Protein AF-A0A9E2M495-F1 (afdb_monomer_lite)

pLDDT: mean 71.04, std 21.64, range [24.39, 98.56]

Foldseek 3Di:
DDDDDDDDDDDPDPPDAQKAQPQDDQPFLFLLSLFFLRIAGDDLEAEEEFDQALLLQDDDPVQQSVFWHTADVLRVVLLVVQQVQVCQWFSHHYHYDPDPDSDDPDPQRYEYETEGQDDAQPDQKDWAERVHSNTYIYGHCNNPVCSRPRDDFQFPNSLVSSLSSLRSRRTAASCPRPDPHDNDQCAQLAASSYQHHHPDPDRDPPPADRQAGERHGHQSSSVSSCVPRNTDLPQAFEKEWEKAFPDDPPDPQRGGIFIWIQTPVGDIDTRGDRGGDPHATRYEDEGNHYAYEYADQRYDDDAPDAWWEWEFAQPVCCVRGPVWRFTWIFTQDPPPSDGSTDIYGYTPRDDHQEYEIYLEEYEAYHQNDQDEHEYAANEQYEHERHADAYEYEHHDYLYEYEFEDRNFEYEDEADDQVRYAYEYEQAPAFPDWDDDVQWIWRHRDPGTIYIYHNDDPVSHDCVRYHYHHDDPPVRVVVVVVVVVVPDDDDDDDDDDDDPDDDDDDDDDDDDDDDDDDDDDD

Radius of gyration: 28.53 Å; chains: 1; bounding box: 59×80×94 Å

Sequence (521 aa):
MPGARILFSGFGGVLARPYVNVRESPLTGGGIDQLNQGTFFNSAIIYFQFPDLVEAIPGTNVGARALFAPLSEAQRAAAREVFAELNHLLGVRFVEWSSTAVTPPLDGNIIRIANTSFGSGGDGAQSFSPGNMDGTIWMNGGGIPSMLETPVAGEWLDMVMRHEIGHSLGLSHPHDLYFGGTRYDWGNAWTIMSYSGYGTLLSEPSGVSAGSFPQTFMPLDIQMLQHVYGRNTVSDGNDVYRVFTEGAFADRFGRPPQVRIISEDGDPQLYGVNEGGEHWLNFAAWDSGGSDSLDFSGVLRSAGETGVSVRIDADHLRAWLGPQDPIFVASGDPLALRPPAIQFVLDDLSWIETLVGTASDDHLDAWGADRSVSLNGGGGDTLIGGRAADRLTGDEGGDLFRAGLGGGHDIITDYSPAIDRLEIWGFREAARVYQDGGDVVLALSDQDSVRFTGLQLAHLDLSRVLPRFAMSMETRLNWCRRAHSQVLRTSAFCSERRPGSFRRPSAAYRTMASVGQSEGR

Structure (mmCIF, N/CA/C/O backbone):
data_AF-A0A9E2M495-F1
#
_entry.id   AF-A0A9E2M495-F1
#
loop_
_atom_site.group_PDB
_atom_site.id
_atom_site.type_symbol
_atom_site.label_atom_id
_atom_site.label_alt_id
_atom_site.label_comp_id
_atom_site.label_asym_id
_atom_site.label_entity_id
_atom_site.label_seq_id
_atom_site.pdbx_PDB_ins_code
_atom_site.Cartn_x
_atom_site.Cartn_y
_atom_site.Cartn_z
_atom_site.occupancy
_atom_site.B_iso_or_equiv
_atom_site.auth_seq_id
_atom_site.auth_comp_id
_atom_site.auth_asym_id
_atom_site.auth_atom_id
_atom_site.pdbx_PDB_model_num
ATOM 1 N N . MET A 1 1 ? -21.018 -30.301 -51.974 1.00 31.30 1 MET A N 1
ATOM 2 C CA . MET A 1 1 ? -19.663 -30.299 -52.575 1.00 31.30 1 MET A CA 1
ATOM 3 C C . MET A 1 1 ? -19.791 -30.498 -54.079 1.00 31.30 1 MET A C 1
ATOM 5 O O . MET A 1 1 ? -20.678 -31.262 -54.444 1.00 31.30 1 MET A O 1
ATOM 9 N N . PRO A 1 2 ? -18.888 -29.981 -54.931 1.00 40.44 2 PRO A N 1
ATOM 10 C CA . PRO A 1 2 ? -18.085 -28.745 -54.887 1.00 40.44 2 PRO A CA 1
ATOM 11 C C . PRO A 1 2 ? -18.449 -27.844 -56.106 1.00 40.44 2 PRO A C 1
ATOM 13 O O . PRO A 1 2 ? -19.194 -28.262 -56.978 1.00 40.44 2 PRO A O 1
ATOM 16 N N . GLY A 1 3 ? -18.011 -26.606 -56.301 1.00 27.47 3 GLY A N 1
ATOM 17 C CA . GLY A 1 3 ? -17.161 -25.688 -55.563 1.00 27.47 3 GLY A CA 1
ATOM 18 C C . GLY A 1 3 ? -17.270 -24.332 -56.272 1.00 27.47 3 GLY A C 1
ATOM 19 O O . GLY A 1 3 ? -17.138 -24.256 -57.492 1.00 27.47 3 GLY A O 1
ATOM 20 N N . ALA A 1 4 ? -17.554 -23.271 -55.521 1.00 26.78 4 ALA A N 1
ATOM 21 C CA . ALA A 1 4 ? -17.549 -21.910 -56.038 1.00 26.78 4 ALA A CA 1
ATOM 22 C C . ALA A 1 4 ? -16.258 -21.231 -55.580 1.00 26.78 4 ALA A C 1
ATOM 24 O O . ALA A 1 4 ? -16.006 -21.081 -54.386 1.00 26.78 4 ALA A O 1
ATOM 25 N N . ARG A 1 5 ? -15.427 -20.859 -56.557 1.00 28.19 5 ARG A N 1
ATOM 26 C CA . ARG A 1 5 ? -14.298 -19.946 -56.385 1.00 28.19 5 ARG A CA 1
ATOM 27 C C . ARG A 1 5 ? -14.839 -18.599 -55.904 1.00 28.19 5 ARG A C 1
ATOM 29 O O . ARG A 1 5 ? -15.612 -17.976 -56.625 1.00 28.19 5 ARG A O 1
ATOM 36 N N . ILE A 1 6 ? -14.396 -18.143 -54.737 1.00 28.25 6 ILE A N 1
ATOM 37 C CA . ILE A 1 6 ? -14.504 -16.737 -54.342 1.00 28.25 6 ILE A CA 1
ATOM 38 C C . ILE A 1 6 ? -13.119 -16.121 -54.533 1.00 28.25 6 ILE A C 1
ATOM 40 O O . ILE A 1 6 ? -12.131 -16.566 -53.953 1.00 28.25 6 ILE A O 1
ATOM 44 N N . LEU A 1 7 ? -13.066 -15.146 -55.436 1.00 24.91 7 LEU A N 1
ATOM 45 C CA . LEU A 1 7 ? -11.922 -14.288 -55.708 1.00 24.91 7 LEU A CA 1
ATOM 46 C C . LEU A 1 7 ? -11.664 -13.408 -54.478 1.00 24.91 7 LEU A C 1
ATOM 48 O O . LEU A 1 7 ? -12.526 -12.619 -54.102 1.00 24.91 7 LEU A O 1
ATOM 52 N N . PHE A 1 8 ? -10.479 -13.511 -53.878 1.00 26.03 8 PHE A N 1
ATOM 53 C CA . PHE A 1 8 ? -9.989 -12.494 -52.951 1.00 26.03 8 PHE A CA 1
ATOM 54 C C . PHE A 1 8 ? -9.512 -11.286 -53.767 1.00 26.03 8 PHE A C 1
ATOM 56 O O . PHE A 1 8 ? -8.406 -11.285 -54.303 1.00 26.03 8 PHE A O 1
ATOM 63 N N . SER A 1 9 ? -10.357 -10.263 -53.888 1.00 26.36 9 SER A N 1
ATOM 64 C CA . SER A 1 9 ? -9.909 -8.902 -54.195 1.00 26.36 9 SER A CA 1
ATOM 65 C C . SER A 1 9 ? -9.520 -8.223 -52.885 1.00 26.36 9 SER A C 1
ATOM 67 O O . SER A 1 9 ? -10.295 -8.237 -51.929 1.00 26.36 9 SER A O 1
ATOM 69 N N . GLY A 1 10 ? -8.303 -7.686 -52.846 1.00 35.78 10 GLY A N 1
ATOM 70 C CA . GLY A 1 10 ? -7.634 -7.221 -51.640 1.00 35.78 10 GLY A CA 1
ATOM 71 C C . GLY A 1 10 ? -8.423 -6.229 -50.788 1.00 35.78 10 GLY A C 1
ATOM 72 O O . GLY A 1 10 ? -8.934 -5.225 -51.275 1.00 35.78 10 GLY A O 1
ATOM 73 N N . PHE A 1 11 ? -8.399 -6.491 -49.487 1.00 30.95 11 PHE A N 1
ATOM 74 C CA . PHE A 1 11 ? -8.364 -5.462 -48.462 1.00 30.95 11 PHE A CA 1
ATOM 75 C C . PHE A 1 11 ? -7.013 -5.600 -47.768 1.00 30.95 11 PHE A C 1
ATOM 77 O O . PHE A 1 11 ? -6.705 -6.646 -47.197 1.00 30.95 11 PHE A O 1
ATOM 84 N N . GLY A 1 12 ? -6.176 -4.570 -47.896 1.00 26.52 12 GLY A N 1
ATOM 85 C CA . GLY A 1 12 ? -4.950 -4.453 -47.121 1.00 26.52 12 GLY A CA 1
ATOM 86 C C . GLY A 1 12 ? -5.309 -4.475 -45.641 1.00 26.52 12 GLY A C 1
ATOM 87 O O . GLY A 1 12 ? -6.112 -3.661 -45.187 1.00 26.52 12 GLY A O 1
ATOM 88 N N . GLY A 1 13 ? -4.748 -5.439 -44.915 1.00 26.25 13 GLY A N 1
ATOM 89 C CA . GLY A 1 13 ? -4.854 -5.492 -43.469 1.00 26.25 13 GLY A CA 1
ATOM 90 C C . GLY A 1 13 ? -4.246 -4.225 -42.886 1.00 26.25 13 GLY A C 1
ATOM 91 O O . GLY A 1 13 ? -3.051 -3.977 -43.030 1.00 26.25 13 GLY A O 1
ATOM 92 N N . VAL A 1 14 ? -5.072 -3.417 -42.228 1.00 31.91 14 VAL A N 1
ATOM 93 C CA . VAL A 1 14 ? -4.575 -2.497 -41.212 1.00 31.91 14 VAL A CA 1
ATOM 94 C C . VAL A 1 14 ? -4.069 -3.401 -40.093 1.00 31.91 14 VAL A C 1
ATOM 96 O O . VAL A 1 14 ? -4.865 -3.940 -39.329 1.00 31.91 14 VAL A O 1
ATOM 99 N N . LEU A 1 15 ? -2.758 -3.649 -40.053 1.00 36.91 15 LEU A N 1
ATOM 100 C CA . LEU A 1 15 ? -2.115 -4.186 -38.858 1.00 36.91 15 LEU A CA 1
ATOM 101 C C . LEU A 1 15 ? -2.522 -3.261 -37.708 1.00 36.91 15 LEU A C 1
ATOM 103 O O . LEU A 1 15 ? -2.332 -2.044 -37.803 1.00 36.91 15 LEU A O 1
ATOM 107 N N . ALA A 1 16 ? -3.154 -3.818 -36.673 1.00 43.66 16 ALA A N 1
ATOM 108 C CA . ALA A 1 16 ? -3.438 -3.073 -35.456 1.00 43.66 16 ALA A CA 1
ATOM 109 C C . ALA A 1 16 ? -2.127 -2.423 -34.999 1.00 43.66 16 ALA A C 1
ATOM 111 O O . ALA A 1 16 ? -1.088 -3.083 -34.961 1.00 43.66 16 ALA A O 1
ATOM 112 N N . ARG A 1 17 ? -2.145 -1.111 -34.741 1.00 49.16 17 ARG A N 1
ATOM 113 C CA . ARG A 1 17 ? -0.947 -0.427 -34.252 1.00 49.16 17 ARG A CA 1
ATOM 114 C C . ARG A 1 17 ? -0.535 -1.093 -32.929 1.00 49.16 17 ARG A C 1
ATOM 116 O O . ARG A 1 17 ? -1.428 -1.339 -32.116 1.00 49.16 17 ARG A O 1
ATOM 123 N N . PRO A 1 18 ? 0.766 -1.320 -32.677 1.00 57.72 18 PRO A N 1
ATOM 124 C CA . PRO A 1 18 ? 1.243 -1.872 -31.405 1.00 57.72 18 PRO A CA 1
ATOM 125 C C . PRO A 1 18 ? 1.014 -0.930 -30.209 1.00 57.72 18 PRO A C 1
ATOM 127 O O . PRO A 1 18 ? 1.414 -1.240 -29.096 1.00 57.72 18 PRO A O 1
ATOM 130 N N . TYR A 1 19 ? 0.331 0.201 -30.418 1.00 59.44 19 TYR A N 1
ATOM 131 C CA . TYR A 1 19 ? 0.065 1.211 -29.408 1.00 59.44 19 TYR A CA 1
ATOM 132 C C . TYR A 1 19 ? -1.375 1.701 -29.457 1.00 59.44 19 TYR A C 1
ATOM 134 O O . TYR A 1 19 ? -1.947 1.869 -30.543 1.00 59.44 19 TYR A O 1
ATOM 142 N N . VAL A 1 20 ? -1.918 2.020 -28.284 1.00 58.31 20 VAL A N 1
ATOM 143 C CA . VAL A 1 20 ? -3.174 2.758 -28.144 1.00 58.31 20 VAL A CA 1
ATOM 144 C C . VAL A 1 20 ? -2.854 4.220 -27.850 1.00 58.31 20 VAL A C 1
ATOM 146 O O . VAL A 1 20 ? -2.015 4.530 -27.008 1.00 58.31 20 VAL A O 1
ATOM 149 N N . ASN A 1 21 ? -3.530 5.127 -28.560 1.00 56.12 21 ASN A N 1
ATOM 150 C CA . ASN A 1 21 ? -3.586 6.533 -28.171 1.00 56.12 21 ASN A CA 1
ATOM 151 C C . ASN A 1 21 ? -4.846 6.724 -27.332 1.00 56.12 21 ASN A C 1
ATOM 153 O O . ASN A 1 21 ? -5.948 6.688 -27.884 1.00 56.12 21 ASN A O 1
ATOM 157 N N . VAL A 1 22 ? -4.698 6.936 -26.030 1.00 55.72 22 VAL A N 1
ATOM 158 C CA . VAL A 1 22 ? -5.830 7.273 -25.163 1.00 55.72 22 VAL A CA 1
ATOM 159 C C . VAL A 1 22 ? -5.912 8.798 -25.124 1.00 55.72 22 VAL A C 1
ATOM 161 O O . VAL A 1 22 ? -5.188 9.455 -24.387 1.00 55.72 22 VAL A O 1
ATOM 164 N N . ARG A 1 23 ? -6.727 9.372 -26.020 1.00 49.53 23 ARG A N 1
ATOM 165 C CA . ARG A 1 23 ? -6.906 10.831 -26.188 1.00 49.53 23 ARG A CA 1
ATOM 166 C C . ARG A 1 23 ? -8.272 11.350 -25.728 1.00 49.53 23 ARG A C 1
ATOM 168 O O . ARG A 1 23 ? -8.588 12.509 -25.995 1.00 49.53 23 ARG A O 1
ATOM 175 N N . GLU A 1 24 ? -9.102 10.530 -25.091 1.00 40.84 24 GLU A N 1
ATOM 176 C CA . GLU A 1 24 ? -10.476 10.920 -24.761 1.00 40.84 24 GLU A CA 1
ATOM 177 C C . GLU A 1 24 ? -10.683 11.169 -23.267 1.00 40.84 24 GLU A C 1
ATOM 179 O O . GLU A 1 24 ? -10.555 10.234 -22.491 1.00 40.84 24 GLU A O 1
ATOM 184 N N . SER A 1 25 ? -11.100 12.407 -22.945 1.00 41.81 25 SER A N 1
ATOM 185 C CA . SER A 1 25 ? -11.665 12.906 -21.671 1.00 41.81 25 SER A CA 1
ATOM 186 C C . SER A 1 25 ? -10.818 12.682 -20.399 1.00 41.81 25 SER A C 1
ATOM 188 O O . SER A 1 25 ? -9.973 11.799 -20.374 1.00 41.81 25 SER A O 1
ATOM 190 N N . PRO A 1 26 ? -10.986 13.486 -19.326 1.00 47.53 26 PRO A N 1
ATOM 191 C CA . PRO A 1 26 ? -10.420 13.119 -18.025 1.00 47.53 26 PRO A CA 1
ATOM 192 C C . PRO A 1 26 ? -10.922 11.714 -17.670 1.00 47.53 26 PRO A C 1
ATOM 194 O O . PRO A 1 26 ? -12.138 11.492 -17.677 1.00 47.53 26 PRO A O 1
ATOM 197 N N . LEU A 1 27 ? -10.005 10.769 -17.445 1.00 51.06 27 LEU A N 1
ATOM 198 C CA . LEU A 1 27 ? -10.317 9.348 -17.276 1.00 51.06 27 LEU A CA 1
ATOM 199 C C . LEU A 1 27 ? -11.204 9.152 -16.044 1.00 51.06 27 LEU A C 1
ATOM 201 O O . LEU A 1 27 ? -12.071 8.279 -16.042 1.00 51.06 27 LEU A O 1
ATOM 205 N N . THR A 1 28 ? -11.055 10.024 -15.040 1.00 50.69 28 THR A N 1
ATOM 206 C CA . THR A 1 28 ? -11.910 10.073 -13.842 1.00 50.69 28 THR A CA 1
ATOM 207 C C . THR A 1 28 ? -12.026 11.460 -13.193 1.00 50.69 28 THR A C 1
ATOM 209 O O . THR A 1 28 ? -12.827 11.627 -12.272 1.00 50.69 28 THR A O 1
ATOM 212 N N . GLY A 1 29 ? -11.263 12.471 -13.636 1.00 45.84 29 GLY A N 1
ATOM 213 C CA . GLY A 1 29 ? -11.171 13.760 -12.937 1.00 45.84 29 GLY A CA 1
ATOM 214 C C . GLY A 1 29 ? -10.320 13.706 -11.658 1.00 45.84 29 GLY A C 1
ATOM 215 O O . GLY A 1 29 ? -10.375 14.647 -10.865 1.00 45.84 29 GLY A O 1
ATOM 216 N N . GLY A 1 30 ? -9.564 12.619 -11.461 1.00 55.31 30 GLY A N 1
ATOM 217 C CA . GLY A 1 30 ? -8.687 12.368 -10.315 1.00 55.31 30 GLY A CA 1
ATOM 218 C C . GLY A 1 30 ? -7.191 12.520 -10.627 1.00 55.31 30 GLY A C 1
ATOM 219 O O . GLY A 1 30 ? -6.786 12.796 -11.757 1.00 55.31 30 GLY A O 1
ATOM 220 N N . GLY A 1 31 ? -6.356 12.322 -9.601 1.00 60.66 31 GLY A N 1
ATOM 221 C CA . GLY A 1 31 ? -4.899 12.520 -9.644 1.00 60.66 31 GLY A CA 1
ATOM 222 C C . GLY A 1 31 ? -4.109 11.681 -10.663 1.00 60.66 31 GLY A C 1
ATOM 223 O O . GLY A 1 31 ? -2.967 12.027 -10.928 1.00 60.66 31 GLY A O 1
ATOM 224 N N . ILE A 1 32 ? -4.672 10.631 -11.272 1.00 72.75 32 ILE A N 1
ATOM 225 C CA . ILE A 1 32 ? -3.970 9.795 -12.271 1.00 72.75 32 ILE A CA 1
ATOM 226 C C . ILE A 1 32 ? -3.932 10.415 -13.678 1.00 72.75 32 ILE A C 1
ATOM 228 O O . ILE A 1 32 ? -3.016 10.137 -14.447 1.00 72.75 32 ILE A O 1
ATOM 232 N N . ASP A 1 33 ? -4.860 11.327 -14.004 1.00 74.50 33 ASP A N 1
ATOM 233 C CA . ASP A 1 33 ? -4.925 11.985 -15.323 1.00 74.50 33 ASP A CA 1
ATOM 234 C C . ASP A 1 33 ? -3.659 12.812 -15.627 1.00 74.50 33 ASP A C 1
ATOM 236 O O . ASP A 1 33 ? -3.284 12.997 -16.785 1.00 74.50 33 ASP A O 1
ATOM 240 N N . GLN A 1 34 ? -2.972 13.298 -14.586 1.00 77.25 34 GLN A N 1
ATOM 241 C CA . GLN A 1 34 ? -1.713 14.046 -14.711 1.00 77.25 34 GLN A CA 1
ATOM 242 C C . GLN A 1 34 ? -0.510 13.156 -15.068 1.00 77.25 34 GLN A C 1
ATOM 244 O O . GLN A 1 34 ? 0.507 13.670 -15.524 1.00 77.25 34 GLN A O 1
ATOM 249 N N . LEU A 1 35 ? -0.623 11.841 -14.854 1.00 83.62 35 LEU A N 1
ATOM 250 C CA . LEU A 1 35 ? 0.412 10.857 -15.178 1.00 83.62 35 LEU A CA 1
ATOM 251 C C . LEU A 1 35 ? 0.207 10.242 -16.563 1.00 83.62 35 LEU A C 1
ATOM 253 O O . LEU A 1 35 ? 0.993 9.405 -16.984 1.00 83.62 35 LEU A O 1
ATOM 257 N N . ASN A 1 36 ? -0.841 10.618 -17.288 1.00 84.38 36 ASN A N 1
ATOM 258 C CA . ASN A 1 36 ? -1.111 10.065 -18.602 1.00 84.38 36 ASN A CA 1
ATOM 259 C C . ASN A 1 36 ? -0.237 10.742 -19.671 1.00 84.38 36 ASN A C 1
ATOM 261 O O . ASN A 1 36 ? -0.447 11.904 -20.003 1.00 84.38 36 ASN A O 1
ATOM 265 N N . GLN A 1 37 ? 0.702 10.014 -20.281 1.00 81.06 37 GLN A N 1
ATOM 266 C CA . GLN A 1 37 ? 1.492 10.521 -21.414 1.00 81.06 37 GLN A CA 1
ATOM 267 C C . GLN A 1 37 ? 0.764 10.373 -22.770 1.00 81.06 37 GLN A C 1
ATOM 269 O O . GLN A 1 37 ? 1.212 10.888 -23.798 1.00 81.06 37 GLN A O 1
ATOM 274 N N . GLY A 1 38 ? -0.383 9.689 -22.797 1.00 77.44 38 GLY A N 1
ATOM 275 C CA . GLY A 1 38 ? -1.298 9.581 -23.936 1.00 77.44 38 GLY A CA 1
ATOM 276 C C . GLY A 1 38 ? -0.987 8.464 -24.933 1.00 77.44 38 GLY A C 1
ATOM 277 O O . GLY A 1 38 ? -1.788 8.244 -25.848 1.00 77.44 38 GLY A O 1
ATOM 278 N N . THR A 1 39 ? 0.137 7.756 -24.777 1.00 83.50 39 THR A N 1
ATOM 279 C CA . THR A 1 39 ? 0.527 6.636 -25.651 1.00 83.50 39 THR A CA 1
ATOM 280 C C . THR A 1 39 ? 0.981 5.436 -24.830 1.00 83.50 39 THR A C 1
ATOM 282 O O . THR A 1 39 ? 1.866 5.567 -23.994 1.00 83.50 39 THR A O 1
ATOM 285 N N . PHE A 1 40 ? 0.400 4.269 -25.114 1.00 86.75 40 PHE A N 1
ATOM 286 C CA . PHE A 1 40 ? 0.593 3.033 -24.347 1.00 86.75 40 PHE A CA 1
ATOM 287 C C . PHE A 1 40 ? 0.823 1.841 -25.269 1.00 86.75 40 PHE A C 1
ATOM 289 O O . PHE A 1 40 ? 0.340 1.854 -26.405 1.00 86.75 40 PHE A O 1
ATOM 296 N N . PHE A 1 41 ? 1.520 0.803 -24.798 1.00 87.44 41 PHE A N 1
ATOM 297 C CA . PHE A 1 41 ? 1.598 -0.464 -25.532 1.00 87.44 41 PHE A CA 1
ATOM 298 C C . PHE A 1 41 ? 0.213 -1.108 -25.656 1.00 87.44 41 PHE A C 1
ATOM 300 O O . PHE A 1 41 ? -0.630 -1.000 -24.771 1.00 87.44 41 PHE A O 1
ATO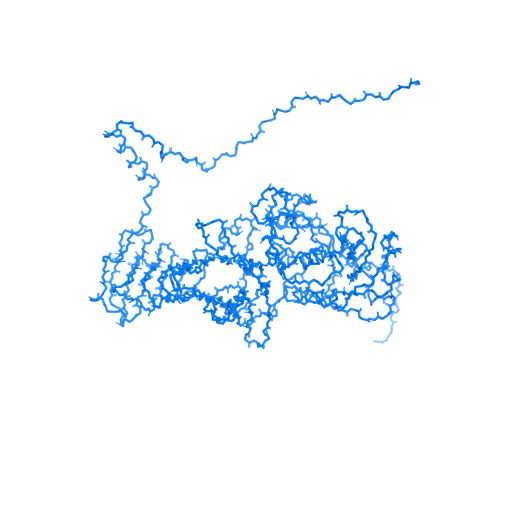M 307 N N . ASN A 1 42 ? -0.023 -1.795 -26.769 1.00 84.69 42 ASN A N 1
ATOM 308 C CA . ASN A 1 42 ? -1.262 -2.512 -27.057 1.00 84.69 42 ASN A CA 1
ATOM 309 C C . ASN A 1 42 ? -0.969 -3.997 -27.289 1.00 84.69 42 ASN A C 1
ATOM 311 O O . ASN A 1 42 ? -1.158 -4.525 -28.388 1.00 84.69 42 ASN A O 1
ATOM 315 N N . SER A 1 43 ? -0.415 -4.656 -26.275 1.00 82.19 43 SER A N 1
ATOM 316 C CA . SER A 1 43 ? 0.002 -6.053 -26.356 1.00 82.19 43 SER A CA 1
ATOM 317 C C . SER A 1 43 ? -0.134 -6.736 -25.006 1.00 82.19 43 SER A C 1
ATOM 319 O O . SER A 1 43 ? 0.173 -6.143 -23.979 1.00 82.19 43 SER A O 1
ATOM 321 N N . ALA A 1 44 ? -0.531 -8.010 -25.019 1.00 85.56 44 ALA A N 1
ATOM 322 C CA . ALA A 1 44 ? -0.540 -8.850 -23.822 1.00 85.56 44 ALA A CA 1
ATOM 323 C C . ALA A 1 44 ? 0.878 -9.214 -23.345 1.00 85.56 44 ALA A C 1
ATOM 325 O O . ALA A 1 44 ? 1.065 -9.594 -22.193 1.00 85.56 44 ALA A O 1
ATOM 326 N N . ILE A 1 45 ? 1.870 -9.127 -24.239 1.00 87.88 45 ILE A N 1
ATOM 327 C CA . ILE A 1 45 ? 3.286 -9.338 -23.927 1.00 87.88 45 ILE A CA 1
ATOM 328 C C . ILE A 1 45 ? 4.067 -8.100 -24.355 1.00 87.88 45 ILE A C 1
ATOM 330 O O . ILE A 1 45 ? 4.030 -7.718 -25.530 1.00 87.88 45 ILE A O 1
ATOM 334 N N . ILE A 1 46 ? 4.793 -7.512 -23.414 1.00 90.44 46 ILE A N 1
ATOM 335 C CA . ILE A 1 46 ? 5.769 -6.454 -23.649 1.00 90.44 46 ILE A CA 1
ATOM 336 C C . ILE A 1 46 ? 7.146 -7.078 -23.442 1.00 90.44 46 ILE A C 1
ATOM 338 O O . ILE A 1 46 ? 7.443 -7.656 -22.397 1.00 90.44 46 ILE A O 1
ATOM 342 N N . TYR A 1 47 ? 7.991 -7.014 -24.460 1.00 90.00 47 TYR A N 1
ATOM 343 C CA . TYR A 1 47 ? 9.357 -7.496 -24.338 1.00 90.00 47 TYR A CA 1
ATOM 344 C C . TYR A 1 47 ? 10.234 -6.425 -23.698 1.00 90.00 47 TYR A C 1
ATOM 346 O O . TYR A 1 47 ? 9.996 -5.230 -23.862 1.00 90.00 47 TYR A O 1
ATOM 354 N N . PHE A 1 48 ? 11.294 -6.847 -23.023 1.00 91.88 48 PHE A N 1
ATOM 355 C CA . PHE A 1 48 ? 12.391 -5.955 -22.673 1.00 91.88 48 PHE A CA 1
ATOM 356 C C . PHE A 1 48 ? 13.724 -6.568 -23.083 1.00 91.88 48 PHE A C 1
ATOM 358 O O . PHE A 1 48 ? 13.864 -7.788 -23.159 1.00 91.88 48 PHE A O 1
ATOM 365 N N . GLN A 1 49 ? 14.703 -5.725 -23.389 1.00 90.44 49 GLN A N 1
ATOM 366 C CA . GLN A 1 49 ? 16.029 -6.158 -23.811 1.00 90.44 49 GLN A CA 1
ATOM 367 C C . GLN A 1 49 ? 17.108 -5.249 -23.230 1.00 90.44 49 GLN A C 1
ATOM 369 O O . GLN A 1 49 ? 16.932 -4.033 -23.127 1.00 90.44 49 GLN A O 1
ATOM 374 N N . PHE A 1 50 ? 18.258 -5.857 -22.940 1.00 92.19 50 PHE A N 1
ATOM 375 C CA . PHE A 1 50 ? 19.508 -5.184 -22.603 1.00 92.19 50 PHE A CA 1
ATOM 376 C C . PHE A 1 50 ? 20.469 -5.320 -23.790 1.00 92.19 50 PHE A C 1
ATOM 378 O O . PHE A 1 50 ? 21.105 -6.364 -23.944 1.00 92.19 50 PHE A O 1
ATOM 385 N N . PRO A 1 51 ? 20.538 -4.329 -24.695 1.00 88.56 51 PRO A N 1
ATOM 386 C CA . PRO A 1 51 ? 21.386 -4.419 -25.872 1.00 88.56 51 PRO A CA 1
ATOM 387 C C . PRO A 1 51 ? 22.866 -4.535 -25.492 1.00 88.56 51 PRO A C 1
ATOM 389 O O . PRO A 1 51 ? 23.382 -3.711 -24.740 1.00 88.56 51 PRO A O 1
ATOM 392 N N . ASP A 1 52 ? 23.564 -5.516 -26.067 1.00 87.56 52 ASP A N 1
ATOM 393 C CA . ASP A 1 52 ? 25.035 -5.598 -26.026 1.00 87.56 52 ASP A CA 1
ATOM 394 C C . ASP A 1 52 ? 25.692 -4.814 -27.176 1.00 87.56 52 ASP A C 1
ATOM 396 O O . ASP A 1 52 ? 26.880 -4.499 -27.136 1.00 87.56 52 ASP A O 1
ATOM 400 N N . LEU A 1 53 ? 24.907 -4.497 -28.211 1.00 85.31 53 LEU A N 1
ATOM 401 C CA . LEU A 1 53 ? 25.330 -3.833 -29.440 1.00 85.31 53 LEU A CA 1
ATOM 402 C C . LEU A 1 53 ? 24.330 -2.732 -29.811 1.00 85.31 53 LEU A C 1
ATOM 404 O O . LEU A 1 53 ? 23.115 -2.917 -29.705 1.00 85.31 53 LEU A O 1
ATOM 408 N N . VAL A 1 54 ? 24.834 -1.596 -30.298 1.00 80.75 54 VAL A N 1
ATOM 409 C CA . VAL A 1 54 ? 24.018 -0.420 -30.649 1.00 80.75 54 VAL A CA 1
ATOM 410 C C . VAL A 1 54 ? 23.050 -0.691 -31.808 1.00 80.75 54 VAL A C 1
ATOM 412 O O . VAL A 1 54 ? 22.022 -0.028 -31.947 1.00 80.75 54 VAL A O 1
ATOM 415 N N . GLU A 1 55 ? 23.354 -1.673 -32.653 1.00 79.19 55 GLU A N 1
ATOM 416 C CA . GLU A 1 55 ? 22.536 -2.109 -33.785 1.00 79.19 55 GLU A CA 1
ATOM 417 C C . GLU A 1 55 ? 21.180 -2.669 -33.346 1.00 79.19 55 GLU A C 1
ATOM 419 O O . GLU A 1 55 ? 20.216 -2.575 -34.102 1.00 79.19 55 GLU A O 1
ATOM 424 N N . ALA A 1 56 ? 21.084 -3.198 -32.123 1.00 73.94 56 ALA A N 1
ATOM 425 C CA . ALA A 1 56 ? 19.833 -3.706 -31.569 1.00 73.94 56 ALA A CA 1
ATOM 426 C C . ALA A 1 56 ? 18.863 -2.591 -31.138 1.00 73.94 56 ALA A C 1
ATOM 428 O O . ALA A 1 56 ? 17.708 -2.881 -30.839 1.00 73.94 56 ALA A O 1
ATOM 429 N N . ILE A 1 57 ? 19.295 -1.324 -31.128 1.00 77.00 57 ILE A N 1
ATOM 430 C CA . ILE A 1 57 ? 18.449 -0.165 -30.825 1.00 77.00 57 ILE A CA 1
ATOM 431 C C . ILE A 1 57 ? 18.063 0.501 -32.153 1.00 77.00 57 ILE A C 1
ATOM 433 O O . ILE A 1 57 ? 18.927 1.092 -32.796 1.00 77.00 57 ILE A O 1
ATOM 437 N N . PRO A 1 58 ? 16.809 0.434 -32.629 1.00 67.94 58 PRO A N 1
ATOM 438 C CA . PRO A 1 58 ? 16.350 1.195 -33.791 1.00 67.94 58 PRO A CA 1
ATOM 439 C C . PRO A 1 58 ? 16.048 2.658 -33.403 1.00 67.94 58 PRO A C 1
ATOM 441 O O . PRO A 1 58 ? 15.688 2.941 -32.268 1.00 67.94 58 PRO A O 1
ATOM 444 N N . GLY A 1 59 ? 16.206 3.618 -34.325 1.00 67.50 59 GLY A N 1
ATOM 445 C CA . GLY A 1 59 ? 15.833 5.029 -34.088 1.00 67.50 59 GLY A CA 1
ATOM 446 C C . GLY A 1 59 ? 16.974 6.055 -34.160 1.00 67.50 59 GLY A C 1
ATOM 447 O O . GLY A 1 59 ? 18.137 5.714 -34.382 1.00 67.50 59 GLY A O 1
ATOM 448 N N . THR A 1 60 ? 16.624 7.340 -34.024 1.00 58.12 60 THR A N 1
ATOM 449 C CA . THR A 1 60 ? 17.433 8.489 -34.484 1.00 58.12 60 THR A CA 1
ATOM 450 C C . THR A 1 60 ? 18.133 9.295 -33.384 1.00 58.12 60 THR A C 1
ATOM 452 O O . THR A 1 60 ? 18.627 10.379 -33.690 1.00 58.12 60 THR A O 1
ATOM 455 N N . ASN A 1 61 ? 18.216 8.830 -32.127 1.00 72.12 61 ASN A N 1
ATOM 456 C CA . ASN A 1 61 ? 19.059 9.500 -31.119 1.00 72.12 61 ASN A CA 1
ATOM 457 C C . ASN A 1 61 ? 20.550 9.221 -31.402 1.00 72.12 61 ASN A C 1
ATOM 459 O O . ASN A 1 61 ? 21.211 8.437 -30.725 1.00 72.12 61 ASN A O 1
ATOM 463 N N . VAL A 1 62 ? 21.054 9.813 -32.491 1.00 75.62 62 VAL A N 1
ATOM 464 C CA . VAL A 1 62 ? 22.374 9.534 -33.077 1.00 75.62 62 VAL A CA 1
ATOM 465 C C . VAL A 1 62 ? 23.491 9.767 -32.065 1.00 75.62 62 VAL A C 1
ATOM 467 O O . VAL A 1 62 ? 24.452 9.006 -32.041 1.00 75.62 62 VAL A O 1
ATOM 470 N N . GLY A 1 63 ? 23.351 10.783 -31.214 1.00 81.31 63 GLY A N 1
ATOM 471 C CA . GLY A 1 63 ? 24.324 11.085 -30.175 1.00 81.31 63 GLY A CA 1
ATOM 472 C C . GLY A 1 63 ? 24.411 9.998 -29.108 1.00 81.31 63 GLY A C 1
ATOM 473 O O . GLY A 1 63 ? 25.500 9.487 -28.856 1.00 81.31 63 GLY A O 1
ATOM 474 N N . ALA A 1 64 ? 23.268 9.588 -28.547 1.00 80.31 64 ALA A N 1
ATOM 475 C CA . ALA A 1 64 ? 23.227 8.533 -27.534 1.00 80.31 64 ALA A CA 1
ATOM 476 C C . ALA A 1 64 ? 23.775 7.207 -28.064 1.00 80.31 64 ALA A C 1
ATOM 478 O O . ALA A 1 64 ? 24.585 6.554 -27.408 1.00 80.31 64 ALA A O 1
ATOM 479 N N . ARG A 1 65 ? 23.421 6.879 -29.310 1.00 84.44 65 ARG A N 1
ATOM 480 C CA . ARG A 1 65 ? 23.941 5.715 -30.033 1.00 84.44 65 ARG A CA 1
ATOM 481 C C . ARG A 1 65 ? 25.447 5.788 -30.284 1.00 84.44 65 ARG A C 1
ATOM 483 O O . ARG A 1 65 ? 26.123 4.773 -30.178 1.00 84.44 65 ARG A O 1
ATOM 490 N N . ALA A 1 66 ? 25.981 6.961 -30.625 1.00 85.00 66 ALA A N 1
ATOM 491 C CA . ALA A 1 66 ? 27.413 7.130 -30.884 1.00 85.00 66 ALA A CA 1
ATOM 492 C C . ALA A 1 66 ? 28.270 6.912 -29.628 1.00 85.00 66 ALA A C 1
ATOM 494 O O . ALA A 1 66 ? 29.433 6.531 -29.739 1.00 85.00 66 ALA A O 1
ATOM 495 N N . LEU A 1 67 ? 27.690 7.146 -28.451 1.00 88.06 67 LEU A N 1
ATOM 496 C CA . LEU A 1 67 ? 28.334 7.015 -27.146 1.00 88.06 67 LEU A CA 1
ATOM 497 C C . LEU A 1 67 ? 27.716 5.889 -26.303 1.00 88.06 67 LEU A C 1
ATOM 499 O O . LEU A 1 67 ? 27.704 5.967 -25.075 1.00 88.06 67 LEU A O 1
ATOM 503 N N . PHE A 1 68 ? 27.188 4.867 -26.977 1.00 90.31 68 PHE A N 1
ATOM 504 C CA . PHE A 1 68 ? 26.552 3.697 -26.380 1.00 90.31 68 PHE A CA 1
ATOM 505 C C . PHE A 1 68 ? 27.522 2.893 -25.503 1.00 90.31 68 PHE A C 1
ATOM 507 O O . PHE A 1 68 ? 28.679 2.670 -25.868 1.00 90.31 68 PHE A O 1
ATOM 514 N N . ALA A 1 69 ? 26.999 2.378 -24.394 1.00 90.75 69 ALA A N 1
ATOM 515 C CA . ALA A 1 69 ? 27.599 1.298 -23.630 1.00 90.75 69 ALA A CA 1
ATOM 516 C C . ALA A 1 69 ? 26.507 0.312 -23.165 1.00 90.75 69 ALA A C 1
ATOM 518 O O . ALA A 1 69 ? 25.380 0.728 -22.882 1.00 90.75 69 ALA A O 1
ATOM 519 N N . PRO A 1 70 ? 26.812 -0.992 -23.059 1.00 91.94 70 PRO A N 1
ATOM 520 C CA . PRO A 1 70 ? 25.878 -1.948 -22.475 1.00 91.94 70 PRO A CA 1
ATOM 521 C C . PRO A 1 70 ? 25.647 -1.652 -20.986 1.00 91.94 70 PRO A C 1
ATOM 523 O O . PRO A 1 70 ? 26.502 -1.063 -20.315 1.00 91.94 70 PRO A O 1
ATOM 526 N N . LEU A 1 71 ? 24.508 -2.103 -20.455 1.00 93.19 71 LEU A N 1
ATOM 527 C CA . LEU A 1 71 ? 24.299 -2.159 -19.006 1.00 93.19 71 LEU A CA 1
ATOM 528 C C . LEU A 1 71 ? 25.259 -3.162 -18.358 1.00 93.19 71 LEU A C 1
ATOM 530 O O . LEU A 1 71 ? 25.516 -4.231 -18.931 1.00 93.19 71 LEU A O 1
ATOM 534 N N . SER A 1 72 ? 25.731 -2.841 -17.151 1.00 93.50 72 SER A N 1
ATOM 535 C CA . SER A 1 72 ? 26.434 -3.789 -16.280 1.00 93.50 72 SER A CA 1
ATOM 536 C C . SER A 1 72 ? 25.490 -4.908 -15.820 1.00 93.50 72 SER A C 1
ATOM 538 O O . SER A 1 72 ? 24.271 -4.748 -15.859 1.00 93.50 72 SER A O 1
ATOM 540 N N . GLU A 1 73 ? 26.021 -6.043 -15.357 1.00 93.19 73 GLU A N 1
ATOM 541 C CA . GLU A 1 73 ? 25.159 -7.130 -14.860 1.00 93.19 73 GLU A CA 1
ATOM 542 C C . GLU A 1 73 ? 24.331 -6.699 -13.642 1.00 93.19 73 GLU A C 1
ATOM 544 O O . GLU A 1 73 ? 23.174 -7.082 -13.526 1.00 93.19 73 GLU A O 1
ATOM 549 N N . ALA A 1 74 ? 24.886 -5.838 -12.784 1.00 90.69 74 ALA A N 1
ATOM 550 C CA . ALA A 1 74 ? 24.166 -5.284 -11.642 1.00 90.69 74 ALA A CA 1
ATOM 551 C C . ALA A 1 74 ? 22.976 -4.412 -12.084 1.00 90.69 74 ALA A C 1
ATOM 553 O O . ALA A 1 74 ? 21.872 -4.572 -11.574 1.00 90.69 74 ALA A O 1
ATOM 554 N N . GLN A 1 75 ? 23.162 -3.557 -13.098 1.00 93.94 75 GLN A N 1
ATOM 555 C CA . GLN A 1 75 ? 22.067 -2.775 -13.684 1.00 93.94 75 GLN A CA 1
ATOM 556 C C . GLN A 1 75 ? 21.012 -3.672 -14.358 1.00 93.94 75 GLN A C 1
ATOM 558 O O . GLN A 1 75 ? 19.820 -3.396 -14.252 1.00 93.94 75 GLN A O 1
ATOM 563 N N . ARG A 1 76 ? 21.424 -4.752 -15.042 1.00 94.62 76 ARG A N 1
ATOM 564 C CA . ARG A 1 76 ? 20.490 -5.721 -15.650 1.00 94.62 76 ARG A CA 1
ATOM 565 C C . ARG A 1 76 ? 19.680 -6.463 -14.592 1.00 94.62 76 ARG A C 1
ATOM 567 O O . ARG A 1 76 ? 18.485 -6.652 -14.783 1.00 94.62 76 ARG A O 1
ATOM 574 N N . ALA A 1 77 ? 20.320 -6.890 -13.504 1.00 92.25 77 ALA A N 1
ATOM 575 C CA . ALA A 1 77 ? 19.656 -7.557 -12.389 1.00 92.25 77 ALA A CA 1
ATOM 576 C C . ALA A 1 77 ? 18.584 -6.653 -11.764 1.00 92.25 77 ALA A C 1
ATOM 578 O O . ALA A 1 77 ? 17.427 -7.059 -11.721 1.00 92.25 77 ALA A O 1
ATOM 579 N N . ALA A 1 78 ? 18.928 -5.406 -11.429 1.00 90.25 78 ALA A N 1
ATOM 580 C CA . ALA A 1 78 ? 17.967 -4.433 -10.907 1.00 90.25 78 ALA A CA 1
ATOM 581 C C . ALA A 1 78 ? 16.799 -4.184 -11.883 1.00 90.25 78 ALA A C 1
ATOM 583 O O . ALA A 1 78 ? 15.636 -4.246 -11.501 1.00 90.25 78 ALA A O 1
ATOM 584 N N . ALA A 1 79 ? 17.074 -4.005 -13.181 1.00 93.88 79 ALA A N 1
ATOM 585 C CA . ALA A 1 79 ? 16.011 -3.817 -14.170 1.00 93.88 79 ALA A CA 1
ATOM 586 C C . ALA A 1 79 ? 15.069 -5.033 -14.266 1.00 93.88 79 ALA A C 1
ATOM 588 O O . ALA A 1 79 ? 13.862 -4.867 -14.444 1.00 93.88 79 ALA A O 1
ATOM 589 N N . ARG A 1 80 ? 15.596 -6.261 -14.143 1.00 94.06 80 ARG A N 1
ATOM 590 C CA . ARG A 1 80 ? 14.773 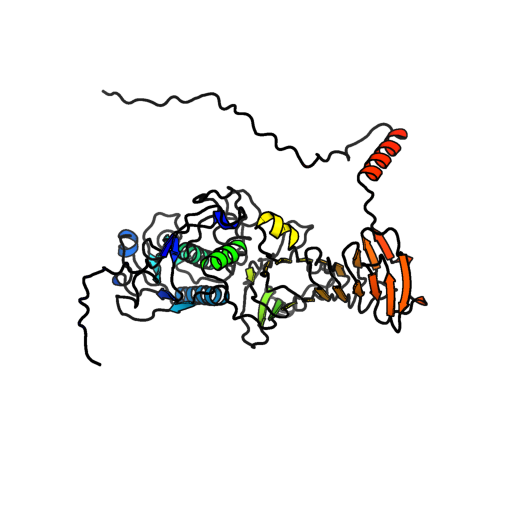-7.482 -14.104 1.00 94.06 80 ARG A CA 1
ATOM 591 C C . ARG A 1 80 ? 13.866 -7.516 -12.877 1.00 94.06 80 ARG A C 1
ATOM 593 O O . ARG A 1 80 ? 12.732 -7.959 -13.020 1.00 94.06 80 ARG A O 1
ATOM 600 N N . GLU A 1 81 ? 14.328 -7.041 -11.723 1.00 89.69 81 GLU A N 1
ATOM 601 C CA . GLU A 1 81 ? 13.504 -6.925 -10.512 1.00 89.69 81 GLU A CA 1
ATOM 602 C C . GLU A 1 81 ? 12.343 -5.945 -10.725 1.00 89.69 81 GLU A C 1
ATOM 604 O O . GLU A 1 81 ? 11.200 -6.289 -10.434 1.00 89.69 81 GLU A O 1
ATOM 609 N N . VAL A 1 82 ? 12.588 -4.792 -11.363 1.00 92.62 82 VAL A N 1
ATOM 610 C CA . VAL A 1 82 ? 11.515 -3.843 -11.721 1.00 92.62 82 VAL A CA 1
ATOM 611 C C . VAL A 1 82 ? 10.482 -4.481 -12.663 1.00 92.62 82 VAL A C 1
ATOM 613 O O . VAL A 1 82 ? 9.277 -4.312 -12.480 1.00 92.62 82 VAL A O 1
ATOM 616 N N . PHE A 1 83 ? 10.913 -5.250 -13.670 1.00 93.75 83 PHE A N 1
ATOM 617 C CA . PHE A 1 83 ? 9.979 -5.962 -14.555 1.00 93.75 83 PHE A CA 1
ATOM 618 C C . PHE A 1 83 ? 9.266 -7.141 -13.877 1.00 93.75 83 PHE A C 1
ATOM 620 O O . PHE A 1 83 ? 8.155 -7.491 -14.281 1.00 93.75 83 PHE A O 1
ATOM 627 N N . ALA A 1 84 ? 9.878 -7.767 -12.871 1.00 89.00 84 ALA A N 1
ATOM 628 C CA . ALA A 1 84 ? 9.231 -8.792 -12.058 1.00 8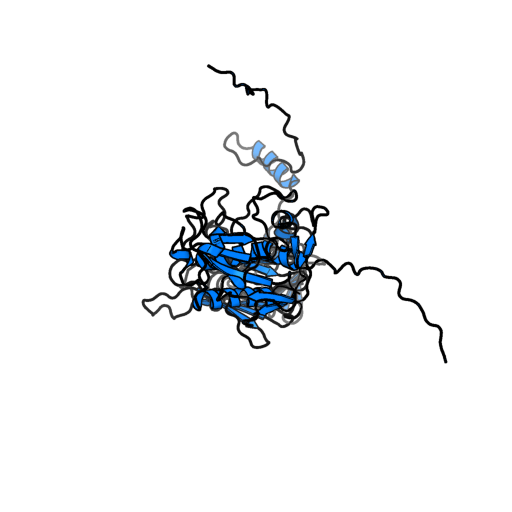9.00 84 ALA A CA 1
ATOM 629 C C . ALA A 1 84 ? 8.109 -8.185 -11.203 1.00 89.00 84 ALA A C 1
ATOM 631 O O . ALA A 1 84 ? 7.002 -8.715 -11.212 1.00 89.00 84 ALA A O 1
ATOM 632 N N . GLU A 1 85 ? 8.347 -7.029 -10.579 1.00 87.25 85 GLU A N 1
ATOM 633 C CA . GLU A 1 85 ? 7.306 -6.260 -9.889 1.00 87.25 85 GLU A CA 1
ATOM 634 C C . GLU A 1 85 ? 6.171 -5.870 -10.845 1.00 87.25 85 GLU A C 1
ATOM 636 O O . GLU A 1 85 ? 5.002 -6.100 -10.557 1.00 87.25 85 GLU A O 1
ATOM 641 N N . LEU A 1 86 ? 6.479 -5.350 -12.035 1.00 91.25 86 LEU A N 1
ATOM 642 C CA . LEU A 1 86 ? 5.440 -4.998 -13.011 1.00 91.25 86 LEU A CA 1
ATOM 643 C C . LEU A 1 86 ? 4.599 -6.204 -13.465 1.00 91.25 86 LEU A C 1
ATOM 645 O O . LEU A 1 86 ? 3.408 -6.046 -13.725 1.00 91.25 86 LEU A O 1
ATOM 649 N N . ASN A 1 87 ? 5.192 -7.402 -13.545 1.00 88.38 87 ASN A N 1
ATOM 650 C CA . ASN A 1 87 ? 4.450 -8.646 -13.779 1.00 88.38 87 ASN A CA 1
ATOM 651 C C . ASN A 1 87 ? 3.515 -9.001 -12.613 1.00 88.38 87 ASN A C 1
ATOM 653 O O . ASN A 1 87 ? 2.490 -9.633 -12.851 1.00 88.38 87 ASN A O 1
ATOM 657 N N . HIS A 1 88 ? 3.863 -8.621 -11.379 1.00 82.19 88 HIS A N 1
ATOM 658 C CA . HIS A 1 88 ? 3.000 -8.789 -10.207 1.00 82.19 88 HIS A CA 1
ATOM 659 C C . HIS A 1 88 ? 1.814 -7.826 -10.244 1.00 82.19 88 HIS A C 1
ATOM 661 O O . HIS A 1 88 ? 0.706 -8.224 -9.918 1.00 82.19 88 HIS A O 1
ATOM 667 N N . LEU A 1 89 ? 2.026 -6.591 -10.704 1.00 84.50 89 LEU A N 1
ATOM 668 C CA . LEU A 1 89 ? 1.023 -5.522 -10.673 1.00 84.50 89 LEU A CA 1
ATOM 669 C C . LEU A 1 89 ? 0.023 -5.553 -11.842 1.00 84.50 89 LEU A C 1
ATOM 671 O O . LEU A 1 89 ? -1.142 -5.173 -11.676 1.00 84.50 89 LEU A O 1
ATOM 675 N N . LEU A 1 90 ? 0.477 -5.920 -13.046 1.00 88.31 90 LEU A N 1
ATOM 676 C CA . LEU A 1 90 ? -0.226 -5.609 -14.297 1.00 88.31 90 LEU A CA 1
ATOM 677 C C . LEU A 1 90 ? -0.748 -6.845 -15.035 1.00 88.31 90 LEU A C 1
ATOM 679 O O . LEU A 1 90 ? -0.125 -7.898 -15.071 1.00 88.31 90 LEU A O 1
ATOM 683 N N . GLY A 1 91 ? -1.872 -6.682 -15.733 1.00 88.38 91 GLY A N 1
ATOM 684 C CA . GLY A 1 91 ? -2.492 -7.724 -16.561 1.00 88.38 91 GLY A CA 1
ATOM 685 C C . GLY A 1 91 ? -1.721 -8.067 -17.847 1.00 88.38 91 GLY A C 1
ATOM 686 O O . GLY A 1 91 ? -2.116 -8.973 -18.584 1.00 88.38 91 GLY A O 1
ATOM 687 N N . VAL A 1 92 ? -0.626 -7.356 -18.133 1.00 90.25 92 VAL A N 1
ATOM 688 C CA . VAL A 1 92 ? 0.309 -7.640 -19.232 1.00 90.25 92 VAL A CA 1
ATOM 689 C C . VAL A 1 92 ? 1.552 -8.350 -18.711 1.00 90.25 92 VAL A C 1
ATOM 691 O O . VAL A 1 92 ? 1.961 -8.161 -17.573 1.00 90.25 92 VAL A O 1
ATOM 694 N N . ARG A 1 93 ? 2.199 -9.141 -19.571 1.00 90.81 93 ARG A N 1
ATOM 695 C CA . ARG A 1 93 ? 3.422 -9.868 -19.218 1.00 90.81 93 ARG A CA 1
ATOM 696 C C . ARG A 1 93 ? 4.675 -9.209 -19.776 1.00 90.81 93 ARG A C 1
ATOM 698 O O . ARG A 1 93 ? 4.775 -8.995 -20.983 1.00 90.81 93 ARG A O 1
ATOM 705 N N . PHE A 1 94 ? 5.672 -9.028 -18.924 1.00 92.25 94 PHE A N 1
ATOM 706 C CA . PHE A 1 94 ? 7.024 -8.616 -19.275 1.00 92.25 94 PHE A CA 1
ATOM 707 C C . PHE A 1 94 ? 7.927 -9.828 -19.472 1.00 92.25 94 PHE A C 1
ATOM 709 O O . PHE A 1 94 ? 8.028 -10.692 -18.598 1.00 92.25 94 PHE A O 1
ATOM 716 N N . VAL A 1 95 ? 8.580 -9.904 -20.632 1.00 91.62 95 VAL A N 1
ATOM 717 C CA . VAL A 1 95 ? 9.442 -11.036 -21.005 1.00 91.62 95 VAL A CA 1
ATOM 718 C C . VAL A 1 95 ? 10.788 -10.532 -21.512 1.00 91.62 95 VAL A C 1
ATOM 720 O O . VAL A 1 95 ? 10.846 -9.783 -22.488 1.00 91.62 95 VAL A O 1
ATOM 723 N N . GLU A 1 96 ? 11.878 -10.989 -20.890 1.00 91.88 96 GLU A N 1
ATOM 724 C CA . GLU A 1 96 ? 13.226 -10.681 -21.369 1.00 91.88 96 GLU A CA 1
ATOM 725 C C . GLU A 1 96 ? 13.459 -11.333 -22.736 1.00 91.88 96 GLU A C 1
ATOM 727 O O . GLU A 1 96 ? 13.330 -12.548 -22.911 1.00 91.88 96 GLU A O 1
ATOM 732 N N . TRP A 1 97 ? 13.840 -10.522 -23.716 1.00 86.19 97 TRP A N 1
ATOM 733 C CA . TRP A 1 97 ? 14.263 -10.974 -25.029 1.00 86.19 97 TRP A CA 1
ATOM 734 C C . TRP A 1 97 ? 15.790 -11.082 -25.075 1.00 86.19 97 TRP A C 1
ATOM 736 O O . TRP A 1 97 ? 16.501 -10.119 -25.359 1.00 86.19 97 TRP A O 1
ATOM 746 N N . SER A 1 98 ? 16.293 -12.288 -24.816 1.00 71.12 98 SER A N 1
ATOM 747 C CA . SER A 1 98 ? 17.730 -12.596 -24.735 1.00 71.12 98 SER A CA 1
ATOM 748 C C . SER A 1 98 ? 18.385 -12.962 -26.075 1.00 71.12 98 SER A C 1
ATOM 750 O O . SER A 1 98 ? 19.563 -13.315 -26.119 1.00 71.12 98 SER A O 1
ATOM 752 N N . SER A 1 99 ? 17.645 -12.914 -27.189 1.00 62.31 99 SER A N 1
ATOM 753 C CA . SER A 1 99 ? 18.197 -13.277 -28.496 1.00 62.31 99 SER A CA 1
ATOM 754 C C . SER A 1 99 ? 19.193 -12.226 -28.989 1.00 62.31 99 SER A C 1
ATOM 756 O O . SER A 1 99 ? 18.899 -11.032 -28.994 1.00 62.31 99 SER A O 1
ATOM 758 N N . THR A 1 100 ? 20.330 -12.678 -29.523 1.00 57.56 100 THR A N 1
ATOM 759 C CA . THR A 1 100 ? 21.271 -11.844 -30.294 1.00 57.56 100 THR A CA 1
ATOM 760 C C . THR A 1 100 ? 20.701 -11.414 -31.653 1.00 57.56 100 THR A C 1
ATOM 762 O O . THR A 1 100 ? 21.386 -10.755 -32.435 1.00 57.56 100 THR A O 1
ATOM 765 N N . ALA A 1 101 ? 19.480 -11.841 -31.993 1.00 55.81 101 ALA A N 1
ATOM 766 C CA . ALA A 1 101 ? 18.793 -11.415 -33.201 1.00 55.81 101 ALA A CA 1
ATOM 767 C C . ALA A 1 101 ? 18.499 -9.910 -33.146 1.00 55.81 101 ALA A C 1
ATOM 769 O O . ALA A 1 101 ? 17.889 -9.410 -32.205 1.00 55.81 101 ALA A O 1
ATOM 770 N N . VAL A 1 102 ? 18.894 -9.209 -34.210 1.00 57.31 102 VAL A N 1
ATOM 771 C CA . VAL A 1 102 ? 18.716 -7.756 -34.385 1.00 57.31 102 VAL A CA 1
ATOM 772 C C . VAL A 1 102 ? 17.234 -7.365 -34.493 1.00 57.31 102 VAL A C 1
ATOM 774 O O . VAL A 1 102 ? 16.877 -6.215 -34.263 1.00 57.31 102 VAL A O 1
ATOM 777 N N . THR A 1 103 ? 16.363 -8.324 -34.819 1.00 58.06 103 THR A N 1
ATOM 778 C CA . THR A 1 103 ? 14.926 -8.103 -35.000 1.00 58.06 103 THR A CA 1
ATOM 779 C C . THR A 1 103 ? 14.138 -8.886 -33.941 1.00 58.06 103 THR A C 1
ATOM 781 O O . THR A 1 103 ? 14.186 -10.122 -33.951 1.00 58.06 103 THR A O 1
ATOM 784 N N . PRO A 1 104 ? 13.444 -8.203 -33.014 1.00 57.66 104 PRO A N 1
ATOM 785 C CA . PRO A 1 104 ? 12.557 -8.833 -32.039 1.00 57.66 104 PRO A CA 1
ATOM 786 C C . PRO A 1 104 ? 11.349 -9.500 -32.723 1.00 57.66 104 PRO A C 1
ATOM 788 O O . PRO A 1 104 ? 11.071 -9.236 -33.894 1.00 57.66 104 PRO A O 1
ATOM 791 N N . PRO A 1 105 ? 10.616 -10.388 -32.025 1.00 55.66 105 PRO A N 1
ATOM 792 C CA . PRO A 1 105 ? 9.598 -11.234 -32.649 1.00 55.66 105 PRO A CA 1
ATOM 793 C C . PRO A 1 105 ? 8.399 -10.425 -33.169 1.00 55.66 105 PRO A C 1
ATOM 795 O O . PRO A 1 105 ? 7.701 -10.896 -34.065 1.00 55.66 105 PRO A O 1
ATOM 798 N N . LEU A 1 106 ? 8.185 -9.210 -32.645 1.00 60.22 106 LEU A N 1
ATOM 799 C CA . LEU A 1 106 ? 7.223 -8.212 -33.114 1.00 60.22 106 LEU A CA 1
ATOM 800 C C . LEU A 1 106 ? 7.816 -6.807 -32.876 1.00 60.22 106 LEU A C 1
ATOM 802 O O . LEU A 1 106 ? 7.909 -6.368 -31.728 1.00 60.22 106 LEU A O 1
ATOM 806 N N . ASP A 1 107 ? 8.237 -6.108 -33.935 1.00 60.22 107 ASP A N 1
ATOM 807 C CA . ASP A 1 107 ? 8.672 -4.703 -33.837 1.00 60.22 107 ASP A CA 1
ATOM 808 C C . ASP A 1 107 ? 7.533 -3.829 -33.272 1.00 60.22 107 ASP A C 1
ATOM 810 O O . ASP A 1 107 ? 6.384 -3.928 -33.715 1.00 60.22 107 ASP A O 1
ATOM 814 N N . GLY A 1 108 ? 7.854 -2.978 -32.287 1.00 65.75 108 GLY A N 1
ATOM 815 C CA . GLY A 1 108 ? 6.917 -2.051 -31.639 1.00 65.75 108 GLY A CA 1
ATOM 816 C C . GLY A 1 108 ? 6.423 -2.435 -30.234 1.00 65.75 108 GLY A C 1
ATOM 817 O O . GLY A 1 108 ? 5.730 -1.645 -29.614 1.00 65.75 108 GLY A O 1
ATOM 818 N N . ASN A 1 109 ? 6.782 -3.592 -29.671 1.00 79.75 109 ASN A N 1
ATOM 819 C CA . ASN A 1 109 ? 6.383 -3.978 -28.300 1.00 79.75 109 ASN A CA 1
ATOM 820 C C . ASN A 1 109 ? 7.593 -4.329 -27.423 1.00 79.75 109 ASN A C 1
ATOM 822 O O . ASN A 1 109 ? 7.589 -5.366 -26.759 1.00 79.75 109 ASN A O 1
ATOM 826 N N . ILE A 1 110 ? 8.665 -3.533 -27.488 1.00 84.31 110 ILE A N 1
ATOM 827 C CA . ILE A 1 110 ? 9.929 -3.856 -26.821 1.00 84.31 110 ILE A CA 1
ATOM 828 C C . ILE A 1 110 ? 10.614 -2.635 -26.204 1.00 84.31 110 ILE A C 1
ATOM 830 O O . ILE A 1 110 ? 11.060 -1.741 -26.914 1.00 84.31 110 ILE A O 1
ATOM 834 N N . ILE A 1 111 ? 10.782 -2.673 -24.886 1.00 89.88 111 ILE A N 1
ATOM 835 C CA . ILE A 1 111 ? 11.548 -1.696 -24.111 1.00 89.88 111 ILE A CA 1
ATOM 836 C C . ILE A 1 111 ? 13.034 -2.056 -24.207 1.00 89.88 111 ILE A C 1
ATOM 838 O O . ILE A 1 111 ? 13.418 -3.220 -24.075 1.00 89.88 111 ILE A O 1
ATOM 842 N N . ARG A 1 112 ? 13.896 -1.068 -24.445 1.00 89.38 112 ARG A N 1
ATOM 843 C CA . ARG A 1 112 ? 15.351 -1.277 -24.535 1.00 89.38 112 ARG A CA 1
ATOM 844 C C . ARG A 1 112 ? 16.058 -0.371 -23.559 1.00 89.38 112 ARG A C 1
ATOM 846 O O . ARG A 1 112 ? 15.810 0.824 -23.593 1.00 89.38 112 ARG A O 1
ATOM 853 N N . ILE A 1 113 ? 16.966 -0.912 -22.756 1.00 92.50 113 ILE A N 1
ATOM 854 C CA . ILE A 1 113 ? 17.683 -0.132 -21.740 1.00 92.50 113 ILE A CA 1
ATOM 855 C C . ILE A 1 113 ? 19.184 -0.229 -21.993 1.00 92.50 113 ILE A C 1
ATOM 857 O O . ILE A 1 113 ? 19.730 -1.331 -22.069 1.00 92.50 113 ILE A O 1
ATOM 861 N N . ALA A 1 114 ? 19.848 0.917 -22.140 1.00 91.56 114 ALA A N 1
ATOM 862 C CA . ALA A 1 114 ? 21.283 0.995 -22.394 1.00 91.56 114 ALA A CA 1
ATOM 863 C C . ALA A 1 114 ? 21.931 2.194 -21.692 1.00 91.56 114 ALA A C 1
ATOM 865 O O . ALA A 1 114 ? 21.273 3.190 -21.392 1.00 91.56 114 ALA A O 1
ATOM 866 N N . ASN A 1 115 ? 23.245 2.122 -21.483 1.00 91.88 115 ASN A N 1
ATOM 867 C CA . ASN A 1 115 ? 24.029 3.263 -21.030 1.00 91.88 115 ASN A CA 1
ATOM 868 C C . ASN A 1 115 ? 24.431 4.140 -22.226 1.00 91.88 115 ASN A C 1
ATOM 870 O O . ASN A 1 115 ? 24.619 3.676 -23.355 1.00 91.88 115 ASN A O 1
ATOM 874 N N . THR A 1 116 ? 24.632 5.424 -21.962 1.00 88.25 116 THR A N 1
ATOM 875 C CA . THR A 1 116 ? 25.296 6.353 -22.870 1.00 88.25 116 THR A CA 1
ATOM 876 C C . THR A 1 116 ? 26.168 7.338 -22.096 1.00 88.25 116 THR A C 1
ATOM 878 O O . THR A 1 116 ? 25.987 7.549 -20.900 1.00 88.25 116 THR A O 1
ATOM 881 N N . SER A 1 117 ? 27.128 7.955 -22.778 1.00 86.12 117 SER A N 1
ATOM 882 C CA . SER A 1 117 ? 27.831 9.150 -22.279 1.00 86.12 117 SER A CA 1
ATOM 883 C C . SER A 1 117 ? 27.438 10.423 -23.037 1.00 86.12 117 SER A C 1
ATOM 885 O O . SER A 1 117 ? 28.108 11.450 -22.940 1.00 86.12 117 SER A O 1
ATOM 887 N N . PHE A 1 118 ? 26.351 10.356 -23.810 1.00 81.06 118 PHE A N 1
ATOM 888 C CA . PHE A 1 118 ? 25.780 11.485 -24.532 1.00 81.06 118 PHE A CA 1
ATOM 889 C C . PHE A 1 118 ? 24.798 12.280 -23.666 1.00 81.06 118 PHE A C 1
ATOM 891 O O . PHE A 1 118 ? 23.826 11.726 -23.164 1.00 81.06 118 PHE A O 1
ATOM 898 N N . GLY A 1 119 ? 25.012 13.592 -23.576 1.00 69.88 119 GLY A N 1
ATOM 899 C CA . GLY A 1 119 ? 24.152 14.533 -22.856 1.00 69.88 119 GLY A CA 1
ATOM 900 C C . GLY A 1 119 ? 24.974 15.649 -22.209 1.00 69.88 119 GLY A C 1
ATOM 901 O O . GLY A 1 119 ? 26.187 15.517 -22.044 1.00 69.88 119 GLY A O 1
ATOM 902 N N . SER A 1 120 ? 24.340 16.775 -21.876 1.00 56.47 120 SER A N 1
ATOM 903 C CA . SER A 1 120 ? 24.960 17.815 -21.042 1.00 56.47 120 SER A CA 1
ATOM 904 C C . SER A 1 120 ? 24.901 17.433 -19.560 1.00 56.47 120 SER A C 1
ATOM 906 O O . SER A 1 120 ? 24.050 16.646 -19.155 1.00 56.47 120 SER A O 1
ATOM 908 N N . GLY A 1 121 ? 25.797 17.989 -18.737 1.00 50.94 121 GLY A N 1
ATOM 909 C CA . GLY A 1 121 ? 25.741 17.799 -17.285 1.00 50.94 121 GLY A CA 1
ATOM 910 C C . GLY A 1 121 ? 24.397 18.281 -16.731 1.00 50.94 121 GLY A C 1
ATOM 911 O O . GLY A 1 121 ? 24.093 19.466 -16.843 1.00 50.94 121 GLY A O 1
ATOM 912 N N . GLY A 1 122 ? 23.599 17.361 -16.186 1.00 57.69 122 GLY A N 1
ATOM 913 C CA . GLY A 1 122 ? 22.276 17.638 -15.615 1.00 57.69 122 GLY A CA 1
ATOM 914 C C . GLY A 1 122 ? 21.219 16.574 -15.926 1.00 57.69 122 GLY A C 1
ATOM 915 O O . GLY A 1 122 ? 20.394 16.295 -15.064 1.00 57.69 122 GLY A O 1
ATOM 916 N N . ASP A 1 123 ? 21.283 15.933 -17.097 1.00 65.38 123 ASP A N 1
ATOM 917 C CA . ASP A 1 123 ? 20.294 14.925 -17.507 1.00 65.38 123 ASP A CA 1
ATOM 918 C C . ASP A 1 123 ? 20.787 13.524 -17.122 1.00 65.38 123 ASP A C 1
ATOM 920 O O . ASP A 1 123 ? 21.710 12.998 -17.752 1.00 65.38 123 ASP A O 1
ATOM 924 N N . GLY A 1 124 ? 20.215 12.939 -16.065 1.00 69.69 124 GLY A N 1
ATOM 925 C CA . GLY A 1 124 ? 20.620 11.623 -15.556 1.00 69.69 124 GLY A CA 1
ATOM 926 C C . GLY A 1 124 ? 20.228 10.473 -16.477 1.00 69.69 124 GLY A C 1
ATOM 927 O O . GLY A 1 124 ? 21.046 9.595 -16.748 1.00 69.69 124 GLY A O 1
ATOM 928 N N . ALA A 1 125 ? 19.006 10.485 -17.001 1.00 83.12 125 ALA A N 1
ATOM 929 C CA . ALA A 1 125 ? 18.536 9.507 -17.969 1.00 83.12 125 ALA A CA 1
ATOM 930 C C . ALA A 1 125 ? 17.503 10.118 -18.924 1.00 83.12 125 ALA A C 1
ATOM 932 O O . ALA A 1 125 ? 17.047 11.247 -18.744 1.00 83.12 125 ALA A O 1
ATOM 933 N N . GLN A 1 126 ? 17.208 9.385 -19.995 1.00 84.44 126 GLN A N 1
ATOM 934 C CA . GLN A 1 126 ? 16.189 9.736 -20.970 1.00 84.44 126 GLN A CA 1
ATOM 935 C C . GLN A 1 126 ? 15.406 8.493 -21.379 1.00 84.44 126 GLN A C 1
ATOM 937 O O . GLN A 1 126 ? 15.970 7.572 -21.973 1.00 84.44 126 GLN A O 1
ATOM 942 N N . SER A 1 127 ? 14.098 8.531 -21.168 1.00 87.06 127 SER A N 1
ATOM 943 C CA . SER A 1 127 ? 13.145 7.551 -21.674 1.00 87.06 127 SER A CA 1
ATOM 944 C C . SER A 1 127 ? 12.258 8.145 -22.764 1.00 87.06 127 SER A C 1
ATOM 946 O O . SER A 1 127 ? 12.018 9.355 -22.836 1.00 87.06 127 SER A O 1
ATOM 948 N N . PHE A 1 128 ? 11.782 7.283 -23.655 1.00 83.00 128 PHE A N 1
ATOM 949 C CA . PHE A 1 128 ? 10.821 7.641 -24.688 1.00 83.00 128 PHE A CA 1
ATOM 950 C C . PHE A 1 128 ? 9.491 6.931 -24.444 1.00 83.00 128 PHE A C 1
ATOM 952 O O . PHE A 1 128 ? 9.449 5.870 -23.841 1.00 83.00 128 PHE A O 1
ATOM 959 N N . SER A 1 129 ? 8.390 7.506 -24.921 1.00 77.69 129 SER A N 1
ATOM 960 C CA . SER A 1 129 ? 7.066 6.897 -24.785 1.00 77.69 129 SER A CA 1
ATOM 961 C C . SER A 1 129 ? 6.904 5.668 -25.694 1.00 77.69 129 SER A C 1
ATOM 963 O O . SER A 1 129 ? 7.568 5.573 -26.736 1.00 77.69 129 SER A O 1
ATOM 965 N N . PRO A 1 130 ? 5.919 4.793 -25.428 1.00 76.06 130 PRO A N 1
ATOM 966 C CA . PRO A 1 130 ? 5.433 3.844 -26.426 1.00 76.06 130 PRO A CA 1
ATOM 967 C C . PRO A 1 130 ? 5.145 4.560 -27.762 1.00 76.06 130 PRO A C 1
ATOM 969 O O . PRO A 1 130 ? 4.651 5.689 -27.784 1.00 76.06 130 PRO A O 1
ATOM 972 N N . GLY A 1 131 ? 5.521 3.962 -28.895 1.00 69.12 131 GLY A N 1
ATOM 973 C CA . GLY A 1 131 ? 5.331 4.535 -30.237 1.00 69.12 131 GLY A CA 1
ATOM 974 C C . GLY A 1 131 ? 6.327 5.614 -30.651 1.00 69.12 131 GLY A C 1
ATOM 975 O O . GLY A 1 131 ? 6.343 6.003 -31.821 1.00 69.12 131 GLY A O 1
ATOM 976 N N . ASN A 1 132 ? 7.190 6.050 -29.735 1.00 70.62 132 ASN A N 1
ATOM 977 C CA . ASN A 1 132 ? 8.330 6.910 -30.001 1.00 70.62 132 ASN A CA 1
ATOM 978 C C . ASN A 1 132 ? 9.604 6.164 -29.582 1.00 70.62 132 ASN A C 1
ATOM 980 O O . ASN A 1 132 ? 9.904 6.061 -28.404 1.00 70.62 132 ASN A O 1
ATOM 984 N N . MET A 1 133 ? 10.342 5.599 -30.540 1.00 71.19 133 MET A N 1
ATOM 985 C CA . MET A 1 133 ? 11.508 4.739 -30.252 1.00 71.19 133 MET A CA 1
ATOM 986 C C . MET A 1 133 ? 11.194 3.551 -29.312 1.00 71.19 133 MET A C 1
ATOM 988 O O . MET A 1 133 ? 12.064 3.107 -28.568 1.00 71.19 133 MET A O 1
ATOM 992 N N . ASP A 1 134 ? 9.958 3.046 -29.354 1.00 72.94 134 ASP A N 1
ATOM 993 C CA . ASP A 1 134 ? 9.469 1.853 -28.650 1.00 72.94 134 ASP A CA 1
ATOM 994 C C . ASP A 1 134 ? 9.704 1.808 -27.126 1.00 72.94 134 ASP A C 1
ATOM 996 O O . ASP A 1 134 ? 9.799 0.722 -26.570 1.00 72.94 134 ASP A O 1
ATOM 1000 N N . GLY A 1 135 ? 9.798 2.938 -26.419 1.00 76.31 135 GLY A N 1
ATOM 1001 C CA . GLY A 1 135 ? 10.143 2.876 -24.990 1.00 76.31 135 GLY A CA 1
ATOM 1002 C C . GLY A 1 135 ? 11.634 2.640 -24.739 1.00 76.31 135 GLY A C 1
ATOM 1003 O O . GLY A 1 135 ? 12.014 1.883 -23.855 1.00 76.31 135 GLY A O 1
ATOM 1004 N N . THR A 1 136 ? 12.515 3.190 -25.578 1.00 86.81 136 THR A N 1
ATOM 1005 C CA . THR A 1 136 ? 13.964 3.096 -25.337 1.00 86.81 136 THR A CA 1
ATOM 1006 C C . THR A 1 136 ? 14.370 3.993 -24.163 1.00 86.81 136 THR A C 1
ATOM 1008 O O . THR A 1 136 ? 13.922 5.132 -24.067 1.00 86.81 136 THR A O 1
ATOM 1011 N N . ILE A 1 137 ? 15.272 3.498 -23.319 1.00 90.44 137 ILE A N 1
ATOM 1012 C CA . ILE A 1 137 ? 15.827 4.165 -22.144 1.00 90.44 137 ILE A CA 1
ATOM 1013 C C . ILE A 1 137 ? 17.344 4.282 -22.297 1.00 90.44 137 ILE A C 1
ATOM 1015 O O . ILE A 1 137 ? 18.039 3.302 -22.590 1.00 90.44 137 ILE A O 1
ATOM 1019 N N . TRP A 1 138 ? 17.852 5.486 -22.054 1.00 89.25 138 TRP A N 1
ATOM 1020 C CA . TRP A 1 138 ? 19.270 5.815 -22.029 1.00 89.25 138 TRP A CA 1
ATOM 1021 C C . TRP A 1 138 ? 19.681 6.320 -20.650 1.00 89.25 138 TRP A C 1
ATOM 1023 O O . TRP A 1 138 ? 19.266 7.398 -20.240 1.00 89.25 138 TRP A O 1
ATOM 1033 N N . MET A 1 139 ? 20.547 5.576 -19.967 1.00 89.25 139 MET A N 1
ATOM 1034 C CA . MET A 1 139 ? 21.162 5.986 -18.701 1.00 89.25 139 MET A CA 1
ATOM 1035 C C . MET A 1 139 ? 22.441 6.782 -19.002 1.00 89.25 139 MET A C 1
ATOM 1037 O O . MET A 1 139 ? 23.365 6.249 -19.621 1.00 89.25 139 MET A O 1
ATOM 1041 N N . ASN A 1 140 ? 22.513 8.059 -18.618 1.00 85.69 140 ASN A N 1
ATOM 1042 C CA . ASN A 1 140 ? 23.608 8.956 -19.003 1.00 85.69 140 ASN A CA 1
ATOM 1043 C C . ASN A 1 140 ? 24.713 9.040 -17.935 1.00 85.69 140 ASN A C 1
ATOM 1045 O O . ASN A 1 140 ? 24.736 9.925 -17.078 1.00 85.69 140 ASN A O 1
ATOM 1049 N N . GLY A 1 141 ? 25.709 8.166 -18.064 1.00 78.75 141 GLY A N 1
ATOM 1050 C CA . GLY A 1 141 ? 26.909 8.169 -17.223 1.00 78.75 141 GLY A CA 1
ATOM 1051 C C . GLY A 1 141 ? 27.925 9.269 -17.545 1.00 78.75 141 GLY A C 1
ATOM 1052 O O . GLY A 1 141 ? 28.846 9.502 -16.765 1.00 78.75 141 GLY A O 1
ATOM 1053 N N . GLY A 1 142 ? 27.791 9.942 -18.694 1.00 75.44 142 GLY A N 1
ATOM 1054 C CA . GLY A 1 142 ? 28.696 11.020 -19.106 1.00 75.44 142 GLY A CA 1
ATOM 1055 C C . GLY A 1 142 ? 28.442 12.327 -18.354 1.00 75.44 142 GLY A C 1
ATOM 1056 O O . GLY A 1 142 ? 29.384 13.062 -18.059 1.00 75.44 142 GLY A O 1
ATOM 1057 N N . GLY A 1 143 ? 27.173 12.598 -18.029 1.00 68.31 143 GLY A N 1
ATOM 1058 C CA . GLY A 1 143 ? 26.751 13.758 -17.242 1.00 68.31 143 GLY A CA 1
ATOM 1059 C C . GLY A 1 143 ? 26.700 13.502 -15.733 1.00 68.31 143 GLY A C 1
ATOM 1060 O O . GLY A 1 143 ? 26.966 14.425 -14.964 1.00 68.31 143 GLY A O 1
ATOM 1061 N N . ILE A 1 144 ? 26.378 12.271 -15.314 1.00 76.38 144 ILE A N 1
ATOM 1062 C CA . ILE A 1 144 ? 26.214 11.877 -13.907 1.00 76.38 144 ILE A CA 1
ATOM 1063 C C . ILE A 1 144 ? 26.861 10.492 -13.690 1.00 76.38 144 ILE A C 1
ATOM 1065 O O . ILE A 1 144 ? 26.235 9.476 -13.983 1.00 76.38 144 ILE A O 1
ATOM 1069 N N . PRO A 1 145 ? 28.106 10.410 -13.176 1.00 81.19 145 PRO A N 1
ATOM 1070 C CA . PRO A 1 145 ? 28.823 9.136 -13.040 1.00 81.19 145 PRO A CA 1
ATOM 1071 C C . PRO A 1 145 ? 28.116 8.078 -12.184 1.00 81.19 145 PRO A C 1
ATOM 1073 O O . PRO A 1 145 ? 28.266 6.891 -12.468 1.00 81.19 145 PRO A O 1
ATOM 1076 N N . SER A 1 146 ? 27.313 8.491 -11.194 1.00 81.06 146 SER A N 1
ATOM 1077 C CA . SER A 1 146 ? 26.527 7.563 -10.372 1.00 81.06 146 SER A CA 1
ATOM 1078 C C . SER A 1 146 ? 25.488 6.783 -11.180 1.00 81.06 146 SER A C 1
ATOM 1080 O O . SER A 1 146 ? 25.076 5.718 -10.751 1.00 81.06 146 SER A O 1
ATOM 1082 N N . MET A 1 147 ? 25.130 7.213 -12.398 1.00 81.88 147 MET A N 1
ATOM 1083 C CA . MET A 1 147 ? 24.247 6.450 -13.297 1.00 81.88 147 MET A CA 1
ATOM 1084 C C . MET A 1 147 ? 24.851 5.127 -13.785 1.00 81.88 147 MET A C 1
ATOM 1086 O O . MET A 1 147 ? 24.140 4.304 -14.359 1.00 81.88 147 MET A O 1
ATOM 1090 N N . LEU A 1 148 ? 26.157 4.925 -13.586 1.00 83.12 148 LEU A N 1
ATOM 1091 C CA . LEU A 1 148 ? 26.876 3.699 -13.944 1.00 83.12 148 LEU A CA 1
ATOM 1092 C C . LEU A 1 148 ? 27.143 2.786 -12.736 1.00 83.12 148 LEU A C 1
ATOM 1094 O O . LEU A 1 148 ? 27.790 1.748 -12.896 1.00 83.12 148 LEU A O 1
ATOM 1098 N N . GLU A 1 149 ? 26.690 3.176 -11.543 1.00 86.69 149 GLU A N 1
ATOM 1099 C CA . GLU A 1 149 ? 26.826 2.386 -10.318 1.00 86.69 149 GLU A CA 1
ATOM 1100 C C . GLU A 1 149 ? 25.786 1.250 -10.266 1.00 86.69 149 GLU A C 1
ATOM 1102 O O . GLU A 1 149 ? 25.014 1.026 -11.204 1.00 86.69 149 GLU A O 1
ATOM 1107 N N . THR A 1 150 ? 25.813 0.473 -9.184 1.00 86.81 150 THR A N 1
ATOM 1108 C CA . THR A 1 150 ? 24.817 -0.570 -8.917 1.00 86.81 150 THR A CA 1
ATOM 1109 C C . THR A 1 150 ? 23.539 0.088 -8.402 1.00 86.81 150 THR A C 1
ATOM 1111 O O . THR A 1 150 ? 23.610 0.757 -7.376 1.00 86.81 150 THR A O 1
ATOM 1114 N N . PRO A 1 151 ? 22.379 -0.087 -9.060 1.00 88.50 151 PRO A N 1
ATOM 1115 C CA . PRO A 1 151 ? 21.111 0.340 -8.482 1.00 88.50 151 PRO A CA 1
ATOM 1116 C C . PRO A 1 151 ? 20.822 -0.482 -7.223 1.00 88.50 151 PRO A C 1
ATOM 1118 O O . PRO A 1 151 ? 20.921 -1.709 -7.252 1.00 88.50 151 PRO A O 1
ATOM 1121 N N . VAL A 1 152 ? 20.492 0.202 -6.130 1.00 82.25 152 VAL A N 1
ATOM 1122 C CA . VAL A 1 152 ? 20.137 -0.393 -4.837 1.00 82.25 152 VAL A CA 1
ATOM 1123 C C . VAL A 1 152 ? 18.772 0.150 -4.429 1.00 82.25 152 VAL A C 1
ATOM 1125 O O . VAL A 1 152 ? 18.541 1.359 -4.509 1.00 82.25 152 VAL A O 1
ATOM 1128 N N . ALA A 1 153 ? 17.863 -0.733 -4.011 1.00 78.06 153 ALA A N 1
ATOM 1129 C CA . ALA A 1 153 ? 16.516 -0.355 -3.593 1.00 78.06 153 ALA A CA 1
ATOM 1130 C C . ALA A 1 153 ? 16.546 0.743 -2.516 1.00 78.06 153 ALA A C 1
ATOM 1132 O O . ALA A 1 153 ? 17.325 0.689 -1.565 1.00 78.06 153 ALA A O 1
ATOM 1133 N N . GLY A 1 154 ? 15.713 1.771 -2.684 1.00 75.06 154 GLY A N 1
ATOM 1134 C CA . GLY A 1 154 ? 15.678 2.924 -1.777 1.00 75.06 154 GLY A CA 1
ATOM 1135 C C . GLY A 1 154 ? 16.774 3.957 -2.004 1.00 75.06 154 GLY A C 1
ATOM 1136 O O . GLY A 1 154 ? 16.744 5.023 -1.381 1.00 75.06 154 GLY A O 1
ATOM 1137 N N . GLU A 1 155 ? 17.703 3.710 -2.923 1.00 79.81 155 GLU A N 1
ATOM 1138 C CA . GLU A 1 155 ? 18.643 4.712 -3.399 1.00 79.81 155 GLU A CA 1
ATOM 1139 C C . GLU A 1 155 ? 18.145 5.422 -4.659 1.00 79.81 155 GLU A C 1
ATOM 1141 O O . GLU A 1 155 ? 17.230 4.994 -5.364 1.00 79.81 155 GLU A O 1
ATOM 1146 N N . TRP A 1 156 ? 18.781 6.554 -4.951 1.00 81.31 156 TRP A N 1
ATOM 1147 C CA . TRP A 1 156 ? 18.384 7.428 -6.047 1.00 81.31 156 TRP A CA 1
ATOM 1148 C C . TRP A 1 156 ? 18.436 6.730 -7.413 1.00 81.31 156 TRP A C 1
ATOM 1150 O O . TRP A 1 156 ? 17.532 6.915 -8.223 1.00 81.31 156 TRP A O 1
ATOM 1160 N N . LEU A 1 157 ? 19.463 5.911 -7.675 1.00 86.00 157 LEU A N 1
ATOM 1161 C CA . LEU A 1 157 ? 19.628 5.261 -8.978 1.00 86.00 157 LEU A CA 1
ATOM 1162 C C . LEU A 1 157 ? 18.537 4.220 -9.268 1.00 86.00 157 LEU A C 1
ATOM 1164 O O . LEU A 1 157 ? 18.076 4.133 -10.405 1.00 86.00 157 LEU A O 1
ATOM 1168 N N . ASP A 1 158 ? 18.113 3.455 -8.259 1.00 86.25 158 ASP A N 1
ATOM 1169 C CA . ASP A 1 158 ? 17.010 2.498 -8.397 1.00 86.25 158 ASP A CA 1
ATOM 1170 C C . ASP A 1 158 ? 15.694 3.223 -8.703 1.00 86.25 158 ASP A C 1
ATOM 1172 O O . ASP A 1 158 ? 15.013 2.901 -9.679 1.00 86.25 158 ASP A O 1
ATOM 1176 N N . MET A 1 159 ? 15.402 4.299 -7.965 1.00 87.19 159 MET A N 1
ATOM 1177 C CA . MET A 1 159 ? 14.247 5.150 -8.251 1.00 87.19 159 MET A CA 1
ATOM 1178 C C . MET A 1 159 ? 14.294 5.719 -9.677 1.00 87.19 159 MET A C 1
ATOM 1180 O O . MET A 1 159 ? 13.277 5.701 -10.366 1.00 87.19 159 MET A O 1
ATOM 1184 N N . VAL A 1 160 ? 15.454 6.193 -10.153 1.00 88.50 160 VAL A N 1
ATOM 1185 C CA . VAL A 1 160 ? 15.592 6.686 -11.535 1.00 88.50 160 VAL A CA 1
ATOM 1186 C C . VAL A 1 160 ? 15.341 5.566 -12.544 1.00 88.50 160 VAL A C 1
ATOM 1188 O O . VAL A 1 160 ? 14.609 5.769 -13.506 1.00 88.50 160 VAL A O 1
ATOM 1191 N N . MET A 1 161 ? 15.880 4.365 -12.332 1.00 91.94 161 MET A N 1
ATOM 1192 C CA . MET A 1 161 ? 15.622 3.236 -13.230 1.00 91.94 161 MET A CA 1
ATOM 1193 C C . MET A 1 161 ? 14.122 2.928 -13.341 1.00 91.94 161 MET A C 1
ATOM 1195 O O . MET A 1 161 ? 13.599 2.779 -14.447 1.00 91.94 161 MET A O 1
ATOM 1199 N N . ARG A 1 162 ? 13.419 2.895 -12.205 1.00 93.44 162 ARG A N 1
ATOM 1200 C CA . ARG A 1 162 ? 11.963 2.701 -12.141 1.00 93.44 162 ARG A CA 1
ATOM 1201 C C . ARG A 1 162 ? 11.210 3.827 -12.843 1.00 93.44 162 ARG A C 1
ATOM 1203 O O . ARG A 1 162 ? 10.300 3.561 -13.624 1.00 93.44 162 ARG A O 1
ATOM 1210 N N . HIS A 1 163 ? 11.627 5.070 -12.614 1.00 92.75 163 HIS A N 1
ATOM 1211 C CA . HIS A 1 163 ? 11.060 6.270 -13.223 1.00 92.75 163 HIS A CA 1
ATOM 1212 C C . HIS A 1 163 ? 11.122 6.215 -14.754 1.00 92.75 163 HIS A C 1
ATOM 1214 O O . HIS A 1 163 ? 10.116 6.403 -15.440 1.00 92.75 163 HIS A O 1
ATOM 1220 N N . GLU A 1 164 ? 12.287 5.880 -15.310 1.00 93.12 164 GLU A N 1
ATOM 1221 C CA . GLU A 1 164 ? 12.459 5.788 -16.760 1.00 93.12 164 GLU A CA 1
ATOM 1222 C C . GLU A 1 164 ? 11.662 4.629 -17.371 1.00 93.12 164 GLU A C 1
ATOM 1224 O O . GLU A 1 164 ? 11.107 4.764 -18.469 1.00 93.12 164 GLU A O 1
ATOM 1229 N N . ILE A 1 165 ? 11.552 3.503 -16.658 1.00 95.19 165 ILE A N 1
ATOM 1230 C CA . ILE A 1 165 ? 10.660 2.403 -17.047 1.00 95.19 165 ILE A CA 1
ATOM 1231 C C . ILE A 1 165 ? 9.199 2.877 -17.027 1.00 95.19 165 ILE A C 1
ATOM 1233 O O . ILE A 1 165 ? 8.463 2.592 -17.972 1.00 95.19 165 ILE A O 1
ATOM 1237 N N . GLY A 1 166 ? 8.793 3.678 -16.038 1.00 94.19 166 GLY A N 1
ATOM 1238 C CA . GLY A 1 166 ? 7.478 4.322 -15.981 1.00 94.19 166 GLY A CA 1
ATOM 1239 C C . GLY A 1 166 ? 7.170 5.159 -17.227 1.00 94.19 166 GLY A C 1
ATOM 1240 O O . GLY A 1 166 ? 6.128 4.973 -17.859 1.00 94.19 166 GLY A O 1
ATOM 1241 N N . HIS A 1 167 ? 8.103 6.011 -17.658 1.00 91.50 167 HIS A N 1
ATOM 1242 C CA . HIS A 1 167 ? 7.988 6.737 -18.930 1.00 91.50 167 HIS A CA 1
ATOM 1243 C C . HIS A 1 167 ? 7.851 5.810 -20.141 1.00 91.50 167 HIS A C 1
ATOM 1245 O O . HIS A 1 167 ? 7.004 6.038 -21.007 1.00 91.50 167 HIS A O 1
ATOM 1251 N N . SER A 1 168 ? 8.635 4.732 -20.188 1.00 91.38 168 SER A N 1
ATOM 1252 C CA . SER A 1 168 ? 8.553 3.746 -21.270 1.00 91.38 168 SER A CA 1
ATOM 1253 C C . SER A 1 168 ? 7.216 3.018 -21.306 1.00 91.38 168 SER A C 1
ATOM 1255 O O . SER A 1 168 ? 6.837 2.511 -22.355 1.00 91.38 168 SER A O 1
ATOM 1257 N N . LEU A 1 169 ? 6.474 3.005 -20.199 1.00 92.50 169 LEU A N 1
ATOM 1258 C CA . LEU A 1 169 ? 5.119 2.474 -20.106 1.00 92.50 169 LEU A CA 1
ATOM 1259 C C . LEU A 1 169 ? 4.032 3.525 -20.347 1.00 92.50 169 LEU A C 1
ATOM 1261 O O . LEU A 1 169 ? 2.860 3.159 -20.362 1.00 92.50 169 LEU A O 1
ATOM 1265 N N . GLY A 1 170 ? 4.386 4.787 -20.590 1.00 89.00 170 GLY A N 1
ATOM 1266 C CA . GLY A 1 170 ? 3.435 5.860 -20.885 1.00 89.00 170 GLY A CA 1
ATOM 1267 C C . GLY A 1 170 ? 3.044 6.720 -19.683 1.00 89.00 170 GLY A C 1
ATOM 1268 O O . GLY A 1 170 ? 2.028 7.416 -19.756 1.00 89.00 170 GLY A O 1
ATOM 1269 N N . LEU A 1 171 ? 3.818 6.695 -18.591 1.00 89.94 171 LEU A N 1
ATOM 1270 C CA . LEU A 1 171 ? 3.648 7.647 -17.494 1.00 89.94 171 LEU A CA 1
ATOM 1271 C C . LEU A 1 171 ? 4.317 8.993 -17.822 1.00 89.94 171 LEU A C 1
ATOM 1273 O O . LEU A 1 171 ? 5.412 9.036 -18.381 1.00 89.94 171 LEU A O 1
ATOM 1277 N N . SER A 1 172 ? 3.679 10.110 -17.484 1.00 88.00 172 SER A N 1
ATOM 1278 C CA . SER A 1 172 ? 4.253 11.461 -17.554 1.00 88.00 172 SER A CA 1
ATOM 1279 C C . SER A 1 172 ? 4.615 11.985 -16.171 1.00 88.00 172 SER A C 1
ATOM 1281 O O . SER A 1 172 ? 4.097 11.512 -15.161 1.00 88.00 172 SER A O 1
ATOM 1283 N N . HIS A 1 173 ? 5.463 13.011 -16.113 1.00 87.19 173 HIS A N 1
ATOM 1284 C CA . HIS A 1 173 ? 5.642 13.740 -14.866 1.00 87.19 173 HIS A CA 1
ATOM 1285 C C . HIS A 1 173 ? 4.338 14.442 -14.448 1.00 87.19 173 HIS A C 1
ATOM 1287 O O . HIS A 1 173 ? 3.638 14.974 -15.314 1.00 87.19 173 HIS A O 1
ATOM 1293 N N . PRO A 1 174 ? 4.061 14.585 -13.138 1.00 79.25 174 PRO A N 1
ATOM 1294 C CA . PRO A 1 174 ? 2.880 15.302 -12.647 1.00 79.25 174 PRO A CA 1
ATOM 1295 C C . PRO A 1 174 ? 2.802 16.772 -13.083 1.00 79.25 174 PRO A C 1
ATOM 1297 O O . PRO A 1 174 ? 1.721 17.353 -13.176 1.00 79.25 174 PRO A O 1
ATOM 1300 N N . HIS A 1 175 ? 3.952 17.402 -13.335 1.00 77.00 175 HIS A N 1
ATOM 1301 C CA . HIS A 1 175 ? 4.034 18.803 -13.748 1.00 77.00 175 HIS A CA 1
ATOM 1302 C C . HIS A 1 175 ? 3.880 19.002 -15.263 1.00 77.00 175 HIS A C 1
ATOM 1304 O O . HIS A 1 175 ? 3.604 20.124 -15.710 1.00 77.00 175 HIS A O 1
ATOM 1310 N N . ASP A 1 176 ? 4.008 17.931 -16.046 1.00 74.06 176 ASP A N 1
ATOM 1311 C CA . ASP A 1 176 ? 3.828 17.956 -17.486 1.00 74.06 176 ASP A CA 1
ATOM 1312 C C . ASP A 1 176 ? 2.339 17.766 -17.803 1.00 74.06 176 ASP A C 1
ATOM 1314 O O . ASP A 1 176 ? 1.842 16.660 -17.981 1.00 74.06 176 ASP A O 1
ATOM 1318 N N . LEU A 1 177 ? 1.587 18.870 -17.824 1.00 65.25 177 LEU A N 1
ATOM 1319 C CA . LEU A 1 177 ? 0.121 18.894 -17.961 1.00 65.25 177 LEU A CA 1
ATOM 1320 C C . LEU A 1 177 ? -0.396 18.478 -19.358 1.00 65.25 177 LEU A C 1
ATOM 1322 O O . LEU A 1 177 ? -1.156 19.225 -19.983 1.00 65.25 177 LEU A O 1
ATOM 1326 N N . TYR A 1 178 ? -0.005 17.315 -19.880 1.00 59.53 178 TYR A N 1
ATOM 1327 C CA . TYR A 1 178 ? -0.350 16.883 -21.236 1.00 59.53 178 TYR A CA 1
ATOM 1328 C C . TYR A 1 178 ? -1.868 16.730 -21.453 1.00 59.53 178 TYR A C 1
ATOM 1330 O O . TYR A 1 178 ? -2.351 17.055 -22.540 1.00 59.53 178 TYR A O 1
ATOM 1338 N N . PHE A 1 179 ? -2.634 16.319 -20.427 1.00 54.91 179 PHE A N 1
ATOM 1339 C CA . PHE A 1 179 ? -4.074 16.015 -20.552 1.00 54.91 179 PHE A CA 1
ATOM 1340 C C . PHE A 1 179 ? -4.964 16.622 -19.453 1.00 54.91 179 PHE A C 1
ATOM 1342 O O . PHE A 1 179 ? -5.886 15.991 -18.952 1.00 54.91 179 PHE A O 1
ATOM 1349 N N . GLY A 1 180 ? -4.750 17.898 -19.118 1.00 51.06 180 GLY A N 1
ATOM 1350 C CA . GLY A 1 180 ? -5.724 18.675 -18.331 1.00 51.06 180 GLY A CA 1
ATOM 1351 C C . GLY A 1 180 ? -5.764 18.382 -16.825 1.00 51.06 180 GLY A C 1
ATOM 1352 O O . GLY A 1 180 ? -6.682 18.856 -16.154 1.00 51.06 180 GLY A O 1
ATOM 1353 N N . GLY A 1 181 ? -4.769 17.661 -16.298 1.00 54.03 181 GLY A N 1
ATOM 1354 C CA . GLY A 1 181 ? -4.569 17.449 -14.862 1.00 54.03 181 GLY A CA 1
ATOM 1355 C C . GLY A 1 181 ? -4.285 18.741 -14.081 1.00 54.03 181 GLY A C 1
ATOM 1356 O O . GLY A 1 181 ? -4.009 19.809 -14.640 1.00 54.03 181 GLY A O 1
ATOM 1357 N N . THR A 1 182 ? -4.369 18.667 -12.753 1.00 56.09 182 THR A N 1
ATOM 1358 C CA . THR A 1 182 ? -3.994 19.778 -11.866 1.00 56.09 182 THR A CA 1
ATOM 1359 C C . THR A 1 182 ? -2.472 19.911 -11.772 1.00 56.09 182 THR A C 1
ATOM 1361 O O . THR A 1 182 ? -1.782 18.908 -11.777 1.00 56.09 182 THR A O 1
ATOM 1364 N N . ARG A 1 183 ? -1.926 21.126 -11.588 1.00 58.97 183 ARG A N 1
ATOM 1365 C CA . ARG A 1 183 ? -0.481 21.362 -11.311 1.00 58.97 183 ARG A CA 1
ATOM 1366 C C . ARG A 1 183 ? 0.002 20.843 -9.947 1.00 58.97 183 ARG A C 1
ATOM 1368 O O . ARG A 1 183 ? 1.042 21.286 -9.466 1.00 58.97 183 ARG A O 1
ATOM 1375 N N . TYR A 1 184 ? -0.792 20.028 -9.268 1.00 65.81 184 TYR A N 1
ATOM 1376 C CA . TYR A 1 184 ? -0.458 19.596 -7.925 1.00 65.81 184 TYR A CA 1
ATOM 1377 C C . TYR A 1 184 ? 0.526 18.435 -8.027 1.00 65.81 184 TYR A C 1
ATOM 1379 O O . TYR A 1 184 ? 0.156 17.354 -8.466 1.00 65.81 184 TYR A O 1
ATOM 1387 N N . ASP A 1 185 ? 1.783 18.685 -7.669 1.00 70.00 185 ASP A N 1
ATOM 1388 C CA . ASP A 1 185 ? 2.781 17.635 -7.515 1.00 70.00 185 ASP A CA 1
ATOM 1389 C C . ASP A 1 185 ? 2.644 17.038 -6.111 1.00 70.00 185 ASP A C 1
ATOM 1391 O O . ASP A 1 185 ? 2.759 17.748 -5.108 1.00 70.00 185 ASP A O 1
ATOM 1395 N N . TRP A 1 186 ? 2.335 15.746 -6.059 1.00 65.94 186 TRP A N 1
ATOM 1396 C CA . TRP A 1 186 ? 2.069 15.018 -4.821 1.00 65.94 186 TRP A CA 1
ATOM 1397 C C . TRP A 1 186 ? 3.368 14.582 -4.132 1.00 65.94 186 TRP A C 1
ATOM 1399 O O . TRP A 1 186 ? 3.349 14.230 -2.953 1.00 65.94 186 TRP A O 1
ATOM 1409 N N . GLY A 1 187 ? 4.503 14.646 -4.831 1.00 74.75 187 GLY A N 1
ATOM 1410 C CA . GLY A 1 187 ? 5.773 14.155 -4.322 1.00 74.75 187 GLY A CA 1
ATOM 1411 C C . GLY A 1 187 ? 5.994 12.670 -4.608 1.00 74.75 187 GLY A C 1
ATOM 1412 O O . GLY A 1 187 ? 5.075 11.914 -4.937 1.00 74.75 187 GLY A O 1
ATOM 1413 N N . ASN A 1 188 ? 7.239 12.240 -4.422 1.00 76.75 188 ASN A N 1
ATOM 1414 C CA . ASN A 1 188 ? 7.688 10.864 -4.635 1.00 76.75 188 ASN A CA 1
ATOM 1415 C C . ASN A 1 188 ? 7.032 9.835 -3.696 1.00 76.75 188 ASN A C 1
ATOM 1417 O O . ASN A 1 188 ? 7.127 8.640 -3.932 1.00 76.75 188 ASN A O 1
ATOM 1421 N N . ALA A 1 189 ? 6.321 10.289 -2.665 1.00 72.75 189 ALA A N 1
ATOM 1422 C CA . ALA A 1 189 ? 5.473 9.451 -1.829 1.00 72.75 189 ALA A CA 1
ATOM 1423 C C . ALA A 1 189 ? 4.237 8.918 -2.568 1.00 72.75 189 ALA A C 1
ATOM 1425 O O . ALA A 1 189 ? 3.619 7.995 -2.079 1.00 72.75 189 ALA A O 1
ATOM 1426 N N . TRP A 1 190 ? 3.833 9.511 -3.691 1.00 74.94 190 TRP A N 1
ATOM 1427 C CA . TRP A 1 190 ? 2.587 9.149 -4.381 1.00 74.94 190 TRP A CA 1
ATOM 1428 C C . TRP A 1 190 ? 2.814 8.668 -5.808 1.00 74.94 190 TRP A C 1
ATOM 1430 O O . TRP A 1 190 ? 2.016 7.895 -6.332 1.00 74.94 190 TRP A O 1
ATOM 1440 N N . THR A 1 191 ? 3.888 9.133 -6.436 1.00 81.62 191 THR A N 1
ATOM 1441 C CA . THR A 1 191 ? 4.287 8.750 -7.788 1.00 81.62 191 THR A CA 1
ATOM 1442 C C . THR A 1 191 ? 5.797 8.852 -7.918 1.00 81.62 191 THR A C 1
ATOM 1444 O O . THR A 1 191 ? 6.375 9.896 -7.605 1.00 81.62 191 THR A O 1
ATOM 1447 N N . ILE A 1 192 ? 6.447 7.808 -8.426 1.00 87.75 192 ILE A N 1
ATOM 1448 C CA . ILE A 1 192 ? 7.879 7.849 -8.746 1.00 87.75 192 ILE A CA 1
ATOM 1449 C C . ILE A 1 192 ? 8.189 8.864 -9.851 1.00 87.75 192 ILE A C 1
ATOM 1451 O O . ILE A 1 192 ? 9.338 9.268 -10.008 1.00 87.75 192 ILE A O 1
ATOM 1455 N N . MET A 1 193 ? 7.172 9.313 -10.596 1.00 87.62 193 MET A N 1
ATOM 1456 C CA . MET A 1 193 ? 7.297 10.312 -11.658 1.00 87.62 193 MET A CA 1
ATOM 1457 C C . MET A 1 193 ? 7.466 11.743 -11.122 1.00 87.62 193 MET A C 1
ATOM 1459 O O . MET A 1 193 ? 7.693 12.676 -11.890 1.00 87.62 193 MET A O 1
ATOM 1463 N N . SER A 1 194 ? 7.339 11.954 -9.813 1.00 83.62 194 SER A N 1
ATOM 1464 C CA . SER A 1 194 ? 7.545 13.256 -9.182 1.00 83.62 194 SER A CA 1
ATOM 1465 C C . SER A 1 194 ? 9.030 13.596 -9.033 1.00 83.62 194 SER A C 1
ATOM 1467 O O . SER A 1 194 ? 9.827 12.780 -8.578 1.00 83.62 194 SER A O 1
ATOM 1469 N N . TYR A 1 195 ? 9.384 14.856 -9.300 1.00 75.75 195 TYR A N 1
ATOM 1470 C CA . TYR A 1 195 ? 10.696 15.411 -8.937 1.00 75.75 195 TYR A CA 1
ATOM 1471 C C . TYR A 1 195 ? 10.720 15.998 -7.522 1.00 75.75 195 TYR A C 1
ATOM 1473 O O . TYR A 1 195 ? 11.789 16.261 -6.974 1.00 75.75 195 TYR A O 1
ATOM 1481 N N . SER A 1 196 ? 9.555 16.218 -6.916 1.00 70.12 196 SER A N 1
ATOM 1482 C CA . SER A 1 196 ? 9.447 16.687 -5.539 1.00 70.12 196 SER A CA 1
ATOM 1483 C C . SER A 1 196 ? 9.621 15.517 -4.565 1.00 70.12 196 SER A C 1
ATOM 1485 O O . SER A 1 196 ? 9.023 14.452 -4.744 1.00 70.12 196 SER A O 1
ATOM 1487 N N . GLY A 1 197 ? 10.422 15.718 -3.515 1.00 62.09 197 GLY A N 1
ATOM 1488 C CA . GLY A 1 197 ? 10.464 14.819 -2.359 1.00 62.09 197 GLY A CA 1
ATOM 1489 C C . GLY A 1 197 ? 9.198 14.921 -1.496 1.00 62.09 197 GLY A C 1
ATOM 1490 O O . GLY A 1 197 ? 8.288 15.702 -1.786 1.00 62.09 197 GLY A O 1
ATOM 1491 N N . TYR A 1 198 ? 9.144 14.151 -0.407 1.00 56.94 198 TYR A N 1
ATOM 1492 C CA . TYR A 1 198 ? 8.039 14.158 0.557 1.00 56.94 198 TYR A CA 1
ATOM 1493 C C . TYR A 1 198 ? 7.609 15.575 0.977 1.00 56.94 198 TYR A C 1
ATOM 1495 O O . TYR A 1 198 ? 8.364 16.314 1.607 1.00 56.94 198 TYR A O 1
ATOM 1503 N N . GLY A 1 199 ? 6.353 15.931 0.692 1.00 47.66 199 GLY A N 1
ATOM 1504 C CA . GLY A 1 199 ? 5.635 17.016 1.368 1.00 47.66 199 GLY A CA 1
ATOM 1505 C C . GLY A 1 199 ? 6.119 18.449 1.116 1.00 47.66 199 GLY A C 1
ATOM 1506 O O . GLY A 1 199 ? 5.557 19.377 1.702 1.00 47.66 199 GLY A O 1
ATOM 1507 N N . THR A 1 200 ? 7.101 18.686 0.246 1.00 36.38 200 THR A N 1
ATOM 1508 C CA . THR A 1 200 ? 7.507 20.050 -0.107 1.00 36.38 200 THR A CA 1
ATOM 1509 C C . THR A 1 200 ? 7.025 20.406 -1.504 1.00 36.38 200 THR A C 1
ATOM 1511 O O . THR A 1 200 ? 7.576 19.947 -2.496 1.00 36.38 200 THR A O 1
ATOM 1514 N N . LEU A 1 201 ? 6.065 21.335 -1.578 1.00 34.91 201 LEU A N 1
ATOM 1515 C CA . LEU A 1 201 ? 5.685 22.103 -2.780 1.00 34.91 201 LEU A CA 1
ATOM 1516 C C . LEU A 1 201 ? 6.839 22.980 -3.336 1.00 34.91 201 LEU A C 1
ATOM 1518 O O . LEU A 1 201 ? 6.598 24.000 -3.979 1.00 34.91 201 LEU A O 1
ATOM 1522 N N . LEU A 1 202 ? 8.094 22.636 -3.043 1.00 32.16 202 LEU A N 1
ATOM 1523 C CA . LEU A 1 202 ? 9.300 23.379 -3.379 1.00 32.16 202 LEU A CA 1
ATOM 1524 C C . LEU A 1 202 ? 10.358 22.394 -3.891 1.00 32.16 202 LEU A C 1
ATOM 1526 O O . LEU A 1 202 ? 11.013 21.713 -3.115 1.00 32.16 202 LEU A O 1
ATOM 1530 N N . SER A 1 203 ? 10.427 22.328 -5.217 1.00 35.22 203 SER A N 1
ATOM 1531 C CA . SER A 1 203 ? 11.538 22.009 -6.126 1.00 35.22 203 SER A CA 1
ATOM 1532 C C . SER A 1 203 ? 12.932 21.653 -5.577 1.00 35.22 203 SER A C 1
ATOM 1534 O O . SER A 1 203 ? 13.899 22.248 -6.037 1.00 35.22 203 SER A O 1
ATOM 1536 N N . GLU A 1 204 ? 13.093 20.686 -4.680 1.00 36.06 204 GLU A N 1
ATOM 1537 C CA . GLU A 1 204 ? 14.411 20.095 -4.420 1.00 36.06 204 GLU A CA 1
ATOM 1538 C C . GLU A 1 204 ? 14.289 18.589 -4.108 1.00 36.06 204 GLU A C 1
ATOM 1540 O O . GLU A 1 204 ? 13.806 18.218 -3.036 1.00 36.06 204 GLU A O 1
ATOM 1545 N N . PRO A 1 205 ? 14.785 17.700 -4.993 1.00 43.56 205 PRO A N 1
ATOM 1546 C CA . PRO A 1 205 ? 15.110 16.314 -4.641 1.00 43.56 205 PRO A CA 1
ATOM 1547 C C . PRO A 1 205 ? 16.216 16.242 -3.569 1.00 43.56 205 PRO A C 1
ATOM 1549 O O . PRO A 1 205 ? 16.395 15.217 -2.909 1.00 43.56 205 PRO A O 1
ATOM 1552 N N . SER A 1 206 ? 16.980 17.330 -3.388 1.00 39.06 206 SER A N 1
ATOM 1553 C CA . SER A 1 206 ? 18.085 17.428 -2.437 1.00 39.06 206 SER A CA 1
ATOM 1554 C C . SER A 1 206 ? 17.570 17.604 -1.005 1.00 39.06 206 SER A C 1
ATOM 1556 O O . SER A 1 206 ? 17.474 18.710 -0.473 1.00 39.06 206 SER A O 1
ATOM 1558 N N . GLY A 1 207 ? 17.223 16.492 -0.374 1.00 46.47 207 GLY A N 1
ATOM 1559 C CA . GLY A 1 207 ? 16.771 16.460 1.017 1.00 46.47 207 GLY A CA 1
ATOM 1560 C C . GLY A 1 207 ? 16.292 15.087 1.472 1.00 46.47 207 GLY A C 1
ATOM 1561 O O . GLY A 1 207 ? 16.222 14.840 2.673 1.00 46.47 207 GLY A O 1
ATOM 1562 N N . VAL A 1 208 ? 16.008 14.188 0.526 1.00 53.84 208 VAL A N 1
ATOM 1563 C CA . VAL A 1 208 ? 15.720 12.779 0.803 1.00 53.84 208 VAL A CA 1
ATOM 1564 C C . VAL A 1 208 ? 17.053 12.059 1.021 1.00 53.84 208 VAL A C 1
ATOM 1566 O O . VAL A 1 208 ? 17.936 12.104 0.163 1.00 53.84 208 VAL A O 1
ATOM 1569 N N . SER A 1 209 ? 17.246 11.460 2.198 1.00 55.28 209 SER A N 1
ATOM 1570 C CA . SER A 1 209 ? 18.448 10.670 2.487 1.00 55.28 209 SER A CA 1
ATOM 1571 C C . SER A 1 209 ? 18.485 9.413 1.606 1.00 55.28 209 SER A C 1
ATOM 1573 O O . SER A 1 209 ? 17.435 8.884 1.240 1.00 55.28 209 SER A O 1
ATOM 1575 N N . ALA A 1 210 ? 19.685 8.920 1.269 1.00 55.41 210 ALA A N 1
ATOM 1576 C CA . ALA A 1 210 ? 19.845 7.590 0.665 1.00 55.41 210 ALA A CA 1
ATOM 1577 C C . ALA A 1 210 ? 19.077 6.544 1.493 1.00 55.41 210 ALA A C 1
ATOM 1579 O O . ALA A 1 210 ? 18.959 6.719 2.699 1.00 55.41 210 ALA A O 1
ATOM 1580 N N . GLY A 1 211 ? 18.486 5.527 0.872 1.00 58.88 211 GLY A N 1
ATOM 1581 C CA . GLY A 1 211 ? 17.612 4.565 1.554 1.00 58.88 211 GLY A CA 1
ATOM 1582 C C . GLY A 1 211 ? 16.168 5.036 1.772 1.00 58.88 211 GLY A C 1
ATOM 1583 O O . GLY A 1 211 ? 15.360 4.234 2.219 1.00 58.88 211 GLY A O 1
ATOM 1584 N N . SER A 1 212 ? 15.832 6.293 1.445 1.00 67.31 212 SER A N 1
ATOM 1585 C CA . SER A 1 212 ? 14.486 6.871 1.616 1.00 67.31 212 SER A CA 1
ATOM 1586 C C . SER A 1 212 ? 13.757 7.178 0.299 1.00 67.31 212 SER A C 1
ATOM 1588 O O . SER A 1 212 ? 12.670 7.768 0.306 1.00 67.31 212 SER A O 1
ATOM 1590 N N . PHE A 1 213 ? 14.353 6.823 -0.843 1.00 77.38 213 PHE A N 1
ATOM 1591 C CA . PHE A 1 213 ? 13.682 6.928 -2.138 1.00 77.38 213 PHE A CA 1
ATOM 1592 C C . PHE A 1 213 ? 12.625 5.823 -2.298 1.00 77.38 213 PHE A C 1
ATOM 1594 O O . PHE A 1 213 ? 12.725 4.791 -1.633 1.00 77.38 213 PHE A O 1
ATOM 1601 N N . PRO A 1 214 ? 11.605 6.030 -3.152 1.00 80.75 214 PRO A N 1
ATOM 1602 C CA . PRO A 1 214 ? 10.657 4.981 -3.510 1.00 80.75 214 PRO A CA 1
ATOM 1603 C C . PRO A 1 214 ? 11.362 3.700 -3.947 1.00 80.75 214 PRO A C 1
ATOM 1605 O O . PRO A 1 214 ? 12.252 3.743 -4.795 1.00 80.75 214 PRO A O 1
ATOM 1608 N N . GLN A 1 215 ? 10.945 2.581 -3.367 1.00 81.56 215 GLN A N 1
ATOM 1609 C CA . GLN A 1 215 ? 11.517 1.256 -3.626 1.00 81.56 215 GLN A CA 1
ATOM 1610 C C . GLN A 1 215 ? 10.633 0.403 -4.542 1.00 81.56 215 GLN A C 1
ATOM 1612 O O . GLN A 1 215 ? 11.014 -0.700 -4.913 1.00 81.56 215 GLN A O 1
ATOM 1617 N N . THR A 1 216 ? 9.453 0.911 -4.894 1.00 84.75 216 THR A N 1
ATOM 1618 C CA . THR A 1 216 ? 8.453 0.298 -5.777 1.00 84.75 216 THR A CA 1
ATOM 1619 C C . THR A 1 216 ? 7.815 1.391 -6.634 1.00 84.75 216 THR A C 1
ATOM 1621 O O . THR A 1 216 ? 8.049 2.586 -6.414 1.00 84.75 216 THR A O 1
ATOM 1624 N N . PHE A 1 217 ? 6.977 1.011 -7.595 1.00 88.19 217 PHE A N 1
ATOM 1625 C CA . PHE A 1 217 ? 5.969 1.932 -8.121 1.00 88.19 217 PHE A CA 1
ATOM 1626 C C . PHE A 1 217 ? 5.037 2.375 -6.985 1.00 88.19 217 PHE A C 1
ATOM 1628 O O . PHE A 1 217 ? 4.720 1.584 -6.101 1.00 88.19 217 PHE A O 1
ATOM 1635 N N . MET A 1 218 ? 4.629 3.646 -6.981 1.00 82.62 218 MET A N 1
ATOM 1636 C CA . MET A 1 218 ? 3.859 4.267 -5.896 1.00 82.62 218 MET A CA 1
ATOM 1637 C C . MET A 1 218 ? 2.357 4.323 -6.252 1.00 82.62 218 MET A C 1
ATOM 1639 O O . MET A 1 218 ? 1.990 4.030 -7.394 1.00 82.62 218 MET A O 1
ATOM 1643 N N . PRO A 1 219 ? 1.446 4.688 -5.323 1.00 78.94 219 PRO A N 1
ATOM 1644 C CA . PRO A 1 219 ? 0.002 4.501 -5.502 1.00 78.94 219 PRO A CA 1
ATOM 1645 C C . PRO A 1 219 ? -0.606 5.034 -6.793 1.00 78.94 219 PRO A C 1
ATOM 1647 O O . PRO A 1 219 ? -1.471 4.378 -7.376 1.00 78.94 219 PRO A O 1
ATOM 1650 N N . LEU A 1 220 ? -0.185 6.215 -7.244 1.00 79.31 220 LEU A N 1
ATOM 1651 C CA . LEU A 1 220 ? -0.714 6.805 -8.472 1.00 79.31 220 LEU A CA 1
ATOM 1652 C C . LEU A 1 220 ? -0.139 6.132 -9.720 1.00 79.31 220 LEU A C 1
ATOM 1654 O O . LEU A 1 220 ? -0.836 6.052 -10.732 1.00 79.31 220 LEU A O 1
ATOM 1658 N N . ASP A 1 221 ? 1.096 5.630 -9.648 1.00 87.38 221 ASP A N 1
ATOM 1659 C CA . ASP A 1 221 ? 1.718 4.894 -10.748 1.00 87.38 221 ASP A CA 1
ATOM 1660 C C . ASP A 1 221 ? 0.999 3.562 -10.959 1.00 87.38 221 ASP A C 1
ATOM 1662 O O . ASP A 1 221 ? 0.578 3.267 -12.076 1.00 87.38 221 ASP A O 1
ATOM 1666 N N . ILE A 1 222 ? 0.796 2.797 -9.877 1.00 85.06 222 ILE A N 1
ATOM 1667 C CA . ILE A 1 222 ? 0.095 1.505 -9.899 1.00 85.06 222 ILE A CA 1
ATOM 1668 C C . ILE A 1 222 ? -1.307 1.687 -10.481 1.00 85.06 222 ILE A C 1
ATOM 1670 O O . ILE A 1 222 ? -1.660 1.017 -11.449 1.00 85.06 222 ILE A O 1
ATOM 1674 N N . GLN A 1 223 ? -2.080 2.649 -9.965 1.00 80.25 223 GLN A N 1
ATOM 1675 C CA . GLN A 1 223 ? -3.438 2.913 -10.448 1.00 80.25 223 GLN A CA 1
ATOM 1676 C C . GLN A 1 223 ? -3.473 3.292 -11.930 1.00 80.25 223 GLN A C 1
ATOM 1678 O O . GLN A 1 223 ? -4.308 2.782 -12.677 1.00 80.25 223 GLN A O 1
ATOM 1683 N N . MET A 1 224 ? -2.576 4.177 -12.378 1.00 83.81 224 MET A N 1
ATOM 1684 C CA . MET A 1 224 ? -2.542 4.592 -13.780 1.00 83.81 224 MET A CA 1
ATOM 1685 C C . MET A 1 224 ? -2.137 3.434 -14.701 1.00 83.81 224 MET A C 1
ATOM 1687 O O . MET A 1 224 ? -2.757 3.218 -15.744 1.00 83.81 224 MET A O 1
ATOM 1691 N N . LEU A 1 225 ? -1.121 2.661 -14.314 1.00 88.88 225 LEU A N 1
ATOM 1692 C CA . LEU A 1 225 ? -0.671 1.509 -15.088 1.00 88.88 225 LEU A CA 1
ATOM 1693 C C . LEU A 1 225 ? -1.746 0.418 -15.141 1.00 88.88 225 LEU A C 1
ATOM 1695 O O . LEU A 1 225 ? -2.013 -0.096 -16.224 1.00 88.88 225 LEU A O 1
ATOM 1699 N N . GLN A 1 226 ? -2.422 0.110 -14.033 1.00 85.62 226 GLN A N 1
ATOM 1700 C CA . GLN A 1 226 ? -3.521 -0.862 -14.003 1.00 85.62 226 GLN A CA 1
ATOM 1701 C C . GLN A 1 226 ? -4.747 -0.391 -14.785 1.00 85.62 226 GLN A C 1
ATOM 1703 O O . GLN A 1 226 ? -5.413 -1.202 -15.427 1.00 85.62 226 GLN A O 1
ATOM 1708 N N . HIS A 1 227 ? -5.031 0.914 -14.792 1.00 82.38 227 HIS A N 1
ATOM 1709 C CA . HIS A 1 227 ? -6.106 1.473 -15.608 1.00 82.38 227 HIS A CA 1
ATOM 1710 C C . HIS A 1 227 ? -5.897 1.181 -17.102 1.00 82.38 227 HIS A C 1
ATOM 1712 O O . HIS A 1 227 ? -6.850 0.875 -17.819 1.00 82.38 227 HIS A O 1
ATOM 1718 N N . VAL A 1 228 ? -4.652 1.262 -17.574 1.00 85.56 228 VAL A N 1
ATOM 1719 C CA . VAL A 1 228 ? -4.315 1.083 -18.991 1.00 85.56 228 VAL A CA 1
ATOM 1720 C C . VAL A 1 228 ? -4.041 -0.376 -19.349 1.00 85.56 228 VAL A C 1
ATOM 1722 O O . VAL A 1 228 ? -4.532 -0.865 -20.366 1.00 85.56 228 VAL A O 1
ATOM 1725 N N . TYR A 1 229 ? -3.224 -1.057 -18.551 1.00 89.38 229 TYR A N 1
ATOM 1726 C CA . TYR A 1 229 ? -2.715 -2.398 -18.839 1.00 89.38 229 TYR A CA 1
ATOM 1727 C C . TYR A 1 229 ? -3.538 -3.510 -18.176 1.00 89.38 229 TYR A C 1
ATOM 1729 O O . TYR A 1 229 ? -3.277 -4.691 -18.406 1.00 89.38 229 TYR A O 1
ATOM 1737 N N . GLY A 1 230 ? -4.553 -3.147 -17.390 1.00 86.19 230 GLY A N 1
ATOM 1738 C CA . GLY A 1 230 ? -5.282 -4.071 -16.531 1.00 86.19 230 GLY A CA 1
ATOM 1739 C C . GLY A 1 230 ? -4.475 -4.454 -15.289 1.00 86.19 230 GLY A C 1
ATOM 1740 O O . GLY A 1 230 ? -3.259 -4.272 -15.232 1.00 86.19 230 GLY A O 1
ATOM 1741 N N . ARG A 1 231 ? -5.164 -5.017 -14.298 1.00 83.31 231 ARG A N 1
ATOM 1742 C CA . ARG A 1 231 ? -4.574 -5.574 -13.071 1.00 83.31 231 ARG A CA 1
ATOM 1743 C C . ARG A 1 231 ? -4.269 -7.064 -13.207 1.00 83.31 231 ARG A C 1
ATOM 1745 O O . ARG A 1 231 ? -4.961 -7.766 -13.950 1.00 83.31 231 ARG A O 1
ATOM 1752 N N . ASN A 1 232 ? -3.269 -7.545 -12.477 1.00 81.38 232 ASN A N 1
ATOM 1753 C CA . ASN A 1 232 ? -2.921 -8.963 -12.428 1.00 81.38 232 ASN A CA 1
ATOM 1754 C C . ASN A 1 232 ? -3.724 -9.730 -11.361 1.00 81.38 232 ASN A C 1
ATOM 1756 O O . ASN A 1 232 ? -3.364 -9.758 -10.198 1.00 81.38 232 ASN A O 1
AT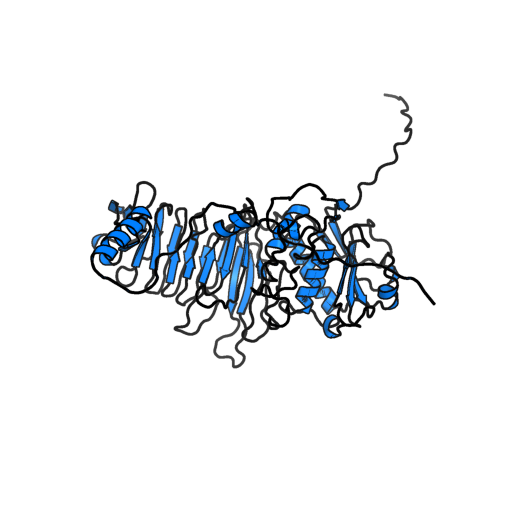OM 1760 N N . THR A 1 233 ? -4.769 -10.445 -11.740 1.00 73.00 233 THR A N 1
ATOM 1761 C CA . THR A 1 233 ? -5.640 -11.183 -10.799 1.00 73.00 233 THR A CA 1
ATOM 1762 C C . THR A 1 233 ? -5.071 -12.514 -10.264 1.00 73.00 233 THR A C 1
ATOM 1764 O O . THR A 1 233 ? -5.849 -13.397 -9.929 1.00 73.00 233 THR A O 1
ATOM 1767 N N . VAL A 1 234 ? -3.753 -12.741 -10.322 1.00 62.12 234 VAL A N 1
ATOM 1768 C CA . VAL A 1 234 ? -3.111 -14.021 -9.930 1.00 62.12 234 VAL A CA 1
ATOM 1769 C C . VAL A 1 234 ? -2.591 -13.999 -8.481 1.00 62.12 234 VAL A C 1
ATOM 1771 O O . VAL A 1 234 ? -2.149 -15.027 -7.991 1.00 62.12 234 VAL A O 1
ATOM 1774 N N . SER A 1 235 ? -2.655 -12.856 -7.792 1.00 59.84 235 SER A N 1
ATOM 1775 C CA . SER A 1 235 ? -2.307 -12.723 -6.369 1.00 59.84 235 SER A CA 1
ATOM 1776 C C . SER A 1 235 ? -3.591 -12.744 -5.534 1.00 59.84 235 SER A C 1
ATOM 1778 O O . SER A 1 235 ? -3.985 -11.700 -5.025 1.00 59.84 235 SER A O 1
ATOM 1780 N N . ASP A 1 236 ? -4.338 -13.854 -5.562 1.00 66.12 236 ASP A N 1
ATOM 1781 C CA . ASP A 1 236 ? -5.636 -14.013 -4.873 1.00 66.12 236 ASP A CA 1
ATOM 1782 C C . ASP A 1 236 ? -5.558 -14.882 -3.596 1.00 66.12 236 ASP A C 1
ATOM 1784 O O . ASP A 1 236 ? -6.586 -15.324 -3.067 1.00 66.12 236 ASP A O 1
ATOM 1788 N N . GLY A 1 237 ? -4.334 -15.178 -3.145 1.00 75.94 237 GLY A N 1
ATOM 1789 C CA . GLY A 1 237 ? -4.043 -15.924 -1.922 1.00 75.94 237 GLY A CA 1
ATOM 1790 C C . GLY A 1 237 ? -4.016 -15.025 -0.686 1.00 75.94 237 GLY A C 1
ATOM 1791 O O . GLY A 1 237 ? -4.028 -13.814 -0.794 1.00 75.94 237 GLY A O 1
ATOM 1792 N N . ASN A 1 238 ? -3.981 -15.614 0.512 1.00 81.62 238 ASN A N 1
ATOM 1793 C CA . ASN A 1 238 ? -3.838 -14.817 1.732 1.00 81.62 238 ASN A CA 1
ATOM 1794 C C . ASN A 1 238 ? -2.379 -14.364 1.891 1.00 81.62 238 ASN A C 1
ATOM 1796 O O . ASN A 1 238 ? -1.473 -15.208 1.956 1.00 81.62 238 ASN A O 1
ATOM 1800 N N . ASP A 1 239 ? -2.160 -13.060 2.037 1.00 79.81 239 ASP A N 1
ATOM 1801 C CA . ASP A 1 239 ? -0.827 -12.480 2.149 1.00 79.81 239 ASP A CA 1
ATOM 1802 C C . ASP A 1 239 ? -0.538 -11.894 3.539 1.00 79.81 239 ASP A C 1
ATOM 1804 O O . ASP A 1 239 ? -1.360 -11.233 4.173 1.00 79.81 239 ASP A O 1
ATOM 1808 N N . VAL A 1 240 ? 0.680 -12.117 4.046 1.00 82.69 240 VAL A N 1
ATOM 1809 C CA . VAL A 1 240 ? 1.178 -11.465 5.265 1.00 82.69 240 VAL A CA 1
ATOM 1810 C C . VAL A 1 240 ? 2.308 -10.509 4.916 1.00 82.69 240 VAL A C 1
ATOM 1812 O O . VAL A 1 240 ? 3.450 -10.904 4.667 1.00 82.69 240 VAL A O 1
ATOM 1815 N N . TYR A 1 241 ? 1.999 -9.223 4.985 1.00 80.06 241 TYR A N 1
ATOM 1816 C CA . TYR A 1 241 ? 2.927 -8.115 4.838 1.00 80.06 241 TYR A CA 1
ATOM 1817 C C . TYR A 1 241 ? 3.618 -7.868 6.176 1.00 80.06 241 TYR A C 1
ATOM 1819 O O . TYR A 1 241 ? 3.147 -7.092 7.006 1.00 80.06 241 TYR A O 1
ATOM 1827 N N . ARG A 1 242 ? 4.735 -8.559 6.422 1.00 80.19 242 ARG A N 1
ATOM 1828 C CA . ARG A 1 242 ? 5.453 -8.459 7.694 1.00 80.19 242 ARG A CA 1
ATOM 1829 C C . ARG A 1 242 ? 6.533 -7.387 7.651 1.00 80.19 242 ARG A C 1
ATOM 1831 O O . ARG A 1 242 ? 7.472 -7.449 6.856 1.00 80.19 242 ARG A O 1
ATOM 1838 N N . VAL A 1 243 ? 6.451 -6.461 8.595 1.00 76.69 243 VAL A N 1
ATOM 1839 C CA . VAL A 1 243 ? 7.464 -5.452 8.893 1.00 76.69 243 VAL A CA 1
ATOM 1840 C C . VAL A 1 243 ? 8.284 -5.928 10.084 1.00 76.69 243 VAL A C 1
ATOM 1842 O O . VAL A 1 243 ? 7.743 -6.285 11.130 1.00 76.69 243 VAL A O 1
ATOM 1845 N N . PHE A 1 244 ? 9.605 -5.962 9.942 1.00 71.12 244 PHE A N 1
ATOM 1846 C CA . PHE A 1 244 ? 10.486 -6.425 11.009 1.00 71.12 244 PHE A CA 1
ATOM 1847 C C . PHE A 1 244 ? 11.814 -5.685 11.015 1.00 71.12 244 PHE A C 1
ATOM 1849 O O . PHE A 1 244 ? 12.278 -5.174 10.004 1.00 71.12 244 PHE A O 1
ATOM 1856 N N . THR A 1 245 ? 12.460 -5.636 12.169 1.00 69.31 245 THR A N 1
ATOM 1857 C CA . THR A 1 245 ? 13.847 -5.170 12.278 1.00 69.31 245 THR A CA 1
ATOM 1858 C C . THR A 1 245 ? 14.773 -6.375 12.313 1.00 69.31 245 THR A C 1
ATOM 1860 O O . THR A 1 245 ? 14.602 -7.265 13.150 1.00 69.31 245 THR A O 1
ATOM 1863 N N . GLU A 1 246 ? 15.763 -6.426 11.425 1.00 63.06 246 GLU A N 1
ATOM 1864 C CA . GLU A 1 246 ? 16.775 -7.477 11.499 1.00 63.06 246 GLU A CA 1
ATOM 1865 C C . GLU A 1 246 ? 17.800 -7.194 12.598 1.00 63.06 246 GLU A C 1
ATOM 1867 O O . GLU A 1 246 ? 18.294 -6.084 12.731 1.00 63.06 246 GLU A O 1
ATOM 1872 N N . GLY A 1 247 ? 18.206 -8.237 13.327 1.00 52.62 247 GLY A N 1
ATOM 1873 C CA . GLY A 1 247 ? 19.253 -8.149 14.348 1.00 52.62 247 GLY A CA 1
ATOM 1874 C C . GLY A 1 247 ? 18.720 -7.807 15.738 1.00 52.62 247 GLY A C 1
ATOM 1875 O O . GLY A 1 247 ? 17.851 -6.965 15.918 1.00 52.62 247 GLY A O 1
ATOM 1876 N N . ALA A 1 248 ? 19.239 -8.496 16.754 1.00 45.12 248 ALA A N 1
ATOM 1877 C CA . ALA A 1 248 ? 18.950 -8.150 18.139 1.00 45.12 248 ALA A CA 1
ATOM 1878 C C . ALA A 1 248 ? 19.620 -6.807 18.468 1.00 45.12 248 ALA A C 1
ATOM 1880 O O . ALA A 1 248 ? 20.766 -6.603 18.069 1.00 45.12 248 ALA A O 1
ATOM 1881 N N . PHE A 1 249 ? 18.981 -5.969 19.293 1.00 46.94 249 PHE A N 1
ATOM 1882 C CA . PHE A 1 249 ? 19.515 -4.721 19.881 1.00 46.94 249 PHE A CA 1
ATOM 1883 C C . PHE A 1 249 ? 20.937 -4.808 20.501 1.00 46.94 249 PHE A C 1
ATOM 1885 O O . PHE A 1 249 ? 21.471 -3.813 20.986 1.00 46.94 249 PHE A O 1
ATOM 1892 N N . ALA A 1 250 ? 21.549 -5.995 20.537 1.00 37.84 250 ALA A N 1
ATOM 1893 C CA . ALA A 1 250 ? 22.858 -6.280 21.102 1.00 37.84 250 ALA A CA 1
ATOM 1894 C C . ALA A 1 250 ? 24.018 -6.298 20.086 1.00 37.84 250 ALA A C 1
ATOM 1896 O O . ALA A 1 250 ? 25.171 -6.339 20.527 1.00 37.84 250 ALA A O 1
ATOM 1897 N N . ASP A 1 251 ? 23.781 -6.276 18.766 1.00 38.41 251 ASP A N 1
ATOM 1898 C CA . ASP A 1 251 ? 24.883 -6.033 17.829 1.00 38.41 251 ASP A CA 1
ATOM 1899 C C . ASP A 1 251 ? 25.164 -4.524 17.723 1.00 38.41 251 ASP A C 1
ATOM 1901 O O . ASP A 1 251 ? 24.274 -3.679 17.683 1.00 38.41 251 ASP A O 1
ATOM 1905 N N . ARG A 1 252 ? 26.447 -4.151 17.742 1.00 38.88 252 ARG A N 1
ATOM 1906 C CA . ARG A 1 252 ? 26.918 -2.755 17.671 1.00 38.88 252 ARG A CA 1
ATOM 1907 C C . ARG A 1 252 ? 26.652 -2.118 16.292 1.00 38.88 252 ARG A C 1
ATOM 1909 O O . ARG A 1 252 ? 27.251 -1.090 15.984 1.00 38.88 252 ARG A O 1
ATOM 1916 N N . PHE A 1 253 ? 25.835 -2.759 15.455 1.00 47.12 253 PHE A N 1
ATOM 1917 C CA . PHE A 1 253 ? 25.612 -2.404 14.062 1.00 47.12 253 PHE A CA 1
ATOM 1918 C C . PHE A 1 253 ? 24.183 -1.940 13.779 1.00 47.12 253 PHE A C 1
ATOM 1920 O O . PHE A 1 253 ? 23.994 -1.378 12.708 1.00 47.12 253 PHE A O 1
ATOM 1927 N N . GLY A 1 254 ? 23.235 -2.079 14.724 1.00 52.66 254 GLY A N 1
ATOM 1928 C CA . GLY A 1 254 ? 21.942 -1.378 14.691 1.00 52.66 254 GLY A CA 1
ATOM 1929 C C . GLY A 1 254 ? 21.252 -1.514 13.340 1.00 52.66 254 GLY A C 1
ATOM 1930 O O . GLY A 1 254 ? 21.033 -0.517 12.651 1.00 52.66 254 GLY A O 1
ATOM 1931 N N . ARG A 1 255 ? 21.034 -2.763 12.918 1.00 55.47 255 ARG A N 1
ATOM 1932 C CA . ARG A 1 255 ? 20.559 -3.046 11.569 1.00 55.47 255 ARG A CA 1
ATOM 1933 C C . ARG A 1 255 ? 19.157 -2.443 11.330 1.00 55.47 255 ARG A C 1
ATOM 1935 O O . ARG A 1 255 ? 18.337 -2.383 12.244 1.00 55.47 255 ARG A O 1
ATOM 1942 N N . PRO A 1 256 ? 18.912 -1.952 10.110 1.00 56.28 256 PRO A N 1
ATOM 1943 C CA . PRO A 1 256 ? 17.715 -1.194 9.736 1.00 56.28 256 PRO A CA 1
ATOM 1944 C C . PRO A 1 256 ? 16.446 -2.071 9.607 1.00 56.28 256 PRO A C 1
ATOM 1946 O O . PRO A 1 256 ? 16.555 -3.292 9.451 1.00 56.28 256 PRO A O 1
ATOM 1949 N N . PRO A 1 257 ? 15.236 -1.470 9.658 1.00 59.47 257 PRO A N 1
ATOM 1950 C CA . PRO A 1 257 ? 13.980 -2.180 9.413 1.00 59.47 257 PRO A CA 1
ATOM 1951 C C . PRO A 1 257 ? 13.874 -2.685 7.966 1.00 59.47 257 PRO A C 1
ATOM 1953 O O . PRO A 1 257 ? 14.333 -2.032 7.034 1.00 59.47 257 PRO A O 1
ATOM 1956 N N . GLN A 1 258 ? 13.225 -3.829 7.778 1.00 62.12 258 GLN A N 1
ATOM 1957 C CA . GLN A 1 258 ? 12.943 -4.461 6.490 1.00 62.12 258 GLN A CA 1
ATOM 1958 C C . GLN A 1 258 ? 11.460 -4.829 6.392 1.00 62.12 258 GLN A C 1
ATOM 1960 O O . GLN A 1 258 ? 10.793 -5.049 7.409 1.00 62.12 258 GLN A O 1
ATOM 1965 N N . VAL A 1 259 ? 10.956 -4.942 5.162 1.00 63.91 259 VAL A N 1
ATOM 1966 C CA . VAL A 1 259 ? 9.641 -5.532 4.894 1.00 63.91 259 VAL A CA 1
ATOM 1967 C C . VAL A 1 259 ? 9.779 -6.784 4.049 1.00 63.91 259 VAL A C 1
ATOM 1969 O O . VAL A 1 259 ? 10.562 -6.865 3.106 1.00 63.91 259 VAL A O 1
ATOM 1972 N N . ARG A 1 260 ? 9.009 -7.800 4.427 1.00 69.81 260 ARG A N 1
ATOM 1973 C CA . ARG A 1 260 ? 8.899 -9.064 3.710 1.00 69.81 260 ARG A CA 1
ATOM 1974 C C . ARG A 1 260 ? 7.431 -9.391 3.540 1.00 69.81 260 ARG A C 1
ATOM 1976 O O . ARG A 1 260 ? 6.697 -9.442 4.523 1.00 69.81 260 ARG A O 1
ATOM 1983 N N . ILE A 1 261 ? 7.047 -9.682 2.309 1.00 65.62 261 ILE A N 1
ATOM 1984 C CA . ILE A 1 261 ? 5.762 -10.299 2.016 1.00 65.62 261 ILE A CA 1
ATOM 1985 C C . ILE A 1 261 ? 5.941 -11.805 2.136 1.00 65.62 261 ILE A C 1
ATOM 1987 O O . ILE A 1 261 ? 6.915 -12.378 1.640 1.00 65.62 261 ILE A O 1
ATOM 1991 N N . ILE A 1 262 ? 5.030 -12.436 2.859 1.00 67.69 262 ILE A N 1
ATOM 1992 C CA . ILE A 1 262 ? 4.937 -13.882 2.983 1.00 67.69 262 ILE A CA 1
ATOM 1993 C C . ILE A 1 262 ? 3.545 -14.253 2.490 1.00 67.69 262 ILE A C 1
ATOM 1995 O O . ILE A 1 262 ? 2.584 -14.117 3.244 1.00 67.69 262 ILE A O 1
ATOM 1999 N N . SER A 1 263 ? 3.458 -14.718 1.247 1.00 63.06 263 SER A N 1
ATOM 2000 C CA . SER A 1 263 ? 2.217 -15.257 0.697 1.00 63.06 263 SER A CA 1
ATOM 2001 C C . SER A 1 263 ? 1.969 -16.681 1.193 1.00 63.06 263 SER A C 1
ATOM 2003 O O . SER A 1 263 ? 2.917 -17.430 1.470 1.00 63.06 263 SER A O 1
ATOM 2005 N N . GLU A 1 264 ? 0.701 -17.092 1.289 1.00 56.34 264 GLU A N 1
ATOM 2006 C CA . GLU A 1 264 ? 0.332 -18.495 1.542 1.00 56.34 264 GLU A CA 1
ATOM 2007 C C . GLU A 1 264 ? 0.877 -19.458 0.470 1.00 56.34 264 GLU A C 1
ATOM 2009 O O . GLU A 1 264 ? 1.160 -20.620 0.778 1.00 56.34 264 GLU A O 1
ATOM 2014 N N . ASP A 1 265 ? 1.125 -18.967 -0.748 1.00 53.69 265 ASP A N 1
ATOM 2015 C CA . ASP A 1 265 ? 1.763 -19.725 -1.833 1.00 53.69 265 ASP A CA 1
ATOM 2016 C C . ASP A 1 265 ? 3.255 -20.011 -1.580 1.00 53.69 265 ASP A C 1
ATOM 2018 O O . ASP A 1 265 ? 3.882 -20.803 -2.292 1.00 53.69 265 ASP A O 1
ATOM 2022 N N . GLY A 1 266 ? 3.828 -19.421 -0.527 1.00 48.00 266 GLY A N 1
ATOM 2023 C CA . GLY A 1 266 ? 5.160 -19.742 -0.033 1.00 48.00 266 GLY A CA 1
ATOM 2024 C C . GLY A 1 266 ? 6.302 -19.144 -0.851 1.00 48.00 266 GLY A C 1
ATOM 2025 O O . GLY A 1 266 ? 7.435 -19.607 -0.688 1.00 48.00 266 GLY A O 1
ATOM 2026 N N . ASP A 1 267 ? 6.037 -18.135 -1.690 1.00 45.72 267 ASP A N 1
ATOM 2027 C CA . ASP A 1 267 ? 7.077 -17.368 -2.386 1.00 45.72 267 ASP A CA 1
ATOM 2028 C C . ASP A 1 267 ? 7.317 -16.032 -1.660 1.00 45.72 267 ASP A C 1
ATOM 2030 O O . ASP A 1 267 ? 6.604 -15.054 -1.892 1.00 45.72 267 ASP A O 1
ATOM 2034 N N . PRO A 1 268 ? 8.267 -15.969 -0.707 1.00 51.47 268 PRO A N 1
ATOM 2035 C CA . PRO A 1 268 ? 8.531 -14.743 0.022 1.00 51.47 268 PRO A CA 1
ATOM 2036 C C . PRO A 1 268 ? 9.181 -13.715 -0.906 1.00 51.47 268 PRO A C 1
ATOM 2038 O O . PRO A 1 268 ? 10.365 -13.824 -1.233 1.00 51.47 268 PRO A O 1
ATOM 2041 N N . GLN A 1 269 ? 8.434 -12.679 -1.274 1.00 57.38 269 GLN A N 1
ATOM 2042 C CA . GLN A 1 269 ? 8.991 -11.526 -1.968 1.00 57.38 269 GLN A CA 1
ATOM 2043 C C . GLN A 1 269 ? 9.425 -10.467 -0.949 1.00 57.38 269 GLN A C 1
ATOM 2045 O O . GLN A 1 269 ? 8.672 -10.047 -0.066 1.00 57.38 269 GLN A O 1
ATOM 2050 N N . LEU A 1 270 ? 10.687 -10.051 -1.037 1.00 52.59 270 LEU A N 1
ATOM 2051 C CA . LEU A 1 270 ? 11.205 -8.931 -0.259 1.00 52.59 270 LEU A CA 1
ATOM 2052 C C . LEU A 1 270 ? 10.843 -7.643 -0.991 1.00 52.59 270 LEU A C 1
ATOM 2054 O O . LEU A 1 270 ? 11.447 -7.318 -2.009 1.00 52.59 270 LEU A O 1
ATOM 2058 N N . TYR A 1 271 ? 9.870 -6.918 -0.451 1.00 61.41 271 TYR A N 1
ATOM 2059 C CA . TYR A 1 271 ? 9.578 -5.558 -0.873 1.00 61.41 271 TYR A CA 1
ATOM 2060 C C . TYR A 1 271 ? 10.168 -4.614 0.158 1.00 61.41 271 TYR A C 1
ATOM 2062 O O . TYR A 1 271 ? 9.633 -4.441 1.247 1.00 61.41 271 TYR A O 1
ATOM 2070 N N . GLY A 1 272 ? 11.290 -4.011 -0.205 1.00 59.75 272 GLY A N 1
ATOM 2071 C CA . GLY A 1 272 ? 11.856 -2.897 0.524 1.00 59.75 272 GLY A CA 1
ATOM 2072 C C . GLY A 1 272 ? 12.958 -3.268 1.519 1.00 59.75 272 GLY A C 1
ATOM 2073 O O . GLY A 1 272 ? 12.735 -3.937 2.532 1.00 59.75 272 GLY A O 1
ATOM 2074 N N . VAL A 1 273 ? 14.162 -2.767 1.247 1.00 60.34 273 VAL A N 1
ATOM 2075 C CA . VAL A 1 273 ? 15.330 -2.851 2.123 1.00 60.34 273 VAL A CA 1
ATOM 2076 C C . VAL A 1 273 ? 15.731 -1.430 2.489 1.00 60.34 273 VAL A C 1
ATOM 2078 O O . VAL A 1 273 ? 15.887 -0.556 1.643 1.00 60.34 273 VAL A O 1
ATOM 2081 N N . ASN A 1 274 ? 15.893 -1.175 3.776 1.00 57.94 274 ASN A N 1
ATOM 2082 C CA . ASN A 1 274 ? 16.582 0.015 4.240 1.00 57.94 274 ASN A CA 1
ATOM 2083 C C . ASN A 1 274 ? 18.034 -0.411 4.480 1.00 57.94 274 ASN A C 1
ATOM 2085 O O . ASN A 1 274 ? 18.243 -1.340 5.246 1.00 57.94 274 ASN A O 1
ATOM 2089 N N . GLU A 1 275 ? 19.031 0.172 3.811 1.00 53.91 275 GLU A N 1
ATOM 2090 C CA . GLU A 1 275 ? 20.452 -0.153 4.028 1.00 53.91 275 GLU A CA 1
ATOM 2091 C C . GLU A 1 275 ? 21.148 0.893 4.926 1.00 53.91 275 GLU A C 1
ATOM 2093 O O . GLU A 1 275 ? 22.038 1.621 4.509 1.00 53.91 275 GLU A O 1
ATOM 2098 N N . GLY A 1 276 ? 20.767 0.928 6.208 1.00 42.81 276 GLY A N 1
ATOM 2099 C CA . GLY A 1 276 ? 21.619 1.352 7.329 1.00 42.81 276 GLY A CA 1
ATOM 2100 C C . GLY A 1 276 ? 21.594 2.840 7.689 1.00 42.81 276 GLY A C 1
ATOM 2101 O O . GLY A 1 276 ? 22.185 3.648 6.996 1.00 42.81 276 GLY A O 1
ATOM 2102 N N . GLY A 1 277 ? 21.004 3.189 8.844 1.00 47.53 277 GLY A N 1
ATOM 2103 C CA . GLY A 1 277 ? 20.859 4.560 9.376 1.00 47.53 277 GLY A CA 1
ATOM 2104 C C . GLY A 1 277 ? 19.392 4.915 9.687 1.00 47.53 277 GLY A C 1
ATOM 2105 O O . GLY A 1 277 ? 18.526 4.049 9.603 1.00 47.53 277 GLY A O 1
ATOM 2106 N N . GLU A 1 278 ? 19.083 6.171 10.048 1.00 48.84 278 GLU A N 1
ATOM 2107 C CA . GLU A 1 278 ? 17.699 6.673 10.255 1.00 48.84 278 GLU A CA 1
ATOM 2108 C C . GLU A 1 278 ? 16.942 6.873 8.915 1.00 48.84 278 GLU A C 1
ATOM 2110 O O . GLU A 1 278 ? 16.380 7.938 8.654 1.00 48.84 278 GLU A O 1
ATOM 2115 N N . HIS A 1 279 ? 16.980 5.893 8.012 1.00 55.81 279 HIS A N 1
ATOM 2116 C CA . HIS A 1 279 ? 16.383 6.015 6.674 1.00 55.81 279 HIS A CA 1
ATOM 2117 C C . HIS A 1 279 ? 14.942 5.504 6.640 1.00 55.81 279 HIS A C 1
ATOM 2119 O O . HIS A 1 279 ? 14.499 4.792 7.545 1.00 55.81 279 HIS A O 1
ATOM 2125 N N . TRP A 1 280 ? 14.180 5.913 5.627 1.00 64.06 280 TRP A N 1
ATOM 2126 C CA . TRP A 1 280 ? 12.740 5.677 5.559 1.00 64.06 280 TRP A CA 1
ATOM 2127 C C . TRP A 1 280 ? 12.414 4.524 4.631 1.00 64.06 280 TRP A C 1
ATOM 2129 O O . TRP A 1 280 ? 12.853 4.484 3.491 1.00 64.06 280 TRP A O 1
ATOM 2139 N N . LEU A 1 281 ? 11.558 3.623 5.088 1.00 65.88 281 LEU A N 1
ATOM 2140 C CA . LEU A 1 281 ? 10.988 2.638 4.193 1.00 65.88 281 LEU A CA 1
ATOM 2141 C C . LEU A 1 281 ? 9.856 3.299 3.393 1.00 65.88 281 LEU A C 1
ATOM 2143 O O . LEU A 1 281 ? 8.867 3.718 3.989 1.00 65.88 281 LEU A O 1
ATOM 2147 N N . ASN A 1 282 ? 10.039 3.434 2.078 1.00 71.69 282 ASN A N 1
ATOM 2148 C CA . ASN A 1 282 ? 9.092 4.071 1.162 1.00 71.69 282 ASN A CA 1
ATOM 2149 C C . ASN A 1 282 ? 8.729 3.112 0.028 1.00 71.69 282 ASN A C 1
ATOM 2151 O O . ASN A 1 282 ? 9.470 2.979 -0.944 1.00 71.69 282 ASN A O 1
ATOM 2155 N N . PHE A 1 283 ? 7.600 2.433 0.158 1.00 74.56 283 PHE A N 1
ATOM 2156 C CA . PHE A 1 283 ? 7.092 1.536 -0.870 1.00 74.56 283 PHE A CA 1
ATOM 2157 C C . PHE A 1 283 ? 5.571 1.551 -0.867 1.00 74.56 283 PHE A C 1
ATOM 2159 O O . PHE A 1 283 ? 4.949 1.968 0.112 1.00 74.56 283 PHE A O 1
ATOM 2166 N N . ALA A 1 284 ? 5.015 1.058 -1.963 1.00 77.12 284 ALA A N 1
ATOM 2167 C CA . ALA A 1 284 ? 3.634 0.670 -2.114 1.00 77.12 284 ALA A CA 1
ATOM 2168 C C . ALA A 1 284 ? 3.575 -0.806 -2.501 1.00 77.12 284 ALA A C 1
ATOM 2170 O O . ALA A 1 284 ? 4.151 -1.222 -3.504 1.00 77.12 284 ALA A O 1
ATOM 2171 N N . ALA A 1 285 ? 2.875 -1.589 -1.694 1.00 74.19 285 ALA A N 1
ATOM 2172 C CA . ALA A 1 285 ? 2.484 -2.940 -2.066 1.00 74.19 285 ALA A CA 1
ATOM 2173 C C . ALA A 1 285 ? 1.093 -2.938 -2.706 1.00 74.19 285 ALA A C 1
ATOM 2175 O O . ALA A 1 285 ? 0.285 -2.049 -2.428 1.00 74.19 285 ALA A O 1
ATOM 2176 N N . TRP A 1 286 ? 0.833 -3.946 -3.535 1.00 77.88 286 TRP A N 1
ATOM 2177 C CA . TRP A 1 286 ? -0.466 -4.203 -4.141 1.00 77.88 286 TRP A CA 1
ATOM 2178 C C . TRP A 1 286 ? -0.821 -5.677 -4.029 1.00 77.88 286 TRP A C 1
ATOM 2180 O O . TRP A 1 286 ? 0.034 -6.545 -4.223 1.00 77.88 286 TRP A O 1
ATOM 2190 N N . ASP A 1 287 ? -2.101 -5.901 -3.780 1.00 75.12 287 ASP A N 1
ATOM 2191 C CA . ASP A 1 287 ? -2.725 -7.202 -3.620 1.00 75.12 287 ASP A CA 1
ATOM 2192 C C . ASP A 1 287 ? -3.978 -7.279 -4.506 1.00 75.12 287 ASP A C 1
ATOM 2194 O O . ASP A 1 287 ? -4.578 -6.237 -4.792 1.00 75.12 287 ASP A O 1
ATOM 2198 N N . SER A 1 288 ? -4.381 -8.468 -4.956 1.00 71.62 288 SER A N 1
ATOM 2199 C CA . SER A 1 288 ? -5.537 -8.659 -5.846 1.00 71.62 288 SER A CA 1
ATOM 2200 C C . SER A 1 288 ? -6.710 -9.413 -5.208 1.00 71.62 288 SER A C 1
ATOM 2202 O O . SER A 1 288 ? -7.763 -9.544 -5.843 1.00 71.62 288 SER A O 1
ATOM 2204 N N . GLY A 1 289 ? -6.555 -9.862 -3.960 1.00 74.25 289 GLY A N 1
ATOM 2205 C CA . GLY A 1 289 ? -7.586 -10.494 -3.150 1.00 74.25 289 GLY A CA 1
ATOM 2206 C C . GLY A 1 289 ? -6.995 -11.551 -2.223 1.00 74.25 289 GLY A C 1
ATOM 2207 O O . GLY A 1 289 ? -5.893 -12.019 -2.435 1.00 74.25 289 GLY A O 1
ATOM 2208 N N . GLY A 1 290 ? -7.775 -11.985 -1.242 1.00 79.38 290 GLY A N 1
ATOM 2209 C CA . GLY A 1 290 ? -7.268 -12.852 -0.187 1.00 79.38 290 GLY A CA 1
ATOM 2210 C C . GLY A 1 290 ? -7.796 -12.386 1.157 1.00 79.38 290 GLY A C 1
ATOM 2211 O O . GLY A 1 290 ? -8.679 -11.532 1.215 1.00 79.38 290 GLY A O 1
ATOM 2212 N N . SER A 1 291 ? -7.310 -13.009 2.225 1.00 82.44 291 SER A N 1
ATOM 2213 C CA . SER A 1 291 ? -7.416 -12.501 3.588 1.00 82.44 291 SER A CA 1
ATOM 2214 C C . SER A 1 291 ? -6.030 -12.072 4.049 1.00 82.44 291 SER A C 1
ATOM 2216 O O . SER A 1 291 ? -5.242 -12.893 4.521 1.00 82.44 291 SER A O 1
ATOM 2218 N N . ASP A 1 292 ? -5.769 -10.781 3.989 1.00 83.00 292 ASP A N 1
ATOM 2219 C CA . ASP A 1 292 ? -4.449 -10.202 4.105 1.00 83.00 292 ASP A CA 1
ATOM 2220 C C . ASP A 1 292 ? -4.199 -9.620 5.494 1.00 83.00 292 ASP A C 1
ATOM 2222 O O . ASP A 1 292 ? -5.083 -9.127 6.205 1.00 83.00 292 ASP A O 1
ATOM 2226 N N . SER A 1 293 ? -2.941 -9.693 5.912 1.00 85.62 293 SER A N 1
ATOM 2227 C CA . SER A 1 293 ? -2.487 -9.194 7.203 1.00 85.62 293 SER A CA 1
ATOM 2228 C C . SER A 1 293 ? -1.307 -8.258 7.034 1.00 85.62 293 SER A C 1
ATOM 2230 O O . SER A 1 293 ? -0.298 -8.616 6.431 1.00 85.62 293 SER A O 1
ATOM 2232 N N . LEU A 1 294 ? -1.390 -7.085 7.648 1.00 84.00 294 LEU A N 1
ATOM 2233 C CA . LEU A 1 294 ? -0.245 -6.212 7.847 1.00 84.00 294 LEU A CA 1
ATOM 2234 C C . LEU A 1 294 ? 0.280 -6.396 9.269 1.00 84.00 294 LEU A C 1
ATOM 2236 O O . LEU A 1 294 ? -0.405 -6.083 10.242 1.00 84.00 294 LEU A O 1
ATOM 2240 N N . ASP A 1 295 ? 1.501 -6.914 9.369 1.00 85.56 295 ASP A N 1
ATOM 2241 C CA . ASP A 1 295 ? 2.071 -7.417 10.612 1.00 85.56 295 ASP A CA 1
ATOM 2242 C C . ASP A 1 295 ? 3.327 -6.638 11.022 1.00 85.56 295 ASP A C 1
ATOM 2244 O O . ASP A 1 295 ? 4.398 -6.813 10.439 1.00 85.56 295 ASP A O 1
ATOM 2248 N N . PHE A 1 296 ? 3.205 -5.793 12.048 1.00 81.94 296 PHE A N 1
ATOM 2249 C CA . PHE A 1 296 ? 4.316 -5.041 12.635 1.00 81.94 296 PHE A CA 1
ATOM 2250 C C . PHE A 1 296 ? 4.938 -5.726 13.858 1.00 81.94 296 PHE A C 1
ATOM 2252 O O . PHE A 1 296 ? 5.853 -5.164 14.466 1.00 81.94 296 PHE A O 1
ATOM 2259 N N . SER A 1 297 ? 4.529 -6.947 14.208 1.00 84.56 297 SER A N 1
ATOM 2260 C CA . SER A 1 297 ? 4.966 -7.608 15.444 1.00 84.56 297 SER A CA 1
ATOM 2261 C C . SER A 1 297 ? 6.474 -7.895 15.465 1.00 84.56 297 SER A C 1
ATOM 2263 O O . SER A 1 297 ? 7.065 -8.125 16.521 1.00 84.56 297 SER A O 1
ATOM 2265 N N . GLY A 1 298 ? 7.117 -7.902 14.291 1.00 77.31 298 GLY A N 1
ATOM 2266 C CA . GLY A 1 298 ? 8.558 -8.075 14.132 1.00 77.31 298 GLY A CA 1
ATOM 2267 C C . GLY A 1 298 ? 9.378 -6.792 14.302 1.00 77.31 298 GLY A C 1
ATOM 2268 O O . GLY A 1 298 ? 10.611 -6.856 14.260 1.00 77.31 298 GLY A O 1
ATOM 2269 N N . VAL A 1 299 ? 8.742 -5.625 14.438 1.00 75.88 299 VAL A N 1
ATOM 2270 C CA . VAL A 1 299 ? 9.436 -4.348 14.631 1.00 75.88 299 VAL A CA 1
ATOM 2271 C C . VAL A 1 299 ? 9.912 -4.258 16.076 1.00 75.88 299 VAL A C 1
ATOM 2273 O O . VAL A 1 299 ? 9.125 -4.079 17.004 1.00 75.88 299 VAL A O 1
ATOM 2276 N N . LEU A 1 300 ? 11.224 -4.366 16.276 1.00 70.88 300 LEU A N 1
ATOM 2277 C CA . LEU A 1 300 ? 11.830 -4.223 17.591 1.00 70.88 300 LEU A CA 1
ATOM 2278 C C . LEU A 1 300 ? 11.908 -2.732 17.955 1.00 70.88 300 LEU A C 1
ATOM 2280 O O . LEU A 1 300 ? 12.510 -1.935 17.233 1.00 70.88 300 LEU A O 1
ATOM 2284 N N . ARG A 1 301 ? 11.329 -2.362 19.100 1.00 65.81 301 ARG A N 1
ATOM 2285 C CA . ARG A 1 301 ? 11.417 -1.019 19.698 1.00 65.81 301 ARG A CA 1
ATOM 2286 C C . ARG A 1 301 ? 11.944 -1.093 21.126 1.00 65.81 301 ARG A C 1
ATOM 2288 O O . ARG A 1 301 ? 11.830 -2.130 21.784 1.00 65.81 301 ARG A O 1
ATOM 2295 N N . SER A 1 302 ? 12.571 -0.017 21.599 1.00 54.66 302 SER A N 1
ATOM 2296 C CA . SER A 1 302 ? 12.994 0.055 23.002 1.00 54.66 302 SER A CA 1
ATOM 2297 C C . SER A 1 302 ? 11.766 0.217 23.901 1.00 54.66 302 SER A C 1
ATOM 2299 O O . SER A 1 302 ? 10.816 0.907 23.543 1.00 54.66 302 SER A O 1
ATOM 2301 N N . ALA A 1 303 ? 11.796 -0.354 25.108 1.00 47.03 303 ALA A N 1
ATOM 2302 C CA . ALA A 1 303 ? 10.705 -0.198 26.069 1.00 47.03 303 ALA A CA 1
ATOM 2303 C C . ALA A 1 303 ? 10.419 1.292 26.369 1.00 47.03 303 ALA A C 1
ATOM 2305 O O . ALA A 1 303 ? 11.308 2.013 26.831 1.00 47.03 303 ALA A O 1
ATOM 2306 N N . GLY A 1 304 ? 9.178 1.731 26.135 1.00 48.72 304 GLY A N 1
ATOM 2307 C CA . GLY A 1 304 ? 8.724 3.112 26.346 1.00 48.72 304 GLY A CA 1
ATOM 2308 C C . GLY A 1 304 ? 8.869 4.046 25.137 1.00 48.72 304 GLY A C 1
ATOM 2309 O O . GLY A 1 304 ? 8.571 5.235 25.263 1.00 48.72 304 GLY A O 1
ATOM 2310 N N . GLU A 1 305 ? 9.323 3.547 23.984 1.00 57.22 305 GLU A N 1
ATOM 2311 C CA . GLU A 1 305 ? 9.138 4.238 22.704 1.00 57.22 305 GLU A CA 1
ATOM 2312 C C . GLU A 1 305 ? 7.670 4.135 22.269 1.00 57.22 305 GLU A C 1
ATOM 2314 O O . GLU A 1 305 ? 7.022 3.115 22.495 1.00 57.22 305 GLU A O 1
ATOM 2319 N N . THR A 1 306 ? 7.140 5.188 21.641 1.00 63.00 306 THR A N 1
ATOM 2320 C CA . THR A 1 306 ? 5.830 5.112 20.984 1.00 63.00 306 THR A CA 1
ATOM 2321 C C . THR A 1 306 ? 5.883 4.045 19.893 1.00 63.00 306 THR A C 1
ATOM 2323 O O . THR A 1 306 ? 6.847 4.007 19.116 1.00 63.00 306 THR A O 1
ATOM 2326 N N . GLY A 1 307 ? 4.858 3.203 19.843 1.00 67.38 307 GLY A N 1
ATOM 2327 C CA . GLY A 1 307 ? 4.661 2.181 18.831 1.00 67.38 307 GLY A CA 1
ATOM 2328 C C . GLY A 1 307 ? 4.398 2.754 17.436 1.00 67.38 307 GLY A C 1
ATOM 2329 O O . GLY A 1 307 ? 4.708 3.909 17.119 1.00 67.38 307 GLY A O 1
ATOM 2330 N N . VAL A 1 308 ? 3.871 1.923 16.547 1.00 71.50 308 VAL A N 1
ATOM 2331 C CA . VAL A 1 308 ? 3.471 2.330 15.201 1.00 71.50 308 VAL A CA 1
ATOM 2332 C C . VAL A 1 308 ? 2.126 3.044 15.232 1.00 71.50 308 VAL A C 1
ATOM 2334 O O . VAL A 1 308 ? 1.216 2.691 15.971 1.00 71.50 308 VAL A O 1
ATOM 2337 N N . SER A 1 309 ? 1.977 4.047 14.374 1.00 75.00 309 SER A N 1
ATOM 2338 C CA . SER A 1 309 ? 0.664 4.585 14.032 1.00 75.00 309 SER A CA 1
ATOM 2339 C C . SER A 1 309 ? 0.317 4.090 12.643 1.00 75.00 309 SER A C 1
ATOM 2341 O O . SER A 1 309 ? 0.975 4.493 11.688 1.00 75.00 309 SER A O 1
ATOM 2343 N N . VAL A 1 310 ? -0.680 3.219 12.546 1.00 76.50 310 VAL A N 1
ATOM 2344 C CA . VAL A 1 310 ? -1.143 2.582 11.314 1.00 76.50 310 VAL A CA 1
ATOM 2345 C C . VAL A 1 310 ? -2.553 3.070 11.048 1.00 76.50 310 VAL A C 1
ATOM 2347 O O . VAL A 1 310 ? -3.415 2.963 11.916 1.00 76.50 310 VAL A O 1
ATOM 2350 N N . ARG A 1 311 ? -2.796 3.623 9.861 1.00 75.06 311 ARG A N 1
ATOM 2351 C CA . ARG A 1 311 ? -4.109 4.167 9.508 1.00 75.06 311 ARG A CA 1
ATOM 2352 C C . ARG A 1 311 ? -4.593 3.652 8.166 1.00 75.06 311 ARG A C 1
ATOM 2354 O O . ARG A 1 311 ? -3.905 3.889 7.183 1.00 75.06 311 ARG A O 1
ATOM 2361 N N . ILE A 1 312 ? -5.787 3.065 8.136 1.00 74.75 312 ILE A N 1
ATOM 2362 C CA . ILE A 1 312 ? -6.558 2.715 6.940 1.00 74.75 312 ILE A CA 1
ATOM 2363 C C . ILE A 1 312 ? -7.446 3.909 6.563 1.00 74.75 312 ILE A C 1
ATOM 2365 O O . ILE A 1 312 ? -8.359 4.280 7.306 1.00 74.75 312 ILE A O 1
ATOM 2369 N N . ASP A 1 313 ? -7.187 4.529 5.409 1.00 66.62 313 ASP A N 1
ATOM 2370 C CA . ASP A 1 313 ? -7.903 5.736 4.971 1.00 66.62 313 ASP A CA 1
ATOM 2371 C C . ASP A 1 313 ? -8.459 5.634 3.540 1.00 66.62 313 ASP A C 1
ATOM 2373 O O . ASP A 1 313 ? -7.912 6.213 2.600 1.00 66.62 313 ASP A O 1
ATOM 2377 N N . ALA A 1 314 ? -9.566 4.902 3.363 1.00 62.41 314 ALA A N 1
ATOM 2378 C CA . ALA A 1 314 ? -10.233 4.793 2.058 1.00 62.41 314 ALA A CA 1
ATOM 2379 C C . ALA A 1 314 ? -10.986 6.083 1.672 1.00 62.41 314 ALA A C 1
ATOM 2381 O O . ALA A 1 314 ? -11.006 6.497 0.511 1.00 62.41 314 ALA A O 1
ATOM 2382 N N . ASP A 1 315 ? -11.599 6.755 2.652 1.00 57.22 315 ASP A N 1
ATOM 2383 C CA . ASP A 1 315 ? -12.455 7.926 2.429 1.00 57.22 315 ASP A CA 1
ATOM 2384 C C . ASP A 1 315 ? -11.683 9.150 1.918 1.00 57.22 315 ASP A C 1
ATOM 2386 O O . ASP A 1 315 ? -12.146 9.822 0.986 1.00 57.22 315 ASP A O 1
ATOM 2390 N N . HIS A 1 316 ? -10.511 9.463 2.494 1.00 53.41 316 HIS A N 1
ATOM 2391 C CA . HIS A 1 316 ? -9.713 10.578 1.982 1.00 53.41 316 HIS A CA 1
ATOM 2392 C C . HIS A 1 316 ? -9.226 10.306 0.565 1.00 53.41 316 HIS A C 1
ATOM 2394 O O . HIS A 1 316 ? -9.098 11.253 -0.202 1.00 53.41 316 HIS A O 1
ATOM 2400 N N . LEU A 1 317 ? -9.003 9.056 0.166 1.00 55.31 317 LEU A N 1
ATOM 2401 C CA . LEU A 1 317 ? -8.498 8.782 -1.174 1.00 55.31 317 LEU A CA 1
ATOM 2402 C C . LEU A 1 317 ? -9.578 8.720 -2.232 1.00 55.31 317 LEU A C 1
ATOM 2404 O O . LEU A 1 317 ? -9.389 9.321 -3.286 1.00 55.31 317 LEU A O 1
ATOM 2408 N N . ARG A 1 318 ? -10.741 8.135 -1.942 1.00 58.31 318 ARG A N 1
ATOM 2409 C CA . ARG A 1 318 ? -11.908 8.203 -2.840 1.00 58.31 318 ARG A CA 1
ATOM 2410 C C . ARG A 1 318 ? -12.256 9.642 -3.218 1.00 58.31 318 ARG A C 1
ATOM 2412 O O . ARG A 1 318 ? -12.576 9.945 -4.368 1.00 58.31 318 ARG A O 1
ATOM 2419 N N . ALA A 1 319 ? -12.155 10.560 -2.255 1.00 54.28 319 ALA A N 1
ATOM 2420 C CA . ALA A 1 319 ? -12.426 11.976 -2.479 1.00 54.28 319 ALA A CA 1
ATOM 2421 C C . ALA A 1 319 ? -11.417 12.658 -3.425 1.00 54.28 319 ALA A C 1
ATOM 2423 O O . ALA A 1 319 ? -11.769 13.658 -4.055 1.00 54.28 319 ALA A O 1
ATOM 2424 N N . TRP A 1 320 ? -10.188 12.145 -3.530 1.00 50.88 320 TRP A N 1
ATOM 2425 C CA . TRP A 1 320 ? -9.108 12.762 -4.307 1.00 50.88 320 TRP A CA 1
ATOM 2426 C C . TRP A 1 320 ? -8.743 12.012 -5.600 1.00 50.88 320 TRP A C 1
ATOM 2428 O O . TRP A 1 320 ? -8.323 12.638 -6.575 1.00 50.88 320 TRP A O 1
ATOM 2438 N N . LEU A 1 321 ? -8.896 10.689 -5.626 1.00 52.06 321 LEU A N 1
ATOM 2439 C CA . LEU A 1 321 ? -8.497 9.806 -6.728 1.00 52.06 321 LEU A CA 1
ATOM 2440 C C . LEU A 1 321 ? -9.679 9.358 -7.598 1.00 52.06 321 LEU A C 1
ATOM 2442 O O . LEU A 1 321 ? -9.480 8.881 -8.715 1.00 52.06 321 LEU A O 1
ATOM 2446 N N . GLY A 1 322 ? -10.909 9.610 -7.145 1.00 51.19 322 GLY A N 1
ATOM 2447 C CA . GLY A 1 322 ? -12.133 9.188 -7.816 1.00 51.19 322 GLY A CA 1
ATOM 2448 C C . GLY A 1 322 ? -12.701 7.895 -7.217 1.00 51.19 322 GLY A C 1
ATOM 2449 O O . GLY A 1 322 ? -12.174 7.394 -6.233 1.00 51.19 322 GLY A O 1
ATOM 2450 N N . PRO A 1 323 ? -13.791 7.353 -7.787 1.00 46.75 323 PRO A N 1
ATOM 2451 C CA . PRO A 1 323 ? -14.573 6.252 -7.209 1.00 46.75 323 PRO A CA 1
ATOM 2452 C C . PRO A 1 323 ? -13.911 4.865 -7.295 1.00 46.75 323 PRO A C 1
ATOM 2454 O O . PRO A 1 323 ? -14.599 3.865 -7.127 1.00 46.75 323 PRO A O 1
ATOM 2457 N N . GLN A 1 324 ? -12.616 4.790 -7.612 1.00 46.69 324 GLN A N 1
ATOM 2458 C CA . GLN A 1 324 ? -11.841 3.579 -7.341 1.00 46.69 324 GLN A CA 1
ATOM 2459 C C . GLN A 1 324 ? -11.651 3.513 -5.816 1.00 46.69 324 GLN A C 1
ATOM 2461 O O . GLN A 1 324 ? -11.629 4.564 -5.175 1.00 46.69 324 GLN A O 1
ATOM 2466 N N . ASP A 1 325 ? -11.526 2.323 -5.233 1.00 42.72 325 ASP A N 1
ATOM 2467 C CA . ASP A 1 325 ? -11.431 2.133 -3.779 1.00 42.72 325 ASP A CA 1
ATOM 2468 C C . ASP A 1 325 ? -9.979 1.881 -3.321 1.00 42.72 325 ASP A C 1
ATOM 2470 O O . ASP A 1 325 ? -9.704 0.807 -2.796 1.00 42.72 325 ASP A O 1
ATOM 2474 N N . PRO A 1 326 ? -9.013 2.811 -3.493 1.00 46.03 326 PRO A N 1
ATOM 2475 C CA . PRO A 1 326 ? -7.689 2.600 -2.946 1.00 46.03 326 PRO A CA 1
ATOM 2476 C C . PRO A 1 326 ? -7.745 2.747 -1.429 1.00 46.03 326 PRO A C 1
ATOM 2478 O O . PRO A 1 326 ? -7.992 3.832 -0.892 1.00 46.03 326 PRO A O 1
ATOM 2481 N N . ILE A 1 327 ? -7.504 1.642 -0.733 1.00 47.97 327 ILE A N 1
ATOM 2482 C CA . ILE A 1 327 ? -7.225 1.664 0.695 1.00 47.97 327 ILE A CA 1
ATOM 2483 C C . ILE A 1 327 ? -5.738 1.934 0.864 1.00 47.97 327 ILE A C 1
ATOM 2485 O O . ILE A 1 327 ? -4.898 1.210 0.334 1.00 47.97 327 ILE A O 1
ATOM 2489 N N . PHE A 1 328 ? -5.436 2.979 1.625 1.00 52.38 328 PHE A N 1
ATOM 2490 C CA . PHE A 1 328 ? -4.076 3.344 1.973 1.00 52.38 328 PHE A CA 1
ATOM 2491 C C . PHE A 1 328 ? -3.829 3.107 3.432 1.00 52.38 328 PHE A C 1
ATOM 2493 O O . PHE A 1 328 ? -4.538 3.654 4.281 1.00 52.38 328 PHE A O 1
ATOM 2500 N N . VAL A 1 329 ? -2.805 2.305 3.687 1.00 52.25 329 VAL A N 1
ATOM 2501 C CA . VAL A 1 329 ? -2.296 2.084 5.025 1.00 52.25 329 VAL A CA 1
ATOM 2502 C C . VAL A 1 329 ? -1.001 2.856 5.175 1.00 52.25 329 VAL A C 1
ATOM 2504 O O . VAL A 1 329 ? -0.003 2.487 4.571 1.00 52.25 329 VAL A O 1
ATOM 2507 N N . ALA A 1 330 ? -1.037 3.948 5.938 1.00 52.62 330 ALA A N 1
ATOM 2508 C CA . ALA A 1 330 ? 0.152 4.730 6.262 1.00 52.62 330 ALA A CA 1
ATOM 2509 C C . ALA A 1 330 ? 0.682 4.293 7.627 1.00 52.62 330 ALA A C 1
ATOM 2511 O O . ALA A 1 330 ? -0.051 4.406 8.613 1.00 52.62 330 ALA A O 1
ATOM 2512 N N . SER A 1 331 ? 1.941 3.860 7.713 1.00 50.62 331 SER A N 1
ATOM 2513 C CA . SER A 1 331 ? 2.647 3.857 8.998 1.00 50.62 331 SER A CA 1
ATOM 2514 C C . SER A 1 331 ? 3.286 5.232 9.218 1.00 50.62 331 SER A C 1
ATOM 2516 O O . SER A 1 331 ? 4.043 5.688 8.371 1.00 50.62 331 SER A O 1
ATOM 2518 N N . GLY A 1 332 ? 3.008 5.938 10.310 1.00 45.22 332 GLY A N 1
ATOM 2519 C CA . GLY A 1 332 ? 3.686 7.203 10.623 1.00 45.22 332 GLY A CA 1
ATOM 2520 C C . GLY A 1 332 ? 2.969 8.036 11.680 1.00 45.22 332 GLY A C 1
ATOM 2521 O O . GLY A 1 332 ? 1.744 8.111 11.685 1.00 45.22 332 GLY A O 1
ATOM 2522 N N . ASP A 1 333 ? 3.741 8.666 12.573 1.00 40.91 333 ASP A N 1
ATOM 2523 C CA . ASP A 1 333 ? 3.223 9.510 13.656 1.00 40.91 333 ASP A CA 1
ATOM 2524 C C . ASP A 1 333 ? 2.482 10.749 13.093 1.00 40.91 333 ASP A C 1
ATOM 2526 O O . ASP A 1 333 ? 3.119 11.627 12.491 1.00 40.91 333 ASP A O 1
ATOM 2530 N N . PRO A 1 334 ? 1.156 10.882 13.308 1.00 35.94 334 PRO A N 1
ATOM 2531 C CA . PRO A 1 334 ? 0.392 12.047 12.873 1.00 35.94 334 PRO A CA 1
ATOM 2532 C C . PRO A 1 334 ? 0.801 13.337 13.606 1.00 35.94 334 PRO A C 1
ATOM 2534 O O . PRO A 1 334 ? 0.502 14.434 13.130 1.00 35.94 334 PRO A O 1
ATOM 2537 N N . LEU A 1 335 ? 1.467 13.237 14.763 1.00 34.66 335 LEU A N 1
ATOM 2538 C CA . LEU A 1 335 ? 1.834 14.367 15.620 1.00 34.66 335 LEU A CA 1
ATOM 2539 C C . LEU A 1 335 ? 3.233 14.935 15.336 1.00 34.66 335 LEU A C 1
ATOM 2541 O O . LEU A 1 335 ? 3.532 16.033 15.814 1.00 34.66 335 LEU A O 1
ATOM 2545 N N . ALA A 1 336 ? 4.063 14.269 14.525 1.00 33.81 336 ALA A N 1
ATOM 2546 C CA . ALA A 1 336 ? 5.453 14.682 14.305 1.00 33.81 336 ALA A CA 1
ATOM 2547 C C . ALA A 1 336 ? 5.784 15.251 12.914 1.00 33.81 336 ALA A C 1
ATOM 2549 O O . ALA A 1 336 ? 6.906 15.726 12.737 1.00 33.81 336 ALA A O 1
ATOM 2550 N N . LEU A 1 337 ? 4.873 15.237 11.923 1.00 31.64 337 LEU A N 1
ATOM 2551 C CA . LEU A 1 337 ? 5.186 15.631 10.526 1.00 31.64 337 LEU A CA 1
ATOM 2552 C C . LEU A 1 337 ? 6.473 14.953 9.984 1.00 31.64 337 LEU A C 1
ATOM 2554 O O . LEU A 1 337 ? 7.151 15.490 9.107 1.00 31.64 337 LEU A O 1
ATOM 2558 N N . ARG A 1 338 ? 6.837 13.791 10.539 1.00 43.28 338 ARG A N 1
ATOM 2559 C CA . ARG A 1 338 ? 8.058 13.033 10.247 1.00 43.28 338 ARG A CA 1
ATOM 2560 C C . ARG A 1 338 ? 7.726 11.538 10.244 1.00 43.28 338 ARG A C 1
ATOM 2562 O O . ARG A 1 338 ? 7.614 10.960 11.321 1.00 43.28 338 ARG A O 1
ATOM 2569 N N . PRO A 1 339 ? 7.544 10.915 9.074 1.00 48.88 339 PRO A N 1
ATOM 2570 C CA . PRO A 1 339 ? 7.276 9.481 8.986 1.00 48.88 339 PRO A CA 1
ATOM 2571 C C . PRO A 1 339 ? 8.513 8.665 8.556 1.00 48.88 339 PRO A C 1
ATOM 2573 O O . PRO A 1 339 ? 9.365 9.186 7.839 1.00 48.88 339 PRO A O 1
ATOM 2576 N N . PRO A 1 340 ? 8.561 7.357 8.873 1.00 49.69 340 PRO A N 1
ATOM 2577 C CA . PRO A 1 340 ? 8.790 6.308 7.885 1.00 49.69 340 PRO A CA 1
ATOM 2578 C C 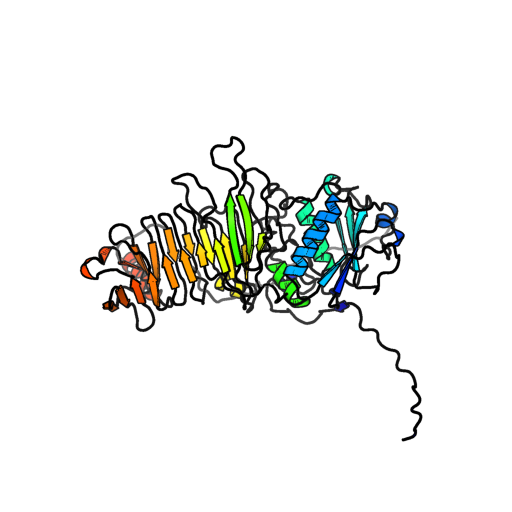. PRO A 1 340 ? 7.430 5.865 7.322 1.00 49.69 340 PRO A C 1
ATOM 2580 O O . PRO A 1 340 ? 6.663 5.229 8.037 1.00 49.69 340 PRO A O 1
ATOM 2583 N N . ALA A 1 341 ? 7.112 6.239 6.079 1.00 56.75 341 ALA A N 1
ATOM 2584 C CA . ALA A 1 341 ? 5.811 5.973 5.463 1.00 56.75 341 ALA A CA 1
ATOM 2585 C C . ALA A 1 341 ? 5.839 4.679 4.647 1.00 56.75 341 ALA A C 1
ATOM 2587 O O . ALA A 1 341 ? 6.138 4.707 3.455 1.00 56.75 341 ALA A O 1
ATOM 2588 N N . ILE A 1 342 ? 5.463 3.570 5.277 1.00 60.62 342 ILE A N 1
ATOM 2589 C CA . ILE A 1 342 ? 4.985 2.414 4.528 1.00 60.62 342 ILE A CA 1
ATOM 2590 C C . ILE A 1 342 ? 3.614 2.771 3.973 1.00 60.62 342 ILE A C 1
ATOM 2592 O O . ILE A 1 342 ? 2.780 3.285 4.721 1.00 60.62 342 ILE A O 1
ATOM 2596 N N . GLN A 1 343 ? 3.409 2.518 2.685 1.00 62.91 343 GLN A N 1
ATOM 2597 C CA . GLN A 1 343 ? 2.132 2.697 2.021 1.00 62.91 343 GLN A CA 1
ATOM 2598 C C . GLN A 1 343 ? 1.674 1.357 1.467 1.00 62.91 343 GLN A C 1
ATOM 2600 O O . GLN A 1 343 ? 2.461 0.561 0.965 1.00 62.91 343 GLN A O 1
ATOM 2605 N N . PHE A 1 344 ? 0.378 1.114 1.537 1.00 60.00 344 PHE A N 1
ATOM 2606 C CA . PHE A 1 344 ? -0.254 -0.008 0.858 1.00 60.00 344 PHE A CA 1
ATOM 2607 C C . PHE A 1 344 ? -1.268 0.549 -0.120 1.00 60.00 344 PHE A C 1
ATOM 2609 O O . PHE A 1 344 ? -1.895 1.569 0.158 1.00 60.00 344 PHE A O 1
ATOM 2616 N N . VAL A 1 345 ? -1.375 -0.078 -1.280 1.00 59.12 345 VAL A N 1
ATOM 2617 C CA . VAL A 1 345 ? -2.309 0.294 -2.335 1.00 59.12 345 VAL A CA 1
ATOM 2618 C C . VAL A 1 345 ? -3.122 -0.937 -2.610 1.00 59.12 345 VAL A C 1
ATOM 2620 O O . VAL A 1 345 ? -2.696 -1.830 -3.330 1.00 59.12 345 VAL A O 1
ATOM 2623 N N . LEU A 1 346 ? -4.284 -0.987 -1.994 1.00 60.66 346 LEU A N 1
ATOM 2624 C CA . LEU A 1 346 ? -5.216 -2.088 -2.179 1.00 60.66 346 LEU A CA 1
ATOM 2625 C C . LEU A 1 346 ? -6.274 -1.643 -3.186 1.00 60.66 346 LEU A C 1
ATOM 2627 O O . LEU A 1 346 ? -6.442 -0.441 -3.401 1.00 60.66 346 LEU A O 1
ATOM 2631 N N . ASP A 1 347 ? -6.945 -2.578 -3.842 1.00 54.53 347 ASP A N 1
ATOM 2632 C CA . ASP A 1 347 ? -7.991 -2.271 -4.815 1.00 54.53 347 ASP A CA 1
ATOM 2633 C C . ASP A 1 347 ? -9.393 -2.615 -4.279 1.00 54.53 347 ASP A C 1
ATOM 2635 O O . ASP A 1 347 ? -9.597 -2.839 -3.094 1.00 54.53 347 ASP A O 1
ATOM 2639 N N . ASP A 1 348 ? -10.426 -2.581 -5.120 1.00 54.47 348 ASP A N 1
ATOM 2640 C CA . ASP A 1 348 ? -11.788 -2.910 -4.681 1.00 54.47 348 ASP A CA 1
ATOM 2641 C C . ASP A 1 348 ? -11.974 -4.401 -4.328 1.00 54.47 348 ASP A C 1
ATOM 2643 O O . ASP A 1 348 ? -12.939 -4.754 -3.631 1.00 54.47 348 ASP A O 1
ATOM 2647 N N . LEU A 1 349 ? -11.066 -5.267 -4.789 1.00 53.56 349 LEU A N 1
ATOM 2648 C CA . LEU A 1 349 ? -11.054 -6.712 -4.566 1.00 53.56 349 LEU A CA 1
ATOM 2649 C C . LEU A 1 349 ? -10.092 -7.138 -3.447 1.00 53.56 349 LEU A C 1
ATOM 2651 O O . LEU A 1 349 ? -10.348 -8.176 -2.841 1.00 53.56 349 LEU A O 1
ATOM 2655 N N . SER A 1 350 ? -9.077 -6.334 -3.128 1.00 63.50 350 SER A N 1
ATOM 2656 C CA . SER A 1 350 ? -8.132 -6.562 -2.030 1.00 63.50 350 SER A CA 1
ATOM 2657 C C . SER A 1 350 ? -8.269 -5.539 -0.908 1.00 63.50 350 SER A C 1
ATOM 2659 O O . SER A 1 350 ? -8.527 -4.359 -1.123 1.00 63.50 350 SER A O 1
ATOM 2661 N N . TRP A 1 351 ? -8.130 -5.964 0.340 1.00 72.75 351 TRP A N 1
ATOM 2662 C CA . TRP A 1 351 ? -8.078 -5.047 1.476 1.00 72.75 351 TRP A CA 1
ATOM 2663 C C . TRP A 1 351 ? -7.351 -5.730 2.631 1.00 72.75 351 TRP A C 1
ATOM 2665 O O . TRP A 1 351 ? -7.293 -6.942 2.659 1.00 72.75 351 TRP A O 1
ATOM 2675 N N . ILE A 1 352 ? -6.781 -4.976 3.574 1.00 79.62 352 ILE A N 1
ATOM 2676 C CA . ILE A 1 352 ? -6.127 -5.583 4.736 1.00 79.62 352 ILE A CA 1
ATOM 2677 C C . ILE A 1 352 ? -7.203 -5.906 5.773 1.00 79.62 352 ILE A C 1
ATOM 2679 O O . ILE A 1 352 ? -7.720 -4.998 6.430 1.00 79.62 352 ILE A O 1
ATOM 2683 N N . GLU A 1 353 ? -7.507 -7.193 5.940 1.00 87.06 353 GLU A N 1
ATOM 2684 C CA . GLU A 1 353 ? -8.407 -7.712 6.971 1.00 87.06 353 GLU A CA 1
ATOM 2685 C C . GLU A 1 353 ? -7.838 -7.521 8.366 1.00 87.06 353 GLU A C 1
ATOM 2687 O O . GLU A 1 353 ? -8.585 -7.256 9.310 1.00 87.06 353 GLU A O 1
ATOM 2692 N N . THR A 1 354 ? -6.528 -7.715 8.510 1.00 89.62 354 THR A N 1
ATOM 2693 C CA . THR A 1 354 ? -5.889 -7.820 9.820 1.00 89.62 354 THR A CA 1
ATOM 2694 C C . THR A 1 354 ? -4.731 -6.844 9.960 1.00 89.62 354 THR A C 1
ATOM 2696 O O . THR A 1 354 ? -3.767 -6.891 9.202 1.00 89.62 354 THR A O 1
ATOM 2699 N N . LEU A 1 355 ? -4.785 -5.996 10.985 1.00 90.00 355 LEU A N 1
ATOM 2700 C CA . LEU A 1 355 ? -3.644 -5.204 11.434 1.00 90.00 355 LEU A CA 1
ATOM 2701 C C . LEU A 1 355 ? -3.089 -5.804 12.721 1.00 90.00 355 LEU A C 1
ATOM 2703 O O . LEU A 1 355 ? -3.834 -6.029 13.676 1.00 90.00 355 LEU A O 1
ATOM 2707 N N . VAL A 1 356 ? -1.780 -6.034 12.750 1.00 90.62 356 VAL A N 1
ATOM 2708 C CA . VAL A 1 356 ? -1.048 -6.445 13.949 1.00 90.62 356 VAL A CA 1
ATOM 2709 C C . VAL A 1 356 ? -0.039 -5.360 14.293 1.00 90.62 356 VAL A C 1
ATOM 2711 O O . VAL A 1 356 ? 0.793 -4.994 13.460 1.00 90.62 356 VAL A O 1
ATOM 2714 N N . GLY A 1 357 ? -0.145 -4.833 15.507 1.00 87.19 357 GLY A N 1
ATOM 2715 C CA . GLY A 1 357 ? 0.750 -3.841 16.079 1.00 87.19 357 GLY A CA 1
ATOM 2716 C C . GLY A 1 357 ? 2.132 -4.393 16.435 1.00 87.19 357 GLY A C 1
ATOM 2717 O O . GLY A 1 357 ? 2.507 -5.521 16.112 1.00 87.19 357 GLY A O 1
ATOM 2718 N N . THR A 1 358 ? 2.920 -3.550 17.083 1.00 85.31 358 THR A N 1
ATOM 2719 C CA . THR A 1 358 ? 4.167 -3.911 17.750 1.00 85.31 358 THR A CA 1
ATOM 2720 C C . THR A 1 358 ? 3.899 -4.370 19.189 1.00 85.31 358 THR A C 1
ATOM 2722 O O . THR A 1 358 ? 2.771 -4.445 19.648 1.00 85.31 358 THR A O 1
ATOM 2725 N N . ALA A 1 359 ? 4.960 -4.671 19.941 1.00 87.25 359 ALA A N 1
ATOM 2726 C CA . ALA A 1 359 ? 4.867 -4.899 21.388 1.00 87.25 359 ALA A CA 1
ATOM 2727 C C . ALA A 1 359 ? 4.915 -3.587 22.213 1.00 87.25 359 ALA A C 1
ATOM 2729 O O . ALA A 1 359 ? 5.332 -3.594 23.369 1.00 87.25 359 ALA A O 1
ATOM 2730 N N . SER A 1 360 ? 4.654 -2.434 21.595 1.00 84.62 360 SER A N 1
ATOM 2731 C CA . SER A 1 360 ? 4.729 -1.089 22.193 1.00 84.62 360 SER A CA 1
ATOM 2732 C C . SER A 1 360 ? 3.427 -0.335 21.938 1.00 84.62 360 SER A C 1
ATOM 2734 O O . SER A 1 360 ? 2.664 -0.754 21.089 1.00 84.62 360 SER A O 1
ATOM 2736 N N . ASP A 1 361 ? 3.210 0.788 22.628 1.00 87.25 361 ASP A N 1
ATOM 2737 C CA . ASP A 1 361 ? 1.970 1.575 22.554 1.00 87.25 361 ASP A CA 1
ATOM 2738 C C . ASP A 1 361 ? 1.688 2.110 21.132 1.00 87.25 361 ASP A C 1
ATOM 2740 O O . ASP A 1 361 ? 2.241 3.134 20.710 1.00 87.25 361 ASP A O 1
ATOM 2744 N N . ASP A 1 362 ? 0.816 1.431 20.401 1.00 85.00 362 ASP A N 1
ATOM 2745 C CA . ASP A 1 362 ? 0.457 1.680 19.014 1.00 85.00 362 ASP A CA 1
ATOM 2746 C C . ASP A 1 362 ? -0.831 2.505 18.866 1.00 85.00 362 ASP A C 1
ATOM 2748 O O . ASP A 1 362 ? -1.668 2.649 19.762 1.00 85.00 362 ASP A O 1
ATOM 2752 N N . HIS A 1 363 ? -1.030 3.038 17.664 1.00 86.81 363 HIS A N 1
ATOM 2753 C CA . HIS A 1 363 ? -2.288 3.627 17.226 1.00 86.81 363 HIS A CA 1
ATOM 2754 C C . HIS A 1 363 ? -2.753 2.927 15.947 1.00 86.81 363 HIS A C 1
ATOM 2756 O O . HIS A 1 363 ? -2.271 3.236 14.858 1.00 86.81 363 HIS A O 1
ATOM 2762 N N . LEU A 1 364 ? -3.697 1.997 16.078 1.00 87.88 364 LEU A N 1
ATOM 2763 C CA . LEU A 1 364 ? -4.274 1.226 14.978 1.00 87.88 364 LEU A CA 1
ATOM 2764 C C . LEU A 1 364 ? -5.642 1.814 14.613 1.00 87.88 364 LEU A C 1
ATOM 2766 O O . LEU A 1 364 ? -6.608 1.714 15.371 1.00 87.88 364 LEU A O 1
ATOM 2770 N N . ASP A 1 365 ? -5.710 2.475 13.459 1.00 85.81 365 ASP A N 1
ATOM 2771 C CA . ASP A 1 365 ? -6.851 3.282 13.031 1.00 85.81 365 ASP A CA 1
ATOM 2772 C C . ASP A 1 365 ? -7.437 2.796 11.711 1.00 85.81 365 ASP A C 1
ATOM 2774 O O . ASP A 1 365 ? -6.946 3.129 10.637 1.00 85.81 365 ASP A O 1
ATOM 2778 N N . ALA A 1 366 ? -8.534 2.058 11.785 1.00 85.31 366 ALA A N 1
ATOM 2779 C CA . ALA A 1 366 ? -9.306 1.621 10.638 1.00 85.31 366 ALA A CA 1
ATOM 2780 C C . ALA A 1 366 ? -10.540 2.499 10.361 1.00 85.31 366 ALA A C 1
ATOM 2782 O O . ALA A 1 366 ? -11.463 2.074 9.678 1.00 85.31 366 ALA A O 1
ATOM 2783 N N . TRP A 1 367 ? -10.569 3.762 10.811 1.00 80.31 367 TRP A N 1
ATOM 2784 C CA . TRP A 1 367 ? -11.736 4.645 10.652 1.00 80.31 367 TRP A CA 1
ATOM 2785 C C . TRP A 1 367 ? -12.242 4.808 9.210 1.00 80.31 367 TRP A C 1
ATOM 2787 O O . TRP A 1 367 ? -13.431 5.053 8.996 1.00 80.31 367 TRP A O 1
ATOM 2797 N N . GLY A 1 368 ? -11.346 4.723 8.225 1.00 72.19 368 GLY A N 1
ATOM 2798 C CA . GLY A 1 368 ? -11.696 4.791 6.808 1.00 72.19 368 GLY A CA 1
ATOM 2799 C C . GLY A 1 368 ? -12.160 3.465 6.202 1.00 72.19 368 GLY A C 1
ATOM 2800 O O . GLY A 1 368 ? -12.507 3.463 5.025 1.00 72.19 368 GLY A O 1
ATOM 2801 N N . ALA A 1 369 ? -12.139 2.357 6.944 1.00 78.19 369 ALA A N 1
ATOM 2802 C CA . ALA A 1 369 ? -12.615 1.065 6.472 1.00 78.19 369 ALA A CA 1
ATOM 2803 C C . ALA A 1 369 ? -14.149 1.016 6.514 1.00 78.19 369 ALA A C 1
ATOM 2805 O O . ALA A 1 369 ? -14.760 1.402 7.505 1.00 78.19 369 ALA A O 1
ATOM 2806 N N . ASP A 1 370 ? -14.761 0.537 5.427 1.00 79.88 370 ASP A N 1
ATOM 2807 C CA . ASP A 1 370 ? -16.194 0.200 5.358 1.00 79.88 370 ASP A CA 1
ATOM 2808 C C . ASP A 1 370 ? -16.437 -1.323 5.497 1.00 79.88 370 ASP A C 1
ATOM 2810 O O . ASP A 1 370 ? -17.551 -1.808 5.276 1.00 79.88 370 ASP A O 1
ATOM 2814 N N . ARG A 1 371 ? -15.379 -2.091 5.789 1.00 85.12 371 ARG A N 1
ATOM 2815 C CA . ARG A 1 371 ? -15.365 -3.553 5.923 1.00 85.12 371 ARG A CA 1
ATOM 2816 C C . ARG A 1 371 ? -14.788 -3.918 7.290 1.00 85.12 371 ARG A C 1
ATOM 2818 O O . ARG A 1 371 ? -13.925 -3.212 7.793 1.00 85.12 371 ARG A O 1
ATOM 2825 N N . SER A 1 372 ? -15.268 -5.032 7.837 1.00 90.00 372 SER A N 1
ATOM 2826 C CA . SER A 1 372 ? -14.940 -5.526 9.178 1.00 90.00 372 SER A CA 1
ATOM 2827 C C . SER A 1 372 ? -13.458 -5.829 9.368 1.00 90.00 372 SER A C 1
ATOM 2829 O O . SER A 1 372 ? -13.017 -6.851 8.869 1.00 90.00 372 SER A O 1
ATOM 2831 N N . VAL A 1 373 ? -12.711 -5.065 10.156 1.00 91.12 373 VAL A N 1
ATOM 2832 C CA . VAL A 1 373 ? -11.281 -5.324 10.415 1.00 91.12 373 VAL A CA 1
ATOM 2833 C C . VAL A 1 373 ? -11.038 -6.164 11.671 1.00 91.12 373 VAL A C 1
ATOM 2835 O O . VAL A 1 373 ? -11.836 -6.178 12.610 1.00 91.12 373 VAL A O 1
ATOM 2838 N N . SER A 1 374 ? -9.886 -6.831 11.718 1.00 95.38 374 SER A N 1
ATOM 2839 C CA . SER A 1 374 ? -9.293 -7.379 12.939 1.00 95.38 374 SER A CA 1
ATOM 2840 C C . SER A 1 374 ? -8.068 -6.558 13.341 1.00 95.38 374 SER A C 1
ATOM 2842 O O . SER A 1 374 ? -7.075 -6.535 12.621 1.00 95.38 374 SER A O 1
ATOM 2844 N N . LEU A 1 375 ? -8.119 -5.890 14.494 1.00 95.94 375 LEU A N 1
ATOM 2845 C CA . LEU A 1 375 ? -6.993 -5.136 15.051 1.00 95.94 375 LEU A CA 1
ATOM 2846 C C . LEU A 1 375 ? -6.424 -5.893 16.253 1.00 95.94 375 LEU A C 1
ATOM 2848 O O . LEU A 1 375 ? -7.166 -6.177 17.194 1.00 95.94 375 LEU A O 1
ATOM 2852 N N . ASN A 1 376 ? -5.129 -6.207 16.218 1.00 95.56 376 ASN A N 1
ATOM 2853 C CA . ASN A 1 376 ? -4.414 -6.874 17.306 1.00 95.56 376 ASN A CA 1
ATOM 2854 C C . ASN A 1 376 ? -3.257 -5.992 17.774 1.00 95.56 376 ASN A C 1
ATOM 2856 O O . ASN A 1 376 ? -2.402 -5.627 16.967 1.00 95.56 376 ASN A O 1
ATOM 2860 N N . GLY A 1 377 ? -3.279 -5.636 19.052 1.00 92.69 377 GLY A N 1
ATOM 2861 C CA . GLY A 1 377 ? -2.264 -4.834 19.714 1.00 92.69 377 GLY A CA 1
ATOM 2862 C C . GLY A 1 377 ? -1.092 -5.654 20.253 1.00 92.69 377 GLY A C 1
ATOM 2863 O O . GLY A 1 377 ? -0.687 -6.668 19.680 1.00 92.69 377 GLY A O 1
ATOM 2864 N N . GLY A 1 378 ? -0.554 -5.182 21.368 1.00 88.00 378 GLY A N 1
ATOM 2865 C CA . GLY A 1 378 ? 0.527 -5.793 22.125 1.00 88.00 378 GLY A CA 1
ATOM 2866 C C . GLY A 1 378 ? 1.017 -4.923 23.283 1.00 88.00 378 GLY A C 1
ATOM 2867 O O . GLY A 1 378 ? 1.570 -5.476 24.230 1.00 88.00 378 GLY A O 1
ATOM 2868 N N . GLY A 1 379 ? 0.851 -3.596 23.197 1.00 89.12 379 GLY A N 1
ATOM 2869 C CA . GLY A 1 379 ? 1.215 -2.600 24.208 1.00 89.12 379 GLY A CA 1
ATOM 2870 C C . GLY A 1 379 ? -0.006 -1.841 24.741 1.00 89.12 379 GLY A C 1
ATOM 2871 O O . GLY A 1 379 ? -1.124 -2.328 24.697 1.00 89.12 379 GLY A O 1
ATOM 2872 N N . GLY A 1 380 ? 0.183 -0.632 25.288 1.00 92.19 380 GLY A N 1
ATOM 2873 C CA . GLY A 1 380 ? -0.930 0.241 25.680 1.00 92.19 380 GLY A CA 1
ATOM 2874 C C . GLY A 1 380 ? -1.513 0.988 24.483 1.00 92.19 380 GLY A C 1
ATOM 2875 O O . GLY A 1 380 ? -1.173 2.152 24.250 1.00 92.19 380 GLY A O 1
ATOM 2876 N N . ASP A 1 381 ? -2.412 0.347 23.752 1.00 93.12 381 ASP A N 1
ATOM 2877 C CA . ASP A 1 381 ? -2.724 0.714 22.378 1.00 93.12 381 ASP A CA 1
ATOM 2878 C C . ASP A 1 381 ? -4.000 1.556 22.244 1.00 93.12 381 ASP A C 1
ATOM 2880 O O . ASP A 1 381 ? -4.877 1.614 23.111 1.00 93.12 381 ASP A O 1
ATOM 2884 N N . THR A 1 382 ? -4.135 2.256 21.117 1.00 93.69 382 THR A N 1
ATOM 2885 C CA . THR A 1 382 ? -5.407 2.845 20.674 1.00 93.69 382 THR A CA 1
ATOM 2886 C C . THR A 1 382 ? -5.923 2.097 19.455 1.00 93.69 382 THR A C 1
ATOM 2888 O O . THR A 1 382 ? -5.298 2.154 18.400 1.00 93.69 382 THR A O 1
ATOM 2891 N N . LEU A 1 383 ? -7.085 1.453 19.585 1.00 95.62 383 LEU A N 1
ATOM 2892 C CA . LEU A 1 383 ? -7.703 0.633 18.540 1.00 95.62 383 LEU A CA 1
ATOM 2893 C C . LEU A 1 383 ? -9.019 1.262 18.075 1.00 95.62 383 LEU A C 1
ATOM 2895 O O . LEU A 1 383 ? -9.939 1.479 18.871 1.00 95.62 383 LEU A O 1
ATOM 2899 N N . ILE A 1 384 ? -9.118 1.548 16.777 1.00 92.62 384 ILE A N 1
ATOM 2900 C CA . ILE A 1 384 ? -10.289 2.161 16.140 1.00 92.62 384 ILE A CA 1
ATOM 2901 C C . ILE A 1 384 ? -10.729 1.265 14.983 1.00 92.62 384 ILE A C 1
ATOM 2903 O O . ILE A 1 384 ? -10.102 1.302 13.934 1.00 92.62 384 ILE A O 1
ATOM 2907 N N . GLY A 1 385 ? -11.792 0.478 15.163 1.00 89.25 385 GLY A N 1
ATOM 2908 C CA . GLY A 1 385 ? -12.267 -0.461 14.133 1.00 89.25 385 GLY A CA 1
ATOM 2909 C C . GLY A 1 385 ? -12.825 0.226 12.878 1.00 89.25 385 GLY A C 1
ATOM 2910 O O . GLY A 1 385 ? -12.546 -0.183 11.759 1.00 89.25 385 GLY A O 1
ATOM 2911 N N . GLY A 1 386 ? -13.496 1.366 13.059 1.00 87.62 386 GLY A N 1
ATOM 2912 C CA . GLY A 1 386 ? -14.036 2.154 11.957 1.00 87.62 386 GLY A CA 1
ATOM 2913 C C . GLY A 1 386 ? -15.504 1.874 11.692 1.00 87.62 386 GLY A C 1
ATOM 2914 O O . GLY A 1 386 ? -16.326 2.107 12.581 1.00 87.62 386 GLY A O 1
ATOM 2915 N N . ARG A 1 387 ? -15.854 1.540 10.445 1.00 84.31 387 ARG A N 1
ATOM 2916 C CA . ARG A 1 387 ? -17.230 1.221 10.046 1.00 84.31 387 ARG A CA 1
ATOM 2917 C C . ARG A 1 387 ? -17.306 -0.264 9.712 1.00 84.31 387 ARG A C 1
ATOM 2919 O O . ARG A 1 387 ? -16.435 -0.775 9.022 1.00 84.31 387 ARG A O 1
ATOM 2926 N N . ALA A 1 388 ? -18.443 -0.873 10.043 1.00 90.31 388 ALA A N 1
ATOM 2927 C CA . ALA A 1 388 ? -18.690 -2.321 10.045 1.00 90.31 388 ALA A CA 1
ATOM 2928 C C . ALA A 1 388 ? -18.282 -3.002 11.356 1.00 90.31 388 ALA A C 1
ATOM 2930 O O . ALA A 1 388 ? -17.716 -2.384 12.230 1.00 90.31 388 ALA A O 1
ATOM 2931 N N . ALA A 1 389 ? -18.709 -4.254 11.526 1.00 95.00 389 ALA A N 1
ATOM 2932 C CA . ALA A 1 389 ? -18.551 -4.979 12.781 1.00 95.00 389 ALA A CA 1
ATOM 2933 C C . ALA A 1 389 ? -17.119 -5.500 12.921 1.00 95.00 389 ALA A C 1
ATOM 2935 O O . ALA A 1 389 ? -16.768 -6.471 12.245 1.00 95.00 389 ALA A O 1
ATOM 2936 N N . ASP A 1 390 ? -16.331 -4.889 13.796 1.00 96.31 390 ASP A N 1
ATOM 2937 C CA . ASP A 1 390 ? -14.896 -5.148 13.886 1.00 96.31 390 ASP A CA 1
ATOM 2938 C C . ASP A 1 390 ? -14.534 -6.100 15.030 1.00 96.31 390 ASP A C 1
ATOM 2940 O O . ASP A 1 390 ? -15.308 -6.333 15.965 1.00 96.31 390 ASP A O 1
ATOM 2944 N N . ARG A 1 391 ? -13.328 -6.666 14.978 1.00 97.69 391 ARG A N 1
ATOM 2945 C CA . ARG A 1 391 ? -12.751 -7.479 16.051 1.00 97.69 391 ARG A CA 1
ATOM 2946 C C . ARG A 1 391 ? -11.501 -6.794 16.594 1.00 97.69 391 ARG A C 1
ATOM 2948 O O . ARG A 1 391 ? -10.538 -6.600 15.865 1.00 97.69 391 ARG A O 1
ATOM 2955 N N . LEU A 1 392 ? -11.503 -6.454 17.878 1.00 98.31 392 LEU A N 1
ATOM 2956 C CA . LEU A 1 392 ? -10.448 -5.670 18.520 1.00 98.31 392 LEU A CA 1
ATOM 2957 C C . LEU A 1 392 ? -9.835 -6.459 19.684 1.00 98.31 392 LEU A C 1
ATOM 2959 O O . LEU A 1 392 ? -10.563 -6.905 20.574 1.00 98.31 392 LEU A O 1
ATOM 2963 N N . THR A 1 393 ? -8.517 -6.612 19.684 1.00 98.19 393 THR A N 1
ATOM 2964 C CA . THR A 1 393 ? -7.733 -7.310 20.716 1.00 98.19 393 THR A CA 1
ATOM 2965 C C . THR A 1 393 ? -6.619 -6.373 21.176 1.00 98.19 393 THR A C 1
ATOM 2967 O O . THR A 1 393 ? -5.821 -5.958 20.339 1.00 98.19 393 THR A O 1
ATOM 2970 N N . GLY A 1 394 ? -6.602 -5.992 22.455 1.00 95.94 394 GLY A N 1
ATOM 2971 C CA . GLY A 1 394 ? -5.600 -5.061 23.003 1.00 95.94 394 GLY A CA 1
ATOM 2972 C C . GLY A 1 394 ? -4.289 -5.734 23.428 1.00 95.94 394 GLY A C 1
ATOM 2973 O O . GLY A 1 394 ? -3.217 -5.166 23.276 1.00 95.94 394 GLY A O 1
ATOM 2974 N N . ASP A 1 395 ? -4.367 -6.989 23.865 1.00 95.06 395 ASP A N 1
ATOM 2975 C CA . ASP A 1 395 ? -3.298 -7.770 24.482 1.00 95.06 395 ASP A CA 1
ATOM 2976 C C . ASP A 1 395 ? -2.744 -7.137 25.783 1.00 95.06 395 ASP A C 1
ATOM 2978 O O . ASP A 1 395 ? -3.476 -6.976 26.766 1.00 95.06 395 ASP A O 1
ATOM 2982 N N . GLU A 1 396 ? -1.432 -6.905 25.890 1.00 92.25 396 GLU A N 1
ATOM 2983 C CA . GLU A 1 396 ? -0.802 -6.433 27.125 1.00 92.25 396 GLU A CA 1
ATOM 2984 C C . GLU A 1 396 ? -0.762 -4.906 27.191 1.00 92.25 396 GLU A C 1
ATOM 2986 O O . GLU A 1 396 ? 0.140 -4.274 26.662 1.00 92.25 396 GLU A O 1
ATOM 2991 N N . GLY A 1 397 ? -1.620 -4.281 27.983 1.00 93.38 397 GLY A N 1
ATOM 2992 C CA . GLY A 1 397 ? -1.541 -2.831 28.098 1.00 93.38 397 GLY A CA 1
ATOM 2993 C C . GLY A 1 397 ? -2.751 -2.238 28.766 1.00 93.38 397 GLY A C 1
ATOM 2994 O O . GLY A 1 397 ? -3.611 -2.946 29.266 1.00 93.38 397 GLY A O 1
ATOM 2995 N N . GLY A 1 398 ? -2.773 -0.913 28.878 1.00 95.50 398 GLY A N 1
ATOM 2996 C CA . GLY A 1 398 ? -3.994 -0.197 29.227 1.00 95.50 398 GLY A CA 1
ATOM 2997 C C . GLY A 1 398 ? -4.599 0.393 27.968 1.00 95.50 398 GLY A C 1
ATOM 2998 O O . GLY A 1 398 ? -4.291 1.544 27.644 1.00 95.50 398 GLY A O 1
ATOM 2999 N N . ASP A 1 399 ? -5.470 -0.361 27.310 1.00 97.56 399 ASP A N 1
ATOM 3000 C CA . ASP A 1 399 ? -5.902 -0.060 25.950 1.00 97.56 399 ASP A CA 1
ATOM 3001 C C . ASP A 1 399 ? -7.045 0.949 25.887 1.00 97.56 399 ASP A C 1
ATOM 3003 O O . ASP A 1 399 ? -7.846 1.133 26.818 1.00 97.56 399 ASP A O 1
ATOM 3007 N N . LEU A 1 400 ? -7.128 1.636 24.752 1.00 97.12 400 LEU A N 1
ATOM 3008 C CA . LEU A 1 400 ? -8.231 2.504 24.384 1.00 97.12 400 LEU A CA 1
ATOM 3009 C C . LEU A 1 400 ? -8.922 1.977 23.128 1.00 97.12 400 LEU A C 1
ATOM 3011 O O . LEU A 1 400 ? -8.506 2.254 22.004 1.00 97.12 400 LEU A O 1
ATOM 3015 N N . PHE A 1 401 ? -10.063 1.328 23.328 1.00 97.88 401 PHE A N 1
ATOM 3016 C CA . PHE A 1 401 ? -10.959 0.944 22.245 1.00 97.88 401 PHE A CA 1
ATOM 3017 C C . PHE A 1 401 ? -11.866 2.120 21.874 1.00 97.88 401 PHE A C 1
ATOM 3019 O O . PHE A 1 401 ? -12.422 2.788 22.754 1.00 97.88 401 PHE A O 1
ATOM 3026 N N . ARG A 1 402 ? -12.056 2.379 20.580 1.00 94.56 402 ARG A N 1
ATOM 3027 C CA . ARG A 1 402 ? -13.011 3.377 20.078 1.00 94.56 402 ARG A CA 1
ATOM 3028 C C . ARG A 1 402 ? -14.071 2.713 19.213 1.00 94.56 402 ARG A C 1
ATOM 3030 O O . ARG A 1 402 ? -13.761 2.204 18.145 1.00 94.56 402 ARG A O 1
ATOM 3037 N N . ALA A 1 403 ? -15.318 2.828 19.655 1.00 91.88 403 ALA A N 1
ATOM 3038 C CA . ALA A 1 403 ? -16.507 2.443 18.902 1.00 91.88 403 ALA A CA 1
ATOM 3039 C C . ALA A 1 403 ? -17.438 3.653 18.768 1.00 91.88 403 ALA A C 1
ATOM 3041 O O . ALA A 1 403 ? -17.335 4.629 19.523 1.00 91.88 403 ALA A O 1
ATOM 3042 N N . GLY A 1 404 ? -18.378 3.635 17.830 1.00 85.81 404 GLY A N 1
ATOM 3043 C CA . GLY A 1 404 ? -19.257 4.783 17.658 1.00 85.81 404 GLY A CA 1
ATOM 3044 C C . GLY A 1 404 ? -20.365 4.603 16.643 1.00 85.81 404 GLY A C 1
ATOM 3045 O O . GLY A 1 404 ? -20.660 3.506 16.193 1.00 85.81 404 GLY A O 1
ATOM 3046 N N . LEU A 1 405 ? -21.023 5.717 16.331 1.00 88.75 405 LEU A N 1
ATOM 3047 C CA . LEU A 1 405 ? -22.117 5.759 15.367 1.00 88.75 405 LEU A CA 1
ATOM 3048 C C . LEU A 1 405 ? -21.644 5.279 13.988 1.00 88.75 405 LEU A C 1
ATOM 3050 O O . LEU A 1 405 ? -20.781 5.921 13.390 1.00 88.75 405 LEU A O 1
ATOM 3054 N N . GLY A 1 406 ? -22.267 4.220 13.471 1.00 88.69 406 GLY A N 1
ATOM 3055 C CA . GLY A 1 406 ? -21.890 3.602 12.200 1.00 88.69 406 GLY A CA 1
ATOM 3056 C C . GLY A 1 406 ? -20.790 2.545 12.322 1.00 88.69 406 GLY A C 1
ATOM 3057 O O . GLY A 1 406 ? -20.375 2.016 11.295 1.00 88.69 406 GLY A O 1
ATOM 3058 N N . GLY A 1 407 ? -20.348 2.235 13.545 1.00 88.25 407 GLY A N 1
ATOM 3059 C CA . GLY A 1 407 ? -19.373 1.183 13.840 1.00 88.25 407 GLY A CA 1
ATOM 3060 C C . GLY A 1 407 ? -19.978 -0.218 13.897 1.00 88.25 407 GLY A C 1
ATOM 3061 O O . GLY A 1 407 ? -19.269 -1.180 14.092 1.00 88.25 407 GLY A O 1
ATOM 3062 N N . GLY A 1 408 ? -21.292 -0.398 13.733 1.00 94.56 408 GLY A N 1
ATOM 3063 C CA . GLY A 1 408 ? -21.844 -1.754 13.686 1.00 94.56 408 GLY A CA 1
ATOM 3064 C C . GLY A 1 408 ? -21.688 -2.523 15.009 1.00 94.56 408 GLY A C 1
ATOM 3065 O O . GLY A 1 408 ? -21.798 -1.965 16.101 1.00 94.56 408 GLY A O 1
ATOM 3066 N N . HIS A 1 409 ? -21.497 -3.841 14.923 1.00 96.81 409 HIS A N 1
ATOM 3067 C CA . HIS A 1 409 ? -21.476 -4.738 16.083 1.00 96.81 409 HIS A CA 1
ATOM 3068 C C . HIS A 1 409 ? -20.058 -5.216 16.423 1.00 96.81 409 HIS A C 1
ATOM 3070 O O . HIS A 1 409 ? -19.728 -6.380 16.192 1.00 96.81 409 HIS A O 1
ATOM 3076 N N . ASP A 1 410 ? -19.255 -4.332 17.005 1.00 98.12 410 ASP A N 1
ATOM 3077 C CA . ASP A 1 410 ? -17.868 -4.606 17.386 1.00 98.12 410 ASP A CA 1
ATOM 3078 C C . ASP A 1 410 ? -17.741 -5.685 18.465 1.00 98.12 410 ASP A C 1
ATOM 3080 O O . ASP A 1 410 ? -18.580 -5.820 19.365 1.00 98.12 410 ASP A O 1
ATOM 3084 N N . ILE A 1 411 ? -16.636 -6.425 18.412 1.00 98.56 411 ILE A N 1
ATOM 3085 C CA . ILE A 1 411 ? -16.248 -7.445 19.381 1.00 98.56 411 ILE A CA 1
ATOM 3086 C C . ILE A 1 411 ? -14.872 -7.094 19.941 1.00 98.56 411 ILE A C 1
ATOM 3088 O O . ILE A 1 411 ? -13.869 -7.207 19.244 1.00 98.56 411 ILE A O 1
ATOM 3092 N N . ILE A 1 412 ? -14.817 -6.764 21.229 1.00 98.56 412 ILE A N 1
ATOM 3093 C CA . ILE A 1 412 ? -13.569 -6.682 21.989 1.00 98.56 412 ILE A CA 1
ATOM 3094 C C . ILE A 1 412 ? -13.312 -8.044 22.634 1.00 98.56 412 ILE A C 1
ATOM 3096 O O . ILE A 1 412 ? -14.201 -8.627 23.271 1.00 98.56 412 ILE A O 1
ATOM 3100 N N . THR A 1 413 ? -12.121 -8.591 22.424 1.00 98.38 413 THR A N 1
ATOM 3101 C CA . THR A 1 413 ? -11.854 -10.016 22.656 1.00 98.38 413 THR A CA 1
ATOM 3102 C C . THR A 1 413 ? -11.264 -10.309 24.035 1.00 98.38 413 THR A C 1
ATOM 3104 O O . THR A 1 413 ? -11.429 -11.425 24.528 1.00 98.38 413 THR A O 1
ATOM 3107 N N . ASP A 1 414 ? -10.667 -9.306 24.677 1.00 97.44 414 ASP A N 1
ATOM 3108 C CA . ASP A 1 414 ? -9.813 -9.450 25.860 1.00 97.44 414 ASP A CA 1
ATOM 3109 C C . ASP A 1 414 ? -9.930 -8.299 26.879 1.00 97.44 414 ASP A C 1
ATOM 3111 O O . ASP A 1 414 ? -9.105 -8.185 27.782 1.00 97.44 414 ASP A O 1
ATOM 3115 N N . TYR A 1 415 ? -10.996 -7.494 26.795 1.00 97.75 415 TYR A N 1
ATOM 3116 C CA . TYR A 1 415 ? -11.192 -6.313 27.645 1.00 97.75 415 TYR A CA 1
ATOM 3117 C C . TYR A 1 415 ? -10.956 -6.582 29.139 1.00 97.75 415 TYR A C 1
ATOM 3119 O O . TYR A 1 415 ? -11.684 -7.341 29.791 1.00 97.75 415 TYR A O 1
ATOM 3127 N N . SER A 1 416 ? -9.999 -5.857 29.703 1.00 96.12 416 SER A N 1
ATOM 3128 C CA . SER A 1 416 ? -9.588 -5.863 31.096 1.00 96.12 416 SER A CA 1
ATOM 3129 C C . SER A 1 416 ? -10.139 -4.637 31.837 1.00 96.12 416 SER A C 1
ATOM 3131 O O . SER A 1 416 ? -9.602 -3.529 31.739 1.00 96.12 416 SER A O 1
ATOM 3133 N N . PRO A 1 417 ? -11.166 -4.796 32.698 1.00 92.88 417 PRO A N 1
ATOM 3134 C CA . PRO A 1 417 ? -11.792 -3.670 33.400 1.00 92.88 417 PRO A CA 1
ATOM 3135 C C . PRO A 1 417 ? -10.859 -2.893 34.336 1.00 92.88 417 PRO A C 1
ATOM 3137 O O . PRO A 1 417 ? -11.196 -1.795 34.781 1.00 92.88 417 PRO A O 1
ATOM 3140 N N . ALA A 1 418 ? -9.709 -3.470 34.689 1.00 92.69 418 ALA A N 1
ATOM 3141 C CA . ALA A 1 418 ? -8.740 -2.848 35.579 1.00 92.69 418 ALA A CA 1
ATOM 3142 C C . ALA A 1 418 ? -7.907 -1.762 34.884 1.00 92.69 418 ALA A C 1
ATOM 3144 O O . ALA A 1 418 ? -7.468 -0.819 35.551 1.00 92.69 418 ALA A O 1
ATOM 3145 N N . ILE A 1 419 ? -7.683 -1.883 33.575 1.00 94.88 419 ILE A N 1
ATOM 3146 C CA . ILE A 1 419 ? -6.690 -1.084 32.845 1.00 94.88 419 ILE A CA 1
ATOM 3147 C C . ILE A 1 419 ? -7.269 -0.458 31.574 1.00 94.88 419 ILE A C 1
ATOM 3149 O O . ILE A 1 419 ? -7.014 0.731 31.359 1.00 94.88 419 ILE A O 1
ATOM 3153 N N . ASP A 1 420 ? -8.181 -1.138 30.882 1.00 98.06 420 ASP A N 1
ATOM 3154 C CA . ASP A 1 420 ? -8.714 -0.686 29.596 1.00 98.06 420 ASP A CA 1
ATOM 3155 C C . ASP A 1 420 ? -9.797 0.374 29.726 1.00 98.06 420 ASP A C 1
ATOM 3157 O O . ASP A 1 420 ? -10.366 0.638 30.801 1.00 98.06 420 ASP A O 1
ATOM 3161 N N . ARG A 1 421 ? -10.061 1.025 28.595 1.00 97.81 421 ARG A N 1
ATOM 3162 C CA . ARG A 1 421 ? -11.090 2.044 28.419 1.00 97.81 421 ARG A CA 1
ATOM 3163 C C . ARG A 1 421 ? -11.782 1.866 27.074 1.00 97.81 421 ARG A C 1
ATOM 3165 O O . ARG A 1 421 ? -11.159 1.519 26.077 1.00 97.81 421 ARG A O 1
ATOM 3172 N N . LEU A 1 422 ? -13.070 2.193 27.047 1.00 97.44 422 LEU A N 1
ATOM 3173 C CA . LEU A 1 422 ? -13.865 2.262 25.824 1.00 97.44 422 LEU A CA 1
ATOM 3174 C C . LEU A 1 422 ? -14.339 3.698 25.615 1.00 97.44 422 LEU A C 1
ATOM 3176 O O . LEU A 1 422 ? -15.001 4.261 26.480 1.00 97.44 422 LEU A O 1
ATOM 3180 N N . GLU A 1 423 ? -14.071 4.285 24.458 1.00 95.81 423 GLU A N 1
ATOM 3181 C CA . GLU A 1 423 ? -14.691 5.533 24.021 1.00 95.81 423 GLU A CA 1
ATOM 3182 C C . GLU A 1 423 ? -15.865 5.255 23.079 1.00 95.81 423 GLU A C 1
ATOM 3184 O O . GLU A 1 423 ? -15.696 4.589 22.061 1.00 95.81 423 GLU A O 1
ATOM 3189 N N . ILE A 1 424 ? -17.042 5.814 23.392 1.00 94.31 424 ILE A N 1
ATOM 3190 C CA . ILE A 1 424 ? -18.255 5.681 22.567 1.00 94.31 424 ILE A CA 1
ATOM 3191 C C . ILE A 1 424 ? -18.572 7.002 21.854 1.00 94.31 424 ILE A C 1
ATOM 3193 O O . ILE A 1 424 ? -18.997 7.990 22.462 1.00 94.31 424 ILE A O 1
ATOM 3197 N N . TRP A 1 425 ? -18.332 7.050 20.547 1.00 90.88 425 TRP A N 1
ATOM 3198 C CA . TRP A 1 425 ? -18.447 8.255 19.727 1.00 90.88 425 TRP A CA 1
ATOM 3199 C C . TRP A 1 425 ? -19.853 8.433 19.157 1.00 90.88 425 TRP A C 1
ATOM 3201 O O . TRP A 1 425 ? -20.474 7.501 18.661 1.00 90.88 425 TRP A O 1
ATOM 3211 N N . GLY A 1 426 ? -20.378 9.658 19.229 1.00 90.56 426 GLY A N 1
ATOM 3212 C CA . GLY A 1 426 ? -21.743 9.966 18.776 1.00 90.56 426 GLY A CA 1
ATOM 3213 C C . GLY A 1 426 ? -22.840 9.611 19.787 1.00 90.56 426 GLY A C 1
ATOM 3214 O O . GLY A 1 426 ? -23.981 10.039 19.621 1.00 90.56 426 GLY A O 1
ATOM 3215 N N . PHE A 1 427 ? -22.486 8.949 20.891 1.00 89.94 427 PHE A N 1
ATOM 3216 C CA . PHE A 1 427 ? -23.402 8.573 21.964 1.00 89.94 427 PHE A CA 1
ATOM 3217 C C . PHE A 1 427 ? -23.069 9.308 23.266 1.00 89.94 427 PHE A C 1
ATOM 3219 O O . PHE A 1 427 ? -21.922 9.658 23.545 1.00 89.94 427 PHE A O 1
ATOM 3226 N N . ARG A 1 428 ? -24.102 9.599 24.063 1.00 90.81 428 ARG A N 1
ATOM 3227 C CA . ARG A 1 428 ? -23.942 10.193 25.405 1.00 90.81 428 ARG A CA 1
ATOM 3228 C C . ARG A 1 428 ? -23.757 9.139 26.488 1.00 90.81 428 ARG A C 1
ATOM 3230 O O . ARG A 1 428 ? -23.160 9.437 27.513 1.00 90.81 428 ARG A O 1
ATOM 3237 N N . GLU A 1 429 ? -24.308 7.961 26.250 1.00 91.12 429 GLU A N 1
ATOM 3238 C CA . GLU A 1 429 ? -24.299 6.780 27.102 1.00 91.12 429 GLU A CA 1
ATOM 3239 C C . GLU A 1 429 ? -24.770 5.587 26.256 1.00 91.12 429 GLU A C 1
ATOM 3241 O O . GLU A 1 429 ? -25.279 5.778 25.147 1.00 91.12 429 GLU A O 1
ATOM 3246 N N . ALA A 1 430 ? -24.605 4.371 26.771 1.00 92.94 430 ALA A N 1
ATOM 3247 C CA . ALA A 1 430 ? -25.184 3.182 26.159 1.00 92.94 430 ALA A CA 1
ATOM 3248 C C . ALA A 1 430 ? -26.711 3.174 26.319 1.00 92.94 430 ALA A C 1
ATOM 3250 O O . ALA A 1 430 ? -27.225 3.502 27.388 1.00 92.94 430 ALA A O 1
ATOM 3251 N N . ALA A 1 431 ? -27.438 2.734 25.292 1.00 95.19 431 ALA A N 1
ATOM 3252 C CA . ALA A 1 431 ? -28.886 2.555 25.368 1.00 95.19 431 ALA A CA 1
ATOM 3253 C C . ALA A 1 431 ? -29.262 1.407 26.315 1.00 95.19 431 ALA A C 1
ATOM 3255 O O . ALA A 1 431 ? -30.251 1.481 27.048 1.00 95.19 431 ALA A O 1
ATOM 3256 N N . ARG A 1 432 ? -28.469 0.330 26.306 1.00 96.62 432 ARG A N 1
ATOM 3257 C CA . ARG A 1 432 ? -28.648 -0.817 27.197 1.00 96.62 432 ARG A CA 1
ATOM 3258 C C . ARG A 1 432 ? -27.327 -1.552 27.386 1.00 96.62 432 ARG A C 1
ATOM 3260 O O . ARG A 1 432 ? -26.572 -1.723 26.439 1.00 96.62 432 ARG A O 1
ATOM 3267 N N . VAL A 1 433 ? -27.101 -2.069 28.589 1.00 97.75 433 VAL A N 1
ATOM 3268 C CA . VAL A 1 433 ? -25.993 -2.986 28.883 1.00 97.75 433 VAL A CA 1
ATOM 3269 C C . VAL A 1 433 ? -26.567 -4.261 29.484 1.00 97.75 433 VAL A C 1
ATOM 3271 O O . VAL A 1 433 ? -27.433 -4.192 30.359 1.00 97.75 433 VAL A O 1
ATOM 3274 N N . TYR A 1 434 ? -26.162 -5.425 28.984 1.00 97.88 434 TYR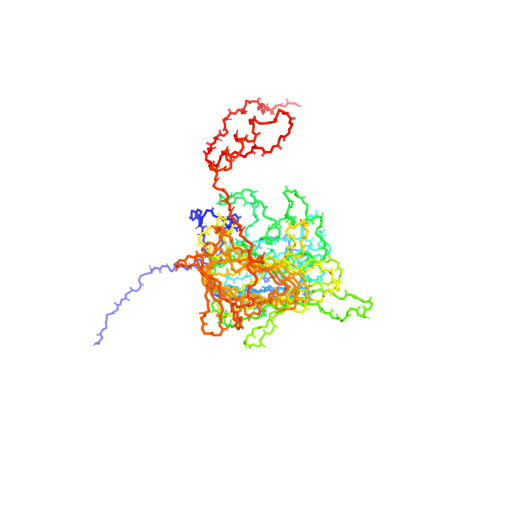 A N 1
ATOM 3275 C CA . TYR A 1 434 ? -26.697 -6.705 29.442 1.00 97.88 434 TYR A CA 1
ATOM 3276 C C . TYR A 1 434 ? -25.704 -7.851 29.248 1.00 97.88 434 TYR A C 1
ATOM 3278 O O . TYR A 1 434 ? -24.827 -7.791 28.393 1.00 97.88 434 TYR A O 1
ATOM 3286 N N . GLN A 1 435 ? -25.864 -8.899 30.055 1.00 98.31 435 GLN A N 1
ATOM 3287 C CA . GLN A 1 435 ? -25.157 -10.163 29.865 1.00 98.31 435 GLN A CA 1
ATOM 3288 C C . GLN A 1 435 ? -25.830 -10.954 28.736 1.00 98.31 435 GLN A C 1
ATOM 3290 O O . GLN A 1 435 ? -27.058 -11.090 28.733 1.00 98.31 435 GLN A O 1
ATOM 3295 N N . ASP A 1 436 ? -25.033 -11.501 27.827 1.00 97.94 436 ASP A N 1
ATOM 3296 C CA . ASP A 1 436 ? -25.452 -12.407 26.762 1.00 97.94 436 ASP A CA 1
ATOM 3297 C C . ASP A 1 436 ? -24.534 -13.636 26.760 1.00 97.94 436 ASP A C 1
ATOM 3299 O O . ASP A 1 436 ? -23.382 -13.582 26.336 1.00 97.94 436 ASP A O 1
ATOM 3303 N N . GLY A 1 437 ? -25.013 -14.745 27.327 1.00 96.94 437 GLY A N 1
ATOM 3304 C CA . GLY A 1 437 ? -24.176 -15.922 27.553 1.00 96.94 437 GLY A CA 1
ATOM 3305 C C . GLY A 1 437 ? -22.946 -15.600 28.414 1.00 96.94 437 GLY A C 1
ATOM 3306 O O . GLY A 1 437 ? -23.077 -15.091 29.529 1.00 96.94 437 GLY A O 1
ATOM 3307 N N . GLY A 1 438 ? -21.758 -15.925 27.900 1.00 97.12 438 GLY A N 1
ATOM 3308 C CA . GLY A 1 438 ? -20.474 -15.650 28.555 1.00 97.12 438 GLY A CA 1
ATOM 3309 C C . GLY A 1 438 ? -19.986 -14.205 28.429 1.00 97.12 438 GLY A C 1
ATOM 3310 O O . GLY A 1 438 ? -19.006 -13.864 29.083 1.00 97.12 438 GLY A O 1
ATOM 3311 N N . ASP A 1 439 ? -20.684 -13.372 27.654 1.00 98.44 439 ASP A N 1
ATOM 3312 C CA . ASP A 1 439 ? -20.205 -12.066 27.203 1.00 98.44 439 ASP A CA 1
ATOM 3313 C C . ASP A 1 439 ? -21.075 -10.924 27.743 1.00 98.44 439 ASP A C 1
ATOM 3315 O O . ASP A 1 439 ? -22.238 -11.113 28.122 1.00 98.44 439 ASP A O 1
ATOM 3319 N N . VAL A 1 440 ? -20.541 -9.705 27.720 1.00 98.56 440 VAL A N 1
ATOM 3320 C CA . VAL A 1 440 ? -21.318 -8.482 27.973 1.00 98.56 440 VAL A CA 1
ATOM 3321 C C . VAL A 1 440 ? -21.560 -7.756 26.663 1.00 98.56 440 VAL A C 1
ATOM 3323 O O . VAL A 1 440 ? -20.633 -7.556 25.890 1.00 98.56 440 VAL A O 1
ATOM 3326 N N . VAL A 1 441 ? -22.789 -7.298 26.437 1.00 98.44 441 VAL A N 1
ATOM 3327 C CA . VAL A 1 441 ? -23.135 -6.447 25.296 1.00 98.44 441 VAL A CA 1
ATOM 3328 C C . VAL A 1 441 ? -23.517 -5.059 25.789 1.00 98.44 441 VAL A C 1
ATOM 3330 O O . VAL A 1 441 ? -24.433 -4.891 26.599 1.00 98.44 441 VAL A O 1
ATOM 3333 N N . LEU A 1 442 ? -22.822 -4.059 25.258 1.00 97.69 442 LEU A N 1
ATOM 3334 C CA . LEU A 1 442 ? -23.115 -2.642 25.392 1.00 97.69 442 LEU A CA 1
ATOM 3335 C C . LEU A 1 442 ? -23.773 -2.172 24.091 1.00 97.69 442 LEU A C 1
ATOM 3337 O O . LEU A 1 442 ? -23.107 -1.892 23.099 1.00 97.69 442 LEU A O 1
ATOM 3341 N N . ALA A 1 443 ? -25.103 -2.132 24.082 1.00 97.56 443 ALA A N 1
ATOM 3342 C CA . ALA A 1 443 ? -25.885 -1.661 22.947 1.00 97.56 443 ALA A CA 1
ATOM 3343 C C . ALA A 1 443 ? -25.940 -0.128 22.949 1.00 97.56 443 ALA A C 1
ATOM 3345 O O . ALA A 1 443 ? -26.393 0.485 23.922 1.00 97.56 443 ALA A O 1
ATOM 3346 N N . LEU A 1 444 ? -25.492 0.485 21.855 1.00 95.25 444 LEU A N 1
ATOM 3347 C CA . LEU A 1 444 ? -25.496 1.933 21.640 1.00 95.25 444 LEU A CA 1
ATOM 3348 C C . LEU A 1 444 ? -26.745 2.366 20.863 1.00 95.25 444 LEU A C 1
ATOM 3350 O O . LEU A 1 444 ? -27.391 3.352 21.219 1.00 95.25 444 LEU A O 1
ATOM 3354 N N . SER A 1 445 ? -27.112 1.590 19.841 1.00 95.19 445 SER A N 1
ATOM 3355 C CA . SER A 1 445 ? -28.319 1.743 19.026 1.00 95.19 445 SER A CA 1
ATOM 3356 C C . SER A 1 445 ? -28.839 0.361 18.590 1.00 95.19 445 SER A C 1
ATOM 3358 O O . SER A 1 445 ? -28.328 -0.667 19.032 1.00 95.19 445 SER A O 1
ATOM 3360 N N . ASP A 1 446 ? -29.848 0.319 17.716 1.00 93.12 446 ASP A N 1
ATOM 3361 C CA . ASP A 1 446 ? -30.283 -0.933 17.078 1.00 93.12 446 ASP A CA 1
ATOM 3362 C C . ASP A 1 446 ? -29.268 -1.457 16.045 1.00 93.12 446 ASP A C 1
ATOM 3364 O O . ASP A 1 446 ? -29.405 -2.583 15.573 1.00 93.12 446 ASP A O 1
ATOM 3368 N N . GLN A 1 447 ? -28.296 -0.636 15.639 1.00 94.00 447 GLN A N 1
ATOM 3369 C CA . GLN A 1 447 ? -27.286 -0.961 14.626 1.00 94.00 447 GLN A CA 1
ATOM 3370 C C . GLN A 1 447 ? -25.863 -0.962 15.189 1.00 94.00 447 GLN A C 1
ATOM 3372 O O . GLN A 1 447 ? -24.986 -1.548 14.572 1.00 94.00 447 GLN A O 1
ATOM 3377 N N . ASP A 1 448 ? -25.645 -0.336 16.348 1.00 96.31 448 ASP A N 1
ATOM 3378 C CA . ASP A 1 448 ? -24.319 -0.149 16.930 1.00 96.31 448 ASP A CA 1
ATOM 3379 C C . ASP A 1 448 ? -24.240 -0.798 18.318 1.00 96.31 448 ASP A C 1
ATOM 3381 O O . ASP A 1 448 ? -25.062 -0.522 19.204 1.00 96.31 448 ASP A O 1
ATOM 3385 N N . SER A 1 449 ? -23.240 -1.645 18.544 1.00 97.50 449 SER A N 1
ATOM 3386 C CA . SER A 1 449 ? -22.986 -2.256 19.849 1.00 97.50 449 SER A CA 1
ATOM 3387 C C . SER A 1 449 ? -21.540 -2.686 20.009 1.00 97.50 449 SER A C 1
ATOM 3389 O O . SER A 1 449 ? -20.916 -3.073 19.036 1.00 97.50 449 SER A O 1
ATOM 3391 N N . VAL A 1 450 ? -21.084 -2.777 21.254 1.00 98.25 450 VAL A N 1
ATOM 3392 C CA . VAL A 1 450 ? -19.805 -3.401 21.601 1.00 98.25 450 VAL A CA 1
ATOM 3393 C C . VAL A 1 450 ? -20.069 -4.653 22.429 1.00 98.25 450 VAL A C 1
ATOM 3395 O O . VAL A 1 450 ? -20.727 -4.583 23.471 1.00 98.25 450 VAL A O 1
ATOM 3398 N N . ARG A 1 451 ? -19.571 -5.803 21.978 1.00 98.38 451 ARG A N 1
ATOM 3399 C CA . ARG A 1 451 ? -19.558 -7.056 22.739 1.00 98.38 451 ARG A CA 1
ATOM 3400 C C . ARG A 1 451 ? -18.177 -7.266 23.353 1.00 98.38 451 ARG A C 1
ATOM 3402 O O . ARG A 1 451 ? -17.182 -7.276 22.646 1.00 98.38 451 ARG A O 1
ATOM 3409 N N . PHE A 1 452 ? -18.133 -7.492 24.659 1.00 98.50 452 PHE A N 1
ATOM 3410 C CA . PHE A 1 452 ? -16.931 -7.863 25.399 1.00 98.50 452 PHE A CA 1
ATOM 3411 C C . PHE A 1 452 ? -16.939 -9.371 25.637 1.00 98.50 452 PHE A C 1
ATOM 3413 O O . PHE A 1 452 ? -17.771 -9.876 26.401 1.00 98.50 452 PHE A O 1
ATOM 3420 N N . THR A 1 453 ? -16.031 -10.084 24.976 1.00 98.31 453 THR A N 1
ATOM 3421 C CA . THR A 1 453 ? -15.955 -11.548 25.043 1.00 98.31 453 THR A CA 1
ATOM 3422 C C . THR A 1 453 ? -15.493 -11.999 26.428 1.00 98.31 453 THR A C 1
ATOM 3424 O O . THR A 1 453 ? -14.547 -11.450 26.982 1.00 98.31 453 THR A O 1
ATOM 3427 N N . GLY A 1 454 ? -16.171 -12.980 27.024 1.00 97.06 454 GLY A N 1
ATOM 3428 C CA . GLY A 1 454 ? -15.803 -13.568 28.318 1.00 97.06 454 GLY A CA 1
ATOM 3429 C C . GLY A 1 454 ? -15.969 -12.649 29.537 1.00 97.06 454 GLY A C 1
ATOM 3430 O O . GLY A 1 454 ? -15.709 -13.078 30.668 1.00 97.06 454 GLY A O 1
ATOM 3431 N N . LEU A 1 455 ? -16.413 -11.402 29.349 1.00 97.25 455 LEU A N 1
ATOM 3432 C CA . LEU A 1 455 ? -16.626 -10.459 30.439 1.00 97.25 455 LEU A CA 1
ATOM 3433 C C . LEU A 1 455 ? -17.910 -10.801 31.210 1.00 97.25 455 LEU A C 1
ATOM 3435 O O . LEU A 1 455 ? -18.942 -11.171 30.650 1.00 97.25 455 LEU A O 1
ATOM 3439 N N . GLN A 1 456 ? -17.868 -10.627 32.529 1.00 97.38 456 GLN A N 1
ATOM 3440 C CA . GLN A 1 456 ? -19.059 -10.673 33.376 1.00 97.38 456 GLN A CA 1
ATOM 3441 C C . GLN A 1 456 ? -19.546 -9.253 33.651 1.00 97.38 456 GLN A C 1
ATOM 3443 O O . GLN A 1 456 ? -18.758 -8.389 34.030 1.00 97.38 456 GLN A O 1
ATOM 3448 N N . LEU A 1 457 ? -20.853 -9.016 33.538 1.00 96.12 457 LEU A N 1
ATOM 3449 C CA . LEU A 1 457 ? -21.462 -7.689 33.681 1.00 96.12 457 LEU A CA 1
ATOM 3450 C C . LEU A 1 457 ? -21.141 -7.032 35.027 1.00 96.12 457 LEU A C 1
ATOM 3452 O O . LEU A 1 457 ? -20.957 -5.823 35.095 1.00 96.12 457 LEU A O 1
ATOM 3456 N N . ALA A 1 458 ? -21.025 -7.830 36.090 1.00 95.50 458 ALA A N 1
ATOM 3457 C CA . ALA A 1 458 ? -20.653 -7.351 37.420 1.00 95.50 458 ALA A CA 1
ATOM 3458 C C . ALA A 1 458 ? -19.228 -6.769 37.493 1.00 95.50 458 ALA A C 1
ATOM 3460 O O . ALA A 1 458 ? -18.911 -6.070 38.453 1.00 95.50 458 ALA A O 1
ATOM 3461 N N . HIS A 1 459 ? -18.373 -7.074 36.515 1.00 95.00 459 HIS A N 1
ATOM 3462 C CA . HIS A 1 459 ? -16.993 -6.600 36.435 1.00 95.00 459 HIS A CA 1
ATOM 3463 C C . HIS A 1 459 ? -16.818 -5.441 35.449 1.00 95.00 459 HIS A C 1
ATOM 3465 O O . HIS A 1 459 ? -15.732 -4.874 35.392 1.00 95.00 459 HIS A O 1
ATOM 3471 N N . LEU A 1 460 ? -17.853 -5.060 34.691 1.00 93.88 460 LEU A N 1
ATOM 3472 C CA . LEU A 1 460 ? -17.774 -3.899 33.811 1.00 93.88 460 LEU A CA 1
ATOM 3473 C C . LEU A 1 460 ? -17.862 -2.604 34.633 1.00 93.88 460 LEU A C 1
ATOM 3475 O O . LEU A 1 460 ? -18.912 -2.268 35.183 1.00 93.88 460 LEU A O 1
ATOM 3479 N N . ASP A 1 461 ? -16.769 -1.846 34.667 1.00 92.56 461 ASP A N 1
ATOM 3480 C CA . ASP A 1 461 ? -16.742 -0.501 35.238 1.00 92.56 461 ASP A CA 1
ATOM 3481 C C . ASP A 1 461 ? -17.180 0.536 34.194 1.00 92.56 461 ASP A C 1
ATOM 3483 O O . ASP A 1 461 ? -16.407 0.958 33.333 1.00 92.56 461 ASP A O 1
ATOM 3487 N N . LEU A 1 462 ? -18.434 0.984 34.289 1.00 89.50 462 LEU A N 1
ATOM 3488 C CA . LEU A 1 462 ? -18.986 1.994 33.381 1.00 89.50 462 LEU A CA 1
ATOM 3489 C C . LEU A 1 462 ? -18.295 3.362 33.487 1.00 89.50 462 LEU A C 1
ATOM 3491 O O . LEU A 1 462 ? -18.449 4.170 32.577 1.00 89.50 462 LEU A O 1
ATOM 3495 N N . SER A 1 463 ? -17.510 3.641 34.536 1.00 91.06 463 SER A N 1
ATOM 3496 C CA . SER A 1 463 ? -16.718 4.880 34.602 1.00 91.06 463 SER A CA 1
ATOM 3497 C C . SER A 1 463 ? -15.568 4.909 33.586 1.00 91.06 463 SER A C 1
ATOM 3499 O O . SER A 1 463 ? -15.069 5.984 33.247 1.00 91.06 463 SER A O 1
ATOM 3501 N N . ARG A 1 464 ? -15.189 3.738 33.059 1.00 93.12 464 ARG A N 1
ATOM 3502 C CA . ARG A 1 464 ? -14.197 3.556 31.991 1.00 93.12 464 ARG A CA 1
ATOM 3503 C C . ARG A 1 464 ? -14.810 3.531 30.593 1.00 93.12 464 ARG A C 1
ATOM 3505 O O . ARG A 1 464 ? -14.072 3.494 29.611 1.00 93.12 464 ARG A O 1
ATOM 3512 N N . VAL A 1 465 ? -16.139 3.613 30.501 1.00 94.06 465 VAL A N 1
ATOM 3513 C CA . VAL A 1 465 ? -16.855 3.868 29.250 1.00 94.06 465 VAL A CA 1
ATOM 3514 C C . VAL A 1 465 ? -17.033 5.378 29.104 1.00 94.06 465 VAL A C 1
ATOM 3516 O O . VAL A 1 465 ? -17.816 6.013 29.808 1.00 94.06 465 VAL A O 1
ATOM 3519 N N . LEU A 1 466 ? -16.264 5.966 28.197 1.00 93.62 466 LEU A N 1
ATOM 3520 C CA . LEU A 1 466 ? -16.101 7.400 28.024 1.00 93.62 466 LEU A CA 1
ATOM 3521 C C . LEU A 1 466 ? -16.951 7.897 26.843 1.00 93.62 466 LEU A C 1
ATOM 3523 O O . LEU A 1 466 ? -16.583 7.699 25.683 1.00 93.62 466 LEU A O 1
ATOM 3527 N N . PRO A 1 467 ? -18.079 8.582 27.087 1.00 90.94 467 PRO A N 1
ATOM 3528 C CA . PRO A 1 467 ? -18.882 9.119 26.001 1.00 90.94 467 PRO A CA 1
ATOM 3529 C C . PRO A 1 467 ? -18.197 10.303 25.315 1.00 90.94 467 PRO A C 1
ATOM 3531 O O . PRO A 1 467 ? -17.813 11.295 25.945 1.00 90.94 467 PRO A O 1
ATOM 3534 N N . ARG A 1 468 ? -18.103 10.232 23.986 1.00 86.69 468 ARG A N 1
ATOM 3535 C CA . ARG A 1 468 ? -17.583 11.285 23.109 1.00 86.69 468 ARG A CA 1
ATOM 3536 C C . ARG A 1 468 ? -18.712 11.793 22.214 1.00 86.69 468 ARG A C 1
ATOM 3538 O O . ARG A 1 468 ? -18.847 11.439 21.046 1.00 86.69 468 ARG A O 1
ATOM 3545 N N . PHE A 1 469 ? -19.548 12.668 22.771 1.00 72.12 469 PHE A N 1
ATOM 3546 C CA . PHE A 1 469 ? -20.623 13.315 22.019 1.00 72.12 469 PHE A CA 1
ATOM 3547 C C . PHE A 1 469 ? -20.137 14.631 21.397 1.00 72.12 469 PHE A C 1
ATOM 3549 O O . PHE A 1 469 ? -19.899 15.618 22.103 1.00 72.12 469 PHE A O 1
ATOM 3556 N N . ALA A 1 470 ? -20.042 14.687 20.068 1.00 55.78 470 ALA A N 1
ATOM 3557 C CA . ALA A 1 470 ? -19.889 15.957 19.372 1.00 55.78 470 ALA A CA 1
ATOM 3558 C C . ALA A 1 470 ? -21.174 16.781 19.561 1.00 55.78 470 ALA A C 1
ATOM 3560 O O . ALA A 1 470 ? -22.242 16.440 19.058 1.00 55.78 470 ALA A O 1
ATOM 3561 N N . MET A 1 471 ? -21.089 17.883 20.313 1.00 48.25 471 MET A N 1
ATOM 3562 C CA . MET A 1 471 ? -22.167 18.872 20.357 1.00 48.25 471 MET A CA 1
ATOM 3563 C C . MET A 1 471 ? -22.525 19.288 18.928 1.00 48.25 471 MET A C 1
ATOM 3565 O O . MET A 1 471 ? -21.630 19.652 18.163 1.00 48.25 471 MET A O 1
ATOM 3569 N N . SER A 1 472 ? -23.818 19.297 18.586 1.00 54.12 472 SER A N 1
ATOM 3570 C CA . SER A 1 472 ? -24.263 19.824 17.292 1.00 54.12 472 SER A CA 1
ATOM 3571 C C . SER A 1 472 ? -23.692 21.233 17.062 1.00 54.12 472 SER A C 1
ATOM 3573 O O . SER A 1 472 ? -23.483 21.995 18.017 1.00 54.12 472 SER A O 1
ATOM 3575 N N . MET A 1 473 ? -23.464 21.608 15.800 1.00 45.19 473 MET A N 1
ATOM 3576 C CA . MET A 1 473 ? -23.025 22.959 15.411 1.00 45.19 473 MET A CA 1
ATOM 3577 C C . MET A 1 473 ? -23.893 24.050 16.073 1.00 45.19 473 MET A C 1
ATOM 3579 O O . MET A 1 473 ? -23.402 25.087 16.518 1.00 45.19 473 MET A O 1
ATOM 3583 N N . GLU A 1 474 ? -25.191 23.777 16.209 1.00 45.59 474 GLU A N 1
ATOM 3584 C CA . GLU A 1 474 ? -26.179 24.652 16.832 1.00 45.59 474 GLU A CA 1
ATOM 3585 C C . GLU A 1 474 ? -25.999 24.754 18.359 1.00 45.59 474 GLU A C 1
ATOM 3587 O O . GLU A 1 474 ? -26.087 25.840 18.937 1.00 45.59 474 GLU A O 1
ATOM 3592 N N . THR A 1 475 ? -25.643 23.649 19.022 1.00 50.78 475 THR A N 1
ATOM 3593 C CA . THR A 1 475 ? -25.296 23.619 20.450 1.00 50.78 475 THR A CA 1
ATOM 3594 C C . THR A 1 475 ? -23.963 24.321 20.727 1.00 50.78 475 THR A C 1
ATOM 3596 O O . THR A 1 475 ? -23.887 25.076 21.695 1.00 50.78 475 THR A O 1
ATOM 3599 N N . ARG A 1 476 ? -22.947 24.172 19.859 1.00 48.62 476 ARG A N 1
ATOM 3600 C CA . ARG A 1 476 ? -21.680 24.934 19.932 1.00 48.62 476 ARG A CA 1
ATOM 3601 C C . ARG A 1 476 ? -21.927 26.441 19.830 1.00 48.62 476 ARG A C 1
ATOM 3603 O O . ARG A 1 476 ? -21.466 27.198 20.681 1.00 48.62 476 ARG A O 1
ATOM 3610 N N . LEU A 1 477 ? -22.736 26.878 18.862 1.00 49.56 477 LEU A N 1
ATOM 3611 C CA . LEU A 1 477 ? -23.115 28.289 18.702 1.00 49.56 477 LEU A CA 1
ATOM 3612 C C . LEU A 1 477 ? -23.915 28.826 19.898 1.00 49.56 477 LEU A C 1
ATOM 3614 O O . LEU A 1 477 ? -23.729 29.973 20.307 1.00 49.56 477 LEU A O 1
ATOM 3618 N N . ASN A 1 478 ? -24.801 28.016 20.480 1.00 51.47 478 ASN A N 1
ATOM 3619 C CA . ASN A 1 478 ? -25.584 28.401 21.656 1.00 51.47 478 ASN A CA 1
ATOM 3620 C C . ASN A 1 478 ? -24.757 28.415 22.949 1.00 51.47 478 ASN A C 1
ATOM 3622 O O . ASN A 1 478 ? -25.029 29.232 23.829 1.00 51.47 478 ASN A O 1
ATOM 3626 N N . TRP A 1 479 ? -23.734 27.568 23.058 1.00 43.97 479 TRP A N 1
ATOM 3627 C CA . TRP A 1 479 ? -22.761 27.599 24.147 1.00 43.97 479 TRP A CA 1
ATOM 3628 C C . TRP A 1 479 ? -21.856 28.837 24.048 1.00 43.97 479 TRP A C 1
ATOM 3630 O O . TRP A 1 479 ? -21.760 29.588 25.018 1.00 43.97 479 TRP A O 1
ATOM 3640 N N . CYS A 1 480 ? -21.329 29.159 22.858 1.00 42.47 480 CYS A N 1
ATOM 3641 C CA . CYS A 1 480 ? -20.585 30.403 22.610 1.00 42.47 480 CYS A CA 1
ATOM 3642 C C . CYS A 1 480 ? -21.418 31.663 22.914 1.00 42.47 480 CYS A C 1
ATOM 3644 O O . CYS A 1 480 ? -20.909 32.611 23.512 1.00 42.47 480 CYS A O 1
ATOM 3646 N N . ARG A 1 481 ? -22.717 31.672 22.571 1.00 46.97 481 ARG A N 1
ATOM 3647 C CA . ARG A 1 481 ? -23.633 32.783 22.899 1.00 46.97 481 ARG A CA 1
ATOM 3648 C C . ARG A 1 481 ? -23.890 32.940 24.400 1.00 46.97 481 ARG A C 1
ATOM 3650 O O . ARG A 1 481 ? -24.033 34.069 24.861 1.00 46.97 481 ARG A O 1
ATOM 3657 N N . ARG A 1 482 ? -23.926 31.846 25.170 1.00 49.69 482 ARG A N 1
ATOM 3658 C CA . ARG A 1 482 ? -24.068 31.902 26.637 1.00 49.69 482 ARG A CA 1
ATOM 3659 C C . ARG A 1 482 ? -22.767 32.324 27.316 1.00 49.69 482 ARG A C 1
ATOM 3661 O O . ARG A 1 482 ? -22.820 33.182 28.192 1.00 49.69 482 ARG A O 1
ATOM 3668 N N . ALA A 1 483 ? -21.619 31.822 26.860 1.00 41.50 483 ALA A N 1
ATOM 3669 C CA . ALA A 1 483 ? -20.299 32.204 27.370 1.00 41.50 483 ALA A CA 1
ATOM 3670 C C . ALA A 1 483 ? -20.005 33.709 27.179 1.00 41.50 483 ALA A C 1
ATOM 3672 O O . ALA A 1 483 ? -19.449 34.353 28.066 1.00 41.50 483 ALA A O 1
ATOM 3673 N N . HIS A 1 484 ? -20.479 34.313 26.081 1.00 40.59 484 HIS A N 1
ATOM 3674 C CA . HIS A 1 484 ? -20.360 35.758 25.831 1.00 40.59 484 HIS A CA 1
ATOM 3675 C C . HIS A 1 484 ? -21.230 36.655 26.732 1.00 40.59 484 HIS A C 1
ATOM 3677 O O . HIS A 1 484 ? -21.019 37.867 26.753 1.00 40.59 484 HIS A O 1
ATOM 3683 N N . SER A 1 485 ? -22.188 36.102 27.483 1.00 39.31 485 SER A N 1
ATOM 3684 C CA . SER A 1 485 ? -22.996 36.887 28.429 1.00 39.31 485 SER A CA 1
ATOM 3685 C C . SER A 1 485 ? -22.343 37.081 29.804 1.00 39.31 485 SER A C 1
ATOM 3687 O O . SER A 1 485 ? -22.896 37.823 30.613 1.00 39.31 485 SER A O 1
ATOM 3689 N N . GLN A 1 486 ? -21.180 36.465 30.080 1.00 40.81 486 GLN A N 1
ATOM 3690 C CA . GLN A 1 486 ? -20.567 36.527 31.416 1.00 40.81 486 GLN A CA 1
ATOM 3691 C C . GLN A 1 486 ? -19.122 37.024 31.523 1.00 40.81 486 GLN A C 1
ATOM 3693 O O . GLN A 1 486 ? -18.741 37.376 32.633 1.00 40.81 486 GLN A O 1
ATOM 3698 N N . VAL A 1 487 ? -18.324 37.171 30.459 1.00 33.94 487 VAL A N 1
ATOM 3699 C CA . VAL A 1 487 ? -16.988 37.791 30.601 1.00 33.94 487 VAL A CA 1
ATOM 3700 C C . VAL A 1 487 ? -16.617 38.611 29.366 1.00 33.94 487 VAL A C 1
ATOM 3702 O O . VAL A 1 487 ? -16.523 38.106 28.249 1.00 33.94 487 VAL A O 1
ATOM 3705 N N . LEU A 1 488 ? -16.388 39.907 29.579 1.00 33.44 488 LEU A N 1
ATOM 3706 C CA . LEU A 1 488 ? -15.775 40.804 28.607 1.00 33.44 488 LEU A CA 1
ATOM 3707 C C . LEU A 1 488 ? -14.280 40.480 28.456 1.00 33.44 488 LEU A C 1
ATOM 3709 O O . LEU A 1 488 ? -13.546 40.532 29.434 1.00 33.44 488 LEU A O 1
ATOM 3713 N N . ARG A 1 489 ? -13.863 40.309 27.192 1.00 40.66 489 ARG A N 1
ATOM 3714 C CA . ARG A 1 489 ? -12.499 40.464 26.642 1.00 40.66 489 ARG A CA 1
ATOM 3715 C C . ARG A 1 489 ? -11.445 39.451 27.124 1.00 40.66 489 ARG A C 1
ATOM 3717 O O . ARG A 1 489 ? -10.816 39.683 28.141 1.00 40.66 489 ARG A O 1
ATOM 3724 N N . THR A 1 490 ? -11.153 38.438 26.298 1.00 28.59 490 THR A N 1
ATOM 3725 C CA . THR A 1 490 ? -9.937 38.363 25.447 1.00 28.59 490 THR A CA 1
ATOM 3726 C C . THR A 1 490 ? -9.909 37.078 24.598 1.00 28.59 490 THR A C 1
ATOM 3728 O O . THR A 1 490 ? -10.300 36.016 25.063 1.00 28.59 490 THR A O 1
ATOM 3731 N N . SER A 1 491 ? -9.403 37.233 23.364 1.00 31.34 491 SER A N 1
ATOM 3732 C CA . SER A 1 491 ? -8.788 36.245 22.447 1.00 31.34 491 SER A CA 1
ATOM 3733 C C . SER A 1 491 ? -9.601 35.075 21.852 1.00 31.34 491 SER A C 1
ATOM 3735 O O . SER A 1 491 ? -9.814 34.044 22.472 1.00 31.34 491 SER A O 1
ATOM 3737 N N . ALA A 1 492 ? -9.929 35.253 20.563 1.00 39.25 492 ALA A N 1
ATOM 3738 C CA . ALA A 1 492 ? -9.683 34.334 19.441 1.00 39.25 492 ALA A CA 1
ATOM 3739 C C . ALA A 1 492 ? -9.854 32.818 19.673 1.00 39.25 492 ALA A C 1
ATOM 3741 O O . ALA A 1 492 ? -8.876 32.116 19.887 1.00 39.25 492 ALA A O 1
ATOM 3742 N N . PHE A 1 493 ? -11.077 32.299 19.504 1.00 31.80 493 PHE A N 1
ATOM 3743 C CA . PHE A 1 493 ? -11.292 30.860 19.252 1.00 31.80 493 PHE A CA 1
ATOM 3744 C C . PHE A 1 493 ? -12.552 30.544 18.417 1.00 31.80 493 PHE A C 1
ATOM 3746 O O . PHE A 1 493 ? -13.130 29.468 18.513 1.00 31.80 493 PHE A O 1
ATOM 3753 N N . CYS A 1 494 ? -13.029 31.486 17.597 1.00 32.28 494 CYS A N 1
ATOM 3754 C CA . CYS A 1 494 ? -14.230 31.293 16.775 1.00 32.28 494 CYS A CA 1
ATOM 3755 C C . CYS A 1 494 ? -14.076 31.952 15.401 1.00 32.28 494 CYS A C 1
ATOM 3757 O O . CYS A 1 494 ? -14.683 32.987 15.127 1.00 32.28 494 CYS A O 1
ATOM 3759 N N . SER A 1 495 ? -13.283 31.355 14.513 1.00 29.69 495 SER A N 1
ATOM 3760 C CA . SER A 1 495 ? -13.484 31.577 13.081 1.00 29.69 495 SER A CA 1
ATOM 3761 C C . SER A 1 495 ? -13.141 30.328 12.285 1.00 29.69 495 SER A C 1
ATOM 3763 O O . SER A 1 495 ? -11.980 30.094 11.971 1.00 29.69 495 SER A O 1
ATOM 3765 N N . GLU A 1 496 ? -14.166 29.586 11.883 1.00 32.62 496 GLU A N 1
ATOM 3766 C CA . GLU A 1 496 ? -14.075 28.745 10.695 1.00 32.62 496 GLU A CA 1
ATOM 3767 C C . GLU A 1 496 ? -15.145 29.160 9.691 1.00 32.62 496 GLU A C 1
ATOM 3769 O O . GLU A 1 496 ? -16.303 29.439 10.020 1.00 32.62 496 GLU A O 1
ATOM 3774 N N . ARG A 1 497 ? -14.675 29.307 8.451 1.00 29.30 497 ARG A N 1
ATOM 3775 C CA . ARG A 1 497 ? -15.440 29.701 7.273 1.00 29.30 497 ARG A CA 1
ATOM 3776 C C . ARG A 1 497 ? -16.392 28.570 6.889 1.00 29.30 497 ARG A C 1
ATOM 3778 O O . ARG A 1 497 ? -16.038 27.401 6.952 1.00 29.30 497 ARG A O 1
ATOM 3785 N N . ARG A 1 498 ? -17.589 28.942 6.431 1.00 27.75 498 ARG A N 1
ATOM 3786 C CA . ARG A 1 498 ? -18.571 28.015 5.850 1.00 27.75 498 ARG A CA 1
ATOM 3787 C C . ARG A 1 498 ? -17.983 27.288 4.625 1.00 27.75 498 ARG A C 1
ATOM 3789 O O . ARG A 1 498 ? -17.385 27.972 3.789 1.00 27.75 498 ARG A O 1
ATOM 3796 N N . PRO A 1 499 ? -18.233 25.982 4.439 1.00 29.08 499 PRO A N 1
ATOM 3797 C CA . PRO A 1 499 ? -18.029 25.332 3.152 1.00 29.08 499 PRO A CA 1
ATOM 3798 C C . PRO A 1 499 ? -19.151 25.763 2.192 1.00 29.08 499 PRO A C 1
ATOM 3800 O O . PRO A 1 499 ? -20.323 25.790 2.565 1.00 29.08 499 PRO A O 1
ATOM 3803 N N . GLY A 1 500 ? -18.786 26.153 0.968 1.00 33.25 500 GLY A N 1
ATOM 3804 C CA . GLY A 1 500 ? -19.739 26.507 -0.092 1.00 33.25 500 GLY A CA 1
ATOM 3805 C C . GLY A 1 500 ? -19.835 28.000 -0.424 1.00 33.25 500 GLY A C 1
ATOM 3806 O O . GLY A 1 500 ? -20.873 28.625 -0.231 1.00 33.25 500 GLY A O 1
ATOM 3807 N N . SER A 1 501 ? -18.772 28.583 -0.984 1.00 26.97 501 SER A N 1
ATOM 3808 C CA . SER A 1 501 ? -18.918 29.608 -2.032 1.00 26.97 501 SER A CA 1
ATOM 3809 C C . SER A 1 501 ? -17.622 29.718 -2.838 1.00 26.97 501 SER A C 1
ATOM 3811 O O . SER A 1 501 ? -16.648 30.335 -2.413 1.00 26.97 501 SER A O 1
ATOM 3813 N N . PHE A 1 502 ? -17.607 29.109 -4.024 1.00 28.03 502 PHE A N 1
ATOM 3814 C CA . PHE A 1 502 ? -16.613 29.409 -5.050 1.00 28.03 502 PHE A CA 1
ATOM 3815 C C . PHE A 1 502 ? -16.796 30.873 -5.475 1.00 28.03 502 PHE A C 1
ATOM 3817 O O . PHE A 1 502 ? -17.731 31.210 -6.202 1.00 28.03 502 PHE A O 1
ATOM 3824 N N . ARG A 1 503 ? -15.913 31.770 -5.025 1.00 26.67 503 ARG A N 1
ATOM 3825 C CA . ARG A 1 503 ? -15.723 33.065 -5.688 1.00 26.67 503 ARG A CA 1
ATOM 3826 C C . ARG A 1 503 ? -14.659 32.887 -6.764 1.00 26.67 503 ARG A C 1
ATOM 3828 O O . ARG A 1 503 ? -13.496 32.662 -6.453 1.00 26.67 503 ARG A O 1
ATOM 3835 N N . ARG A 1 504 ? -15.076 33.009 -8.028 1.00 29.06 504 ARG A N 1
ATOM 3836 C CA . ARG A 1 504 ? -14.177 33.166 -9.180 1.00 29.06 504 ARG A CA 1
ATOM 3837 C C . ARG A 1 504 ? -13.190 34.315 -8.911 1.00 29.06 504 ARG A C 1
ATOM 3839 O O . ARG A 1 504 ? -13.656 35.390 -8.523 1.00 29.06 504 ARG A O 1
ATOM 3846 N N . PRO A 1 505 ? -11.880 34.159 -9.164 1.00 29.08 505 PRO A N 1
ATOM 3847 C CA . PRO A 1 505 ? -10.982 35.302 -9.209 1.00 29.08 505 PRO A CA 1
ATOM 3848 C C . PRO A 1 505 ? -11.353 36.170 -10.414 1.00 29.08 505 PRO A C 1
ATOM 3850 O O . PRO A 1 505 ? -11.338 35.726 -11.562 1.00 29.08 505 PRO A O 1
ATOM 3853 N N . SER A 1 506 ? -11.746 37.408 -10.138 1.00 28.61 506 SER A N 1
ATOM 3854 C CA . SER A 1 506 ? -11.970 38.447 -11.134 1.00 28.61 506 SER A CA 1
ATOM 3855 C C . SER A 1 506 ? -10.657 38.838 -11.809 1.00 28.61 506 SER A C 1
ATOM 3857 O O . SER A 1 506 ? -9.654 39.074 -11.137 1.00 28.61 506 SER A O 1
ATOM 3859 N N . ALA A 1 507 ? -10.709 38.960 -13.133 1.00 34.81 507 ALA A N 1
ATOM 3860 C CA . ALA A 1 507 ? -9.658 39.485 -13.987 1.00 34.81 507 ALA A CA 1
ATOM 3861 C C . ALA A 1 507 ? -9.136 40.853 -13.516 1.00 34.81 507 ALA A C 1
ATOM 3863 O O . ALA A 1 507 ? -9.904 41.807 -13.398 1.00 34.81 507 ALA A O 1
ATOM 3864 N N . ALA A 1 508 ? -7.818 40.956 -13.334 1.00 28.20 508 ALA A N 1
ATOM 3865 C CA . ALA A 1 508 ? -7.083 42.217 -13.358 1.00 28.20 508 ALA A CA 1
ATOM 3866 C C . ALA A 1 508 ? -5.588 41.967 -13.635 1.00 28.20 508 ALA A C 1
ATOM 3868 O O . ALA A 1 508 ? -4.750 42.156 -12.764 1.00 28.20 508 ALA A O 1
ATOM 3869 N N . TYR A 1 509 ? -5.243 41.573 -14.863 1.00 24.39 509 TYR A N 1
ATOM 3870 C CA . TYR A 1 509 ? -3.916 41.867 -15.414 1.00 24.39 509 TYR A CA 1
ATOM 3871 C C . TYR A 1 509 ? -4.088 42.953 -16.475 1.00 24.39 509 TYR A C 1
ATOM 3873 O O . TYR A 1 509 ? -4.458 42.691 -17.617 1.00 24.39 509 TYR A O 1
ATOM 3881 N N . ARG A 1 510 ? -3.873 44.208 -16.067 1.00 27.75 510 ARG A N 1
ATOM 3882 C CA . ARG A 1 510 ? -3.607 45.308 -16.994 1.00 27.75 510 ARG A CA 1
ATOM 3883 C C . ARG A 1 510 ? -2.106 45.338 -17.266 1.00 27.75 510 ARG A C 1
ATOM 3885 O O . ARG A 1 510 ? -1.329 45.620 -16.366 1.00 27.75 510 ARG A O 1
ATOM 3892 N N . THR A 1 511 ? -1.767 45.071 -18.527 1.00 27.22 511 THR A N 1
ATOM 3893 C CA . THR A 1 511 ? -0.730 45.748 -19.328 1.00 27.22 511 THR A CA 1
ATOM 3894 C C . THR A 1 511 ? 0.627 46.019 -18.675 1.00 27.22 511 THR A C 1
ATOM 3896 O O . THR A 1 511 ? 0.780 47.026 -17.996 1.00 27.22 511 THR A O 1
ATOM 3899 N N . MET A 1 512 ? 1.643 45.257 -19.087 1.00 25.84 512 MET A N 1
ATOM 3900 C CA . MET A 1 512 ? 2.766 45.809 -19.861 1.00 25.84 512 MET A CA 1
ATOM 3901 C C . MET A 1 512 ? 3.280 44.736 -20.826 1.00 25.84 512 MET A C 1
ATOM 3903 O O . MET A 1 512 ? 4.014 43.831 -20.447 1.00 25.84 512 MET A O 1
ATOM 3907 N N . ALA A 1 513 ? 2.859 44.851 -22.083 1.00 27.53 513 ALA A N 1
ATOM 3908 C CA . ALA A 1 513 ? 3.572 44.301 -23.220 1.00 27.53 513 ALA A CA 1
ATOM 3909 C C . ALA A 1 513 ? 4.140 45.494 -23.991 1.00 27.53 513 ALA A C 1
ATOM 3911 O O . ALA A 1 513 ? 3.390 46.380 -24.398 1.00 27.53 513 ALA A O 1
ATOM 3912 N N . SER A 1 514 ? 5.449 45.503 -24.206 1.00 26.00 514 SER A N 1
ATOM 3913 C CA . SER A 1 514 ? 6.046 46.142 -25.374 1.00 26.00 514 SER A CA 1
ATOM 3914 C C . SER A 1 514 ? 7.066 45.164 -25.942 1.00 26.00 514 SER A C 1
ATOM 3916 O O . SER A 1 514 ? 8.152 44.989 -25.394 1.00 26.00 514 SER A O 1
ATOM 3918 N N . VAL A 1 515 ? 6.659 44.491 -27.013 1.00 29.95 515 VAL A N 1
ATOM 3919 C CA . VAL A 1 515 ? 7.519 43.741 -27.928 1.00 29.95 515 VAL A CA 1
ATOM 3920 C C . VAL A 1 515 ? 7.633 44.558 -29.213 1.00 29.95 515 VAL A C 1
ATOM 3922 O O . VAL A 1 515 ? 6.640 45.130 -29.660 1.00 29.95 515 VAL A O 1
ATOM 3925 N N . GLY A 1 516 ? 8.817 44.519 -29.826 1.00 26.69 516 GLY A N 1
ATOM 3926 C CA . GLY A 1 516 ? 9.059 44.882 -31.225 1.00 26.69 516 GLY A CA 1
ATOM 3927 C C . GLY A 1 516 ? 9.904 46.147 -31.367 1.00 26.69 516 GLY A C 1
ATOM 3928 O O . GLY A 1 516 ? 9.681 47.109 -30.651 1.00 26.69 516 GLY A O 1
ATOM 3929 N N . GLN A 1 517 ? 10.886 46.245 -32.255 1.00 28.67 517 GLN A N 1
ATOM 3930 C CA . GLN A 1 517 ? 11.242 45.446 -33.425 1.00 28.67 517 GLN A CA 1
ATOM 3931 C C . GLN A 1 517 ? 12.696 45.767 -33.805 1.00 28.67 517 GLN A C 1
ATOM 3933 O O . GLN A 1 517 ? 13.240 46.805 -33.436 1.00 28.67 517 GLN A O 1
ATOM 3938 N N . SER A 1 518 ? 13.291 44.870 -34.583 1.00 33.28 518 SER A N 1
ATOM 3939 C CA . SER A 1 518 ? 14.474 45.102 -35.408 1.00 33.28 518 SER A CA 1
ATOM 3940 C C . SER A 1 518 ? 14.303 46.279 -36.375 1.00 33.28 518 SER A C 1
ATOM 3942 O O . SER A 1 518 ? 13.280 46.334 -37.048 1.00 33.28 518 SER A O 1
ATOM 3944 N N . GLU A 1 519 ? 15.339 47.101 -36.549 1.00 31.84 519 GLU A N 1
ATOM 3945 C CA . GLU A 1 519 ? 15.768 47.667 -37.840 1.00 31.84 519 GLU A CA 1
ATOM 3946 C C . GLU A 1 519 ? 17.177 48.273 -37.693 1.00 31.84 519 GLU A C 1
ATOM 3948 O O . GLU A 1 519 ? 17.558 48.736 -36.619 1.00 31.84 519 GLU A O 1
ATOM 3953 N N . GLY A 1 520 ? 17.994 48.138 -38.739 1.00 34.84 520 GLY A N 1
ATOM 3954 C CA . GLY A 1 520 ? 19.452 48.158 -38.635 1.00 34.84 520 GLY A CA 1
ATOM 3955 C C . GLY A 1 520 ? 20.173 49.496 -38.794 1.00 34.84 520 GLY A C 1
ATOM 3956 O O . GLY A 1 520 ? 19.608 50.512 -39.188 1.00 34.84 520 GLY A O 1
ATOM 3957 N N . ARG A 1 521 ? 21.483 49.427 -38.556 1.00 34.94 521 ARG A N 1
ATOM 3958 C CA . ARG A 1 521 ? 22.573 49.867 -39.438 1.00 34.94 521 ARG A CA 1
ATOM 3959 C C . ARG A 1 521 ? 23.893 49.317 -38.925 1.00 34.94 521 ARG A C 1
ATOM 3961 O O . ARG A 1 521 ? 24.020 49.206 -37.687 1.00 34.94 521 ARG A O 1
#

Secondary structure (DSSP, 8-state):
---PPPP-------PPPSEEE--SS-SSSSTTGGGB-SEEE--SEEEEE--SSGGGS-SS-HHHHHTEEPPPHHHHHHHHHHHHHHHHHBSSEEEE-----SS-SSTTSEEEEEEE--S-TT--EEE--TTSGGGEEEEETTT-GGGGS---TTSHHHHHHHHHHHHHTTB--TT--TTS--S----TTT-TT-SS-TT-SS--STTSPTT-S-SS--HHHHHHHHHHH-B-TT--S-EEEEEEE-S-TTSTT-PPEEEEEEETTS--B---B--SSS----EEEE--SS-EEEEEEE----TTS---EEEE-HHHHHHHH-SS--EEEEES-TTTT----EEEEE-SS--EEEEE--SS--EEE-TT-SS--EEE-SSS-EEE--SSS-EEE--SS--EEEEETT--EEEESS--TTT-EEEEES-SS-SEEEEETTEEEEESSSS-EEEETT--GGG--GGGEEEE----HHHHHHHHHHHTTT----------PPS----PPPP--------------